Protein AF-A0A959WPE6-F1 (afdb_monomer)

Mean predicted aligned error: 22.68 Å

Sequence (386 aa):
MSDYEPSEREGISTDWSSEASPLPSPNVQQTMQEMTDQMQSVISAAERAAEAIRFDAEEQARRHLAEAQRKADRLTAERVGLISELTDDLMRHASTVRDHSEQMIRALENAINSVTEKLDQPGMTEPFSSGPGSPIPSPSFASEPPKFEEPGAEVAGRESSPEPGLTSELPPPPPPPPVTPEFEASGLGAGEPDEVVPERSAESSTREDTDQITAPAPPPPPPPPPPPSGASATGSEAPAPEPEPSYTDLVGISPPPAEPHTSGGDSPTPEGQLPGSPQEAGNPSLPPTPAWATGPPPPPPPSAAPPPPPPSGSPPPPADPGEAVPEPQWSPEASQQVAVSQDVLVRAAQMVSAGEGRETVAQVLRETYGISDPDPILDRVFTEES

Structure (mmCIF, N/CA/C/O backbone):
data_AF-A0A959WPE6-F1
#
_entry.id   AF-A0A959WPE6-F1
#
loop_
_atom_site.group_PDB
_atom_site.id
_atom_site.type_symbol
_atom_site.label_atom_id
_atom_site.label_alt_id
_atom_site.label_comp_id
_atom_site.label_asym_id
_atom_site.label_entity_id
_atom_site.label_seq_id
_atom_site.pdbx_PDB_ins_code
_atom_site.Cartn_x
_atom_site.Cartn_y
_atom_site.Cartn_z
_atom_site.occupancy
_atom_site.B_iso_or_equiv
_atom_site.auth_seq_id
_atom_site.auth_comp_id
_atom_site.auth_asym_id
_atom_site.auth_atom_id
_atom_site.pdbx_PDB_model_num
ATOM 1 N N . MET A 1 1 ? 34.104 25.488 3.448 1.00 45.66 1 MET A N 1
ATOM 2 C CA . MET A 1 1 ? 34.017 26.020 2.077 1.00 45.66 1 MET A CA 1
ATOM 3 C C . MET A 1 1 ? 35.416 26.435 1.714 1.00 45.66 1 MET A C 1
ATOM 5 O O . MET A 1 1 ? 35.862 27.486 2.142 1.00 45.66 1 MET A O 1
ATOM 9 N N . SER A 1 2 ? 36.138 25.492 1.124 1.00 56.59 2 SER A N 1
ATOM 10 C CA . SER A 1 2 ? 37.529 25.655 0.733 1.00 56.59 2 SER A CA 1
ATOM 11 C C . SER A 1 2 ? 37.536 26.251 -0.664 1.00 56.59 2 SER A C 1
ATOM 13 O O . SER A 1 2 ? 36.890 25.701 -1.555 1.00 56.59 2 SER A O 1
ATOM 15 N N . ASP A 1 3 ? 38.229 27.371 -0.814 1.00 47.56 3 ASP A N 1
ATOM 16 C CA . ASP A 1 3 ? 38.524 28.024 -2.081 1.00 47.56 3 ASP A CA 1
ATOM 17 C C . ASP A 1 3 ? 39.270 27.040 -2.992 1.00 47.56 3 ASP A C 1
ATOM 19 O O . ASP A 1 3 ? 40.461 26.779 -2.826 1.00 47.56 3 ASP A O 1
ATOM 23 N N . TYR A 1 4 ? 38.536 26.413 -3.911 1.00 55.91 4 TYR A N 1
ATOM 24 C CA . TYR A 1 4 ? 39.113 25.601 -4.973 1.00 55.91 4 TYR A CA 1
ATOM 25 C C . TYR A 1 4 ? 39.405 26.543 -6.137 1.00 55.91 4 TYR A C 1
ATOM 27 O O . TYR A 1 4 ? 38.561 26.754 -7.006 1.00 55.91 4 TYR A O 1
ATOM 35 N N . GLU A 1 5 ? 40.580 27.173 -6.099 1.00 55.44 5 GLU A N 1
ATOM 36 C CA . GLU A 1 5 ? 41.100 27.912 -7.244 1.00 55.44 5 GLU A CA 1
ATOM 37 C C . GLU A 1 5 ? 41.397 26.915 -8.375 1.00 55.44 5 GLU A C 1
ATOM 39 O O . GLU A 1 5 ? 42.242 26.026 -8.202 1.00 55.44 5 GLU A O 1
ATOM 44 N N . PRO A 1 6 ? 40.711 27.013 -9.528 1.00 61.16 6 PRO A N 1
ATOM 45 C CA . PRO A 1 6 ? 41.035 26.195 -10.679 1.00 61.16 6 PRO A CA 1
ATOM 46 C C . PRO A 1 6 ? 42.415 26.625 -11.167 1.00 61.16 6 PRO A C 1
ATOM 48 O O . PRO A 1 6 ? 42.595 27.719 -11.695 1.00 61.16 6 PRO A O 1
ATOM 51 N N . SER A 1 7 ? 43.407 25.766 -10.949 1.00 58.34 7 SER A N 1
ATOM 52 C CA . SER A 1 7 ? 44.750 25.958 -11.477 1.00 58.34 7 SER A CA 1
ATOM 53 C C . SER A 1 7 ? 44.652 26.102 -12.993 1.00 58.34 7 SER A C 1
ATOM 55 O O . SER A 1 7 ? 44.230 25.170 -13.682 1.00 58.34 7 SER A O 1
ATOM 57 N N . GLU A 1 8 ? 45.016 27.280 -13.496 1.00 53.69 8 GLU A N 1
ATOM 58 C CA . GLU A 1 8 ? 45.171 27.568 -14.914 1.00 53.69 8 GLU A CA 1
ATOM 59 C C . GLU A 1 8 ? 46.161 26.553 -15.496 1.00 53.69 8 GLU A C 1
ATOM 61 O O . GLU A 1 8 ? 47.376 26.662 -15.331 1.00 53.69 8 GLU A O 1
ATOM 66 N N . ARG A 1 9 ? 45.632 25.495 -16.122 1.00 53.41 9 ARG A N 1
ATOM 67 C CA . ARG A 1 9 ? 46.430 24.560 -16.910 1.00 53.41 9 ARG A CA 1
ATOM 68 C C . ARG A 1 9 ? 47.062 25.368 -18.032 1.00 53.41 9 ARG A C 1
ATOM 70 O O . ARG A 1 9 ? 46.374 25.775 -18.965 1.00 53.41 9 ARG A O 1
ATOM 77 N N . GLU A 1 10 ? 48.366 25.583 -17.903 1.00 50.94 10 GLU A N 1
ATOM 78 C CA . GLU A 1 10 ? 49.245 26.107 -18.935 1.00 50.94 10 GLU A CA 1
ATOM 79 C C . GLU A 1 10 ? 48.881 25.467 -20.277 1.00 50.94 10 GLU A C 1
ATOM 81 O O . GLU A 1 10 ? 49.013 24.257 -20.483 1.00 50.94 10 GLU A O 1
ATOM 86 N N . GLY A 1 11 ? 48.349 26.298 -21.174 1.00 53.00 11 GLY A N 1
ATOM 87 C CA . GLY A 1 11 ? 48.034 25.920 -22.536 1.00 53.00 11 GLY A CA 1
ATOM 88 C C . GLY A 1 11 ? 49.312 25.479 -23.228 1.00 53.00 11 GLY A C 1
ATOM 89 O O . GLY A 1 11 ? 50.137 26.304 -23.620 1.00 53.00 11 GLY A O 1
ATOM 90 N N . ILE A 1 12 ? 49.463 24.167 -23.387 1.00 55.91 12 ILE A N 1
ATOM 91 C CA . ILE A 1 12 ? 50.455 23.553 -24.260 1.00 55.91 12 ILE A CA 1
ATOM 92 C C . ILE A 1 12 ? 50.026 23.902 -25.687 1.00 55.91 12 ILE A C 1
ATOM 94 O O . ILE A 1 12 ? 49.318 23.148 -26.356 1.00 55.91 12 ILE A O 1
ATOM 98 N N . SER A 1 13 ? 50.384 25.111 -26.117 1.00 51.00 13 SER A N 1
ATOM 99 C CA . SER A 1 13 ? 50.189 25.593 -27.477 1.00 51.00 13 SER A CA 1
ATOM 100 C C . SER A 1 13 ? 51.084 24.744 -28.369 1.00 51.00 13 SER A C 1
ATOM 102 O O . SER A 1 13 ? 52.272 25.010 -28.546 1.00 51.00 13 SER A O 1
ATOM 104 N N . THR A 1 14 ? 50.533 23.619 -28.816 1.00 59.34 14 THR A N 1
ATOM 105 C CA . THR A 1 14 ? 51.236 22.687 -29.683 1.00 59.34 14 THR A CA 1
ATOM 106 C C . THR A 1 14 ? 51.155 23.275 -31.080 1.00 59.34 14 THR A C 1
ATOM 108 O O . THR A 1 14 ? 50.199 23.052 -31.819 1.00 59.34 14 THR A O 1
ATOM 111 N N . ASP A 1 15 ? 52.139 24.115 -31.384 1.00 50.75 15 ASP A N 1
ATOM 112 C CA . ASP A 1 15 ? 52.374 24.731 -32.682 1.00 50.75 15 ASP A CA 1
ATOM 113 C C . ASP A 1 15 ? 52.773 23.644 -33.697 1.00 50.75 15 ASP A C 1
ATOM 115 O O . ASP A 1 15 ? 53.945 23.427 -33.999 1.00 50.75 15 ASP A O 1
ATOM 119 N N . TRP A 1 16 ? 51.779 22.904 -34.200 1.00 63.03 16 TRP A N 1
ATOM 120 C CA . TRP A 1 16 ? 51.898 22.014 -35.361 1.00 63.03 16 TRP A CA 1
ATOM 121 C C . TRP A 1 16 ? 51.865 22.844 -36.646 1.00 63.03 16 TRP A C 1
ATOM 123 O O . TRP A 1 16 ? 50.990 22.690 -37.502 1.00 63.03 16 TRP A O 1
ATOM 133 N N . SER A 1 17 ? 52.819 23.763 -36.768 1.00 54.47 17 SER A N 1
ATOM 134 C CA . SER A 1 17 ? 53.072 24.522 -37.983 1.00 54.47 17 SER A CA 1
ATOM 135 C C . SER A 1 17 ? 53.363 23.578 -39.160 1.00 54.47 17 SER A C 1
ATOM 137 O O . SER A 1 17 ? 54.491 23.155 -39.378 1.00 54.47 17 SER A O 1
ATOM 139 N N . SER A 1 18 ? 52.305 23.248 -39.907 1.00 54.94 18 SER A N 1
ATOM 140 C CA . SER A 1 18 ? 52.235 23.011 -41.357 1.00 54.94 18 SER A CA 1
ATOM 141 C C . SER A 1 18 ? 53.490 22.443 -42.040 1.00 54.94 18 SER A C 1
ATOM 143 O O . SER A 1 18 ? 54.017 23.034 -42.983 1.00 54.94 18 SER A O 1
ATOM 145 N N . GLU A 1 19 ? 53.919 21.239 -41.666 1.00 54.19 19 GLU A N 1
ATOM 146 C CA . GLU A 1 19 ? 54.548 20.358 -42.651 1.00 54.19 19 GLU A CA 1
ATOM 147 C C . GLU A 1 19 ? 53.438 19.854 -43.577 1.00 54.19 19 GLU A C 1
ATOM 149 O O . GLU A 1 19 ? 52.465 19.249 -43.125 1.00 54.19 19 GLU A O 1
ATOM 154 N N . ALA A 1 20 ? 53.551 20.173 -44.870 1.00 61.72 20 ALA A N 1
ATOM 155 C CA . ALA A 1 20 ? 52.620 19.770 -45.917 1.00 61.72 20 ALA A CA 1
ATOM 156 C C . ALA A 1 20 ? 52.496 18.240 -45.938 1.00 61.72 20 ALA A C 1
ATOM 158 O O . ALA A 1 20 ? 53.267 17.541 -46.597 1.00 61.72 20 ALA A O 1
ATOM 159 N N . SER A 1 21 ? 51.543 17.728 -45.160 1.00 71.06 21 SER A N 1
ATOM 160 C CA . SER A 1 21 ? 51.316 16.302 -45.019 1.00 71.06 21 SER A CA 1
ATOM 161 C C . SER A 1 21 ? 50.954 15.744 -46.394 1.00 71.06 21 SER A C 1
ATOM 163 O O . SER A 1 21 ? 50.107 16.325 -47.082 1.00 71.06 21 SER A O 1
ATOM 165 N N . PRO A 1 22 ? 51.622 14.667 -46.839 1.00 75.88 22 PRO A N 1
ATOM 166 C CA . PRO A 1 22 ? 51.390 14.087 -48.151 1.00 75.88 22 PRO A CA 1
ATOM 167 C C . PRO A 1 22 ? 49.903 13.770 -48.295 1.00 75.88 22 PRO A C 1
ATOM 169 O O . PRO A 1 22 ? 49.326 13.089 -47.447 1.00 75.88 22 PRO A O 1
ATOM 172 N N . LEU A 1 23 ? 49.285 14.310 -49.349 1.00 80.81 23 LEU A N 1
ATOM 173 C CA . LEU A 1 23 ? 47.860 14.142 -49.615 1.00 80.81 23 LEU A CA 1
ATOM 174 C C . LEU A 1 23 ? 47.512 12.644 -49.548 1.00 80.81 23 LEU A C 1
ATOM 176 O O . LEU A 1 23 ? 48.157 11.848 -50.243 1.00 80.81 23 LEU A O 1
ATOM 180 N N . PRO A 1 24 ? 46.536 12.239 -48.712 1.00 83.62 24 PRO A N 1
ATOM 181 C CA . PRO A 1 24 ? 46.184 10.838 -48.563 1.00 83.62 24 PRO A CA 1
ATOM 182 C C . PRO A 1 24 ? 45.771 10.288 -49.924 1.00 83.62 24 PRO A C 1
ATOM 184 O O . PRO A 1 24 ? 44.999 10.918 -50.651 1.00 83.62 24 PRO A O 1
ATOM 187 N N . SER A 1 25 ? 46.317 9.122 -50.274 1.00 93.12 25 SER A N 1
ATOM 188 C CA . SER A 1 25 ? 46.021 8.466 -51.548 1.00 93.12 25 SER A CA 1
ATOM 189 C C . SER A 1 25 ? 44.502 8.291 -51.731 1.00 93.12 25 SER A C 1
ATOM 191 O O . SER A 1 25 ? 43.797 8.084 -50.740 1.00 93.12 25 SER A O 1
ATOM 193 N N . PRO A 1 26 ? 43.975 8.338 -52.966 1.00 92.38 26 PRO A N 1
ATOM 194 C CA . PRO A 1 26 ? 42.530 8.317 -53.222 1.00 92.38 26 PRO A CA 1
ATOM 195 C C . PRO A 1 26 ? 41.817 7.090 -52.630 1.00 92.38 26 PRO A C 1
ATOM 197 O O . PRO A 1 26 ? 40.683 7.202 -52.176 1.00 92.38 26 PRO A O 1
ATOM 200 N N . ASN A 1 27 ? 42.502 5.945 -52.538 1.00 92.75 27 ASN A N 1
ATOM 201 C CA . ASN A 1 27 ? 41.952 4.745 -51.900 1.00 92.75 27 ASN A CA 1
ATOM 202 C C . ASN A 1 27 ? 41.719 4.939 -50.393 1.00 92.75 27 ASN A C 1
ATOM 204 O O . ASN A 1 27 ? 40.720 4.470 -49.862 1.00 92.75 27 ASN A O 1
ATOM 208 N N . VAL A 1 28 ? 42.608 5.663 -49.705 1.00 94.00 28 VAL A N 1
ATOM 209 C CA . VAL A 1 28 ? 42.466 5.948 -48.267 1.00 94.00 28 VAL A CA 1
ATOM 210 C C . VAL A 1 28 ? 41.285 6.883 -48.017 1.00 94.00 28 VAL A C 1
ATOM 212 O O . VAL A 1 28 ? 40.540 6.675 -47.066 1.00 94.00 28 VAL A O 1
ATOM 215 N N . GLN A 1 29 ? 41.075 7.874 -48.888 1.00 93.56 29 GLN A N 1
ATOM 216 C CA . GLN A 1 29 ? 39.931 8.785 -48.780 1.00 93.56 29 GLN A CA 1
ATOM 217 C C . GLN A 1 29 ? 38.602 8.038 -48.935 1.00 93.56 29 GLN A C 1
ATOM 219 O O . GLN A 1 29 ? 37.687 8.252 -48.145 1.00 93.56 29 GLN A O 1
ATOM 224 N N . GLN A 1 30 ? 38.521 7.111 -49.896 1.00 95.56 30 GLN A N 1
ATOM 225 C CA . GLN A 1 30 ? 37.328 6.289 -50.095 1.00 95.56 30 GLN A CA 1
ATOM 226 C C . GLN A 1 30 ? 37.037 5.399 -48.880 1.00 95.56 30 GLN A C 1
ATOM 228 O O . GLN A 1 30 ? 35.898 5.339 -48.428 1.00 95.56 30 GLN A O 1
ATOM 233 N N . THR A 1 31 ? 38.060 4.758 -48.307 1.00 96.25 31 THR A N 1
ATOM 234 C CA . THR A 1 31 ? 37.892 3.946 -47.092 1.00 96.25 31 THR A CA 1
ATOM 235 C C . THR A 1 31 ? 37.472 4.789 -45.886 1.00 96.25 31 THR A C 1
ATOM 237 O O . THR A 1 31 ? 36.621 4.360 -45.113 1.00 96.25 31 THR A O 1
ATOM 240 N N . MET A 1 32 ? 38.022 5.997 -45.715 1.00 95.94 32 MET A N 1
ATOM 241 C CA . MET A 1 32 ? 37.590 6.907 -44.644 1.00 95.94 32 MET A CA 1
ATOM 242 C C . MET A 1 32 ? 36.129 7.332 -44.815 1.00 95.94 32 MET A C 1
ATOM 244 O O . MET A 1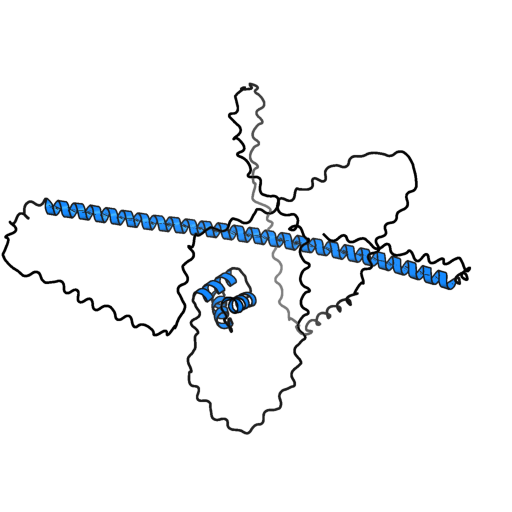 32 ? 35.399 7.420 -43.827 1.00 95.94 32 MET A O 1
ATOM 248 N N . GLN A 1 33 ? 35.690 7.562 -46.053 1.00 96.31 33 GLN A N 1
ATOM 249 C CA . GLN A 1 33 ? 34.303 7.904 -46.347 1.00 96.31 33 GLN A CA 1
ATOM 250 C C . GLN A 1 33 ? 33.357 6.736 -46.040 1.00 96.31 33 GLN A C 1
ATOM 252 O O . GLN A 1 33 ? 32.392 6.927 -45.310 1.00 96.31 33 GLN A O 1
ATOM 257 N N . GLU A 1 34 ? 33.691 5.517 -46.474 1.00 97.44 34 GLU A N 1
ATOM 258 C CA . GLU A 1 34 ? 32.920 4.307 -46.152 1.00 97.44 34 GLU A CA 1
ATOM 259 C C . GLU A 1 34 ? 32.836 4.065 -44.637 1.00 97.44 34 GLU A C 1
ATOM 261 O O . GLU A 1 34 ? 31.764 3.778 -44.106 1.00 97.44 34 GLU A O 1
ATOM 266 N N . MET A 1 35 ? 33.944 4.252 -43.912 1.00 96.94 35 MET A N 1
ATOM 267 C CA . MET A 1 35 ? 33.953 4.145 -42.452 1.00 96.94 35 MET A CA 1
ATOM 268 C C . MET A 1 35 ? 33.090 5.229 -41.787 1.00 96.94 35 MET A C 1
ATOM 270 O O . MET A 1 35 ? 32.433 4.957 -40.782 1.00 96.94 35 MET A O 1
ATOM 274 N N . THR A 1 36 ? 33.062 6.443 -42.344 1.00 97.12 36 THR A N 1
ATOM 275 C CA . THR A 1 36 ? 32.210 7.537 -41.849 1.00 97.12 36 THR A CA 1
ATOM 276 C C . THR A 1 36 ? 30.734 7.214 -42.062 1.00 97.12 36 THR A C 1
ATOM 278 O O . THR A 1 36 ? 29.946 7.348 -41.126 1.00 97.12 36 THR A O 1
ATOM 281 N N . ASP A 1 37 ? 30.368 6.712 -43.241 1.00 97.81 37 ASP A N 1
ATOM 282 C CA . ASP A 1 37 ? 28.998 6.297 -43.560 1.00 97.81 37 ASP A CA 1
ATOM 283 C C . ASP A 1 37 ? 28.551 5.135 -42.657 1.00 97.81 37 ASP A C 1
ATOM 285 O O . ASP A 1 37 ? 27.446 5.143 -42.107 1.00 97.81 37 ASP A O 1
ATOM 289 N N . GLN A 1 38 ? 29.436 4.159 -42.425 1.00 97.56 38 GLN A N 1
ATOM 290 C CA . GLN A 1 38 ? 29.181 3.057 -41.499 1.00 97.56 38 GLN A CA 1
ATOM 291 C C . GLN A 1 38 ? 28.972 3.562 -40.065 1.00 97.56 38 GLN A C 1
ATOM 293 O O . GLN A 1 38 ? 28.042 3.119 -39.389 1.00 97.56 38 GLN A O 1
ATOM 298 N N . MET A 1 39 ? 29.802 4.498 -39.595 1.00 98.12 39 MET A N 1
ATOM 299 C CA . MET A 1 39 ? 29.681 5.071 -38.252 1.00 98.12 39 MET A CA 1
ATOM 300 C C . MET A 1 39 ? 28.380 5.861 -38.092 1.00 98.12 39 MET A C 1
ATOM 302 O O . MET A 1 39 ? 27.679 5.667 -37.102 1.00 98.12 39 MET A O 1
ATOM 306 N N . GLN A 1 40 ? 28.005 6.680 -39.078 1.00 97.94 40 GLN A N 1
ATOM 307 C CA . GLN A 1 40 ? 26.725 7.397 -39.078 1.00 97.94 40 GLN A CA 1
ATOM 308 C C . GLN A 1 40 ? 25.540 6.426 -39.051 1.00 97.94 40 GLN A C 1
ATOM 310 O O . GLN A 1 40 ? 24.611 6.613 -38.267 1.00 97.94 40 GLN A O 1
ATOM 315 N N . SER A 1 41 ? 25.599 5.338 -39.827 1.00 97.94 41 SER A N 1
ATOM 316 C CA . SER A 1 41 ? 24.565 4.299 -39.798 1.00 97.94 41 SER A CA 1
ATOM 317 C C . SER A 1 41 ? 24.450 3.622 -38.430 1.00 97.94 41 SER A C 1
ATOM 319 O O . SER A 1 41 ? 23.335 3.315 -38.005 1.00 97.94 41 SER A O 1
ATOM 321 N N . VAL A 1 42 ? 25.569 3.362 -37.746 1.00 97.75 42 VAL A N 1
ATOM 322 C CA . VAL A 1 42 ? 25.559 2.779 -36.394 1.00 97.75 42 VAL A CA 1
ATOM 323 C C . VAL A 1 42 ? 24.978 3.766 -35.386 1.00 97.75 42 VAL A C 1
ATOM 325 O O . VAL A 1 42 ? 24.167 3.355 -34.562 1.00 97.75 42 VAL A O 1
ATOM 328 N N . ILE A 1 43 ? 25.323 5.055 -35.477 1.00 97.94 43 ILE A N 1
ATOM 329 C CA . ILE A 1 43 ? 24.779 6.101 -34.598 1.00 97.94 43 ILE A CA 1
ATOM 330 C C . ILE A 1 43 ? 23.259 6.192 -34.760 1.00 97.94 43 ILE A C 1
ATOM 332 O O . ILE A 1 43 ? 22.544 6.060 -33.773 1.00 97.94 43 ILE A O 1
ATOM 336 N N . SER A 1 44 ? 22.741 6.291 -35.988 1.00 98.19 44 SER A N 1
ATOM 337 C CA . SER A 1 44 ? 21.288 6.344 -36.211 1.00 98.19 44 SER A CA 1
ATOM 338 C C . SER A 1 44 ? 20.563 5.069 -35.760 1.00 98.19 44 SER A C 1
ATOM 340 O O . SER A 1 44 ? 19.423 5.128 -35.295 1.00 98.19 44 SER A O 1
ATOM 342 N N . ALA A 1 45 ? 21.201 3.899 -35.884 1.00 98.12 45 ALA A N 1
ATOM 343 C CA . ALA A 1 45 ? 20.648 2.649 -35.364 1.00 98.12 45 ALA A CA 1
ATOM 344 C C . ALA A 1 45 ? 20.630 2.627 -33.826 1.00 98.12 45 ALA A C 1
ATOM 346 O O . ALA A 1 45 ? 19.638 2.200 -33.236 1.00 98.12 45 ALA A O 1
ATOM 347 N N . ALA A 1 46 ? 21.696 3.114 -33.186 1.00 98.12 46 ALA A N 1
ATOM 348 C CA . ALA A 1 46 ? 21.802 3.217 -31.736 1.00 98.12 46 ALA A CA 1
ATOM 349 C C . ALA A 1 46 ? 20.798 4.226 -31.160 1.00 98.12 46 ALA A C 1
ATOM 351 O O . ALA A 1 46 ? 20.137 3.916 -30.174 1.00 98.12 46 ALA A O 1
ATOM 352 N N . GLU A 1 47 ? 20.613 5.381 -31.802 1.00 98.50 47 GLU A N 1
ATOM 353 C CA . GLU A 1 47 ? 19.613 6.385 -31.414 1.00 98.50 47 GLU A CA 1
ATOM 354 C C . GLU A 1 47 ? 18.195 5.811 -31.466 1.00 98.50 47 GLU A C 1
ATOM 356 O O . GLU A 1 47 ? 17.446 5.916 -30.496 1.00 98.50 47 GLU A O 1
ATOM 361 N N . ARG A 1 48 ? 17.846 5.107 -32.552 1.00 98.38 48 ARG A N 1
ATOM 362 C CA . ARG A 1 48 ? 16.539 4.444 -32.671 1.00 98.38 48 ARG A CA 1
ATOM 363 C C . ARG A 1 48 ? 16.344 3.355 -31.612 1.00 98.38 48 ARG A C 1
ATOM 365 O O . ARG A 1 48 ? 15.243 3.200 -31.089 1.00 98.38 48 ARG A O 1
ATOM 372 N N . ALA A 1 49 ? 17.389 2.591 -31.298 1.00 97.94 49 ALA A N 1
ATOM 373 C CA . ALA A 1 49 ? 17.330 1.578 -30.247 1.00 97.94 49 ALA A CA 1
ATOM 374 C C . ALA A 1 49 ? 17.160 2.213 -28.856 1.00 97.94 49 ALA A C 1
ATOM 376 O O . ALA A 1 49 ? 16.349 1.735 -28.066 1.00 97.94 49 ALA A O 1
ATOM 377 N N . ALA A 1 50 ? 17.869 3.308 -28.572 1.00 98.31 50 ALA A N 1
ATOM 378 C CA . ALA A 1 50 ? 17.743 4.045 -27.319 1.00 98.31 50 ALA A CA 1
ATOM 379 C C . ALA A 1 50 ? 16.336 4.638 -27.143 1.00 98.31 50 ALA A C 1
ATOM 381 O O . ALA A 1 50 ? 15.765 4.548 -26.056 1.00 98.31 50 ALA A O 1
ATOM 382 N N . GLU A 1 51 ? 15.744 5.181 -28.210 1.00 98.31 51 GLU A N 1
ATOM 383 C CA . GLU A 1 51 ? 14.368 5.687 -28.189 1.00 98.31 51 GLU A CA 1
ATOM 384 C C . GLU A 1 51 ? 13.350 4.569 -27.913 1.00 98.31 51 GLU A C 1
ATOM 386 O O . GLU A 1 51 ? 12.454 4.742 -27.086 1.00 98.31 51 GLU A O 1
ATOM 391 N N . ALA A 1 52 ? 13.532 3.389 -28.515 1.00 97.81 52 ALA A N 1
ATOM 392 C CA . ALA A 1 52 ? 12.683 2.228 -28.250 1.00 97.81 52 ALA A CA 1
ATOM 393 C C . ALA A 1 52 ? 12.786 1.741 -26.792 1.00 97.81 52 ALA A C 1
ATOM 395 O O . ALA A 1 52 ? 11.764 1.453 -26.171 1.00 97.81 52 ALA A O 1
ATOM 396 N N . ILE A 1 53 ? 14.000 1.692 -26.229 1.00 98.12 53 ILE A N 1
ATOM 397 C CA . ILE A 1 53 ? 14.221 1.316 -24.821 1.00 98.12 53 ILE A CA 1
ATOM 398 C C . ILE A 1 53 ? 13.565 2.333 -23.886 1.00 98.12 53 ILE A C 1
ATOM 400 O O . ILE A 1 53 ? 12.912 1.948 -22.918 1.00 98.12 53 ILE A O 1
ATOM 404 N N . ARG A 1 54 ? 13.707 3.633 -24.174 1.00 98.00 54 ARG A N 1
ATOM 405 C CA . ARG A 1 54 ? 13.080 4.687 -23.373 1.00 98.00 54 ARG A CA 1
ATOM 406 C C . ARG A 1 54 ? 11.559 4.565 -23.388 1.00 98.00 54 ARG A C 1
ATOM 408 O O . ARG A 1 54 ? 10.942 4.651 -22.331 1.00 98.00 54 ARG A O 1
ATOM 415 N N . PHE A 1 55 ? 10.967 4.341 -24.559 1.00 98.31 55 PHE A N 1
ATOM 416 C CA . PHE A 1 55 ? 9.523 4.170 -24.687 1.00 98.31 55 PHE A CA 1
ATOM 417 C C . PHE A 1 55 ? 9.009 2.962 -23.886 1.00 98.31 55 PHE A C 1
ATOM 419 O O . PHE A 1 55 ? 8.041 3.097 -23.139 1.00 98.31 55 PHE A O 1
ATOM 426 N N . ASP A 1 56 ? 9.677 1.807 -23.978 1.00 98.19 56 ASP A N 1
ATOM 427 C CA . ASP A 1 56 ? 9.314 0.608 -23.207 1.00 98.19 56 ASP A CA 1
ATOM 428 C C . ASP A 1 56 ? 9.454 0.835 -21.693 1.00 98.19 56 ASP A C 1
ATOM 430 O O . ASP A 1 56 ? 8.541 0.526 -20.927 1.00 98.19 56 ASP A O 1
ATOM 434 N N . ALA A 1 57 ? 10.547 1.465 -21.253 1.00 98.19 57 ALA A N 1
ATOM 435 C CA . ALA A 1 57 ? 10.751 1.804 -19.846 1.00 98.19 57 ALA A CA 1
ATOM 436 C C . ALA A 1 57 ? 9.662 2.753 -19.311 1.00 98.19 57 ALA A C 1
ATOM 438 O O . ALA A 1 57 ? 9.154 2.554 -18.206 1.00 98.19 57 ALA A O 1
ATOM 439 N N . GLU A 1 58 ? 9.261 3.762 -20.092 1.00 98.38 58 GLU A N 1
ATOM 440 C CA . GLU A 1 58 ? 8.162 4.668 -19.737 1.00 98.38 58 GLU A CA 1
ATOM 441 C C . GLU A 1 58 ? 6.816 3.928 -19.659 1.00 98.38 58 GLU A C 1
ATOM 443 O O . GLU A 1 58 ? 6.018 4.179 -18.750 1.00 98.38 58 GLU A O 1
ATOM 448 N N . GLU A 1 59 ? 6.551 2.989 -20.569 1.00 98.75 59 GLU A N 1
ATOM 449 C CA . GLU A 1 59 ? 5.322 2.196 -20.550 1.00 98.75 59 GLU A CA 1
ATOM 450 C C . GLU A 1 59 ? 5.273 1.240 -19.349 1.00 98.75 59 GLU A C 1
ATOM 452 O O . GLU A 1 59 ? 4.249 1.162 -18.662 1.00 98.75 59 GLU A O 1
ATOM 457 N N . GLN A 1 60 ? 6.383 0.571 -19.032 1.00 98.12 60 GLN A N 1
ATOM 458 C CA . GLN A 1 60 ? 6.505 -0.262 -17.834 1.00 98.12 60 GLN A CA 1
ATOM 459 C C . GLN A 1 60 ? 6.324 0.563 -16.559 1.00 98.12 60 GLN A C 1
ATOM 461 O O . GLN A 1 60 ? 5.550 0.172 -15.684 1.00 98.12 60 GLN A O 1
ATOM 466 N N . ALA A 1 61 ? 6.953 1.739 -16.471 1.00 98.00 61 ALA A N 1
ATOM 467 C CA . ALA A 1 61 ? 6.784 2.641 -15.335 1.00 98.00 61 ALA A CA 1
ATOM 468 C C . ALA A 1 61 ? 5.316 3.064 -15.160 1.00 98.00 61 ALA A C 1
ATOM 470 O O . ALA A 1 61 ? 4.792 3.034 -14.045 1.00 98.00 61 ALA A O 1
ATOM 471 N N . ARG A 1 62 ? 4.612 3.387 -16.255 1.00 98.31 62 ARG A N 1
ATOM 472 C CA . ARG A 1 62 ? 3.174 3.707 -16.213 1.00 98.31 62 ARG A CA 1
ATOM 473 C C . ARG A 1 62 ? 2.330 2.533 -15.727 1.00 98.31 62 ARG A C 1
ATOM 475 O O . ARG A 1 62 ? 1.431 2.743 -14.914 1.00 98.31 62 ARG A O 1
ATOM 482 N N . ARG A 1 63 ? 2.612 1.310 -16.190 1.00 98.38 63 ARG A N 1
ATOM 483 C CA . ARG A 1 63 ? 1.906 0.101 -15.727 1.00 98.38 63 ARG A CA 1
ATOM 484 C C . ARG A 1 63 ? 2.126 -0.126 -14.232 1.00 98.38 63 ARG A C 1
ATOM 486 O O . ARG A 1 63 ? 1.148 -0.264 -13.503 1.00 98.38 63 ARG A O 1
ATOM 493 N N . HIS A 1 64 ? 3.372 -0.056 -13.764 1.00 96.56 64 HIS A N 1
ATOM 494 C CA . HIS A 1 64 ? 3.698 -0.226 -12.347 1.00 96.56 64 HIS A CA 1
ATOM 495 C C . HIS A 1 64 ? 3.050 0.835 -11.451 1.00 96.56 64 HIS A C 1
ATOM 497 O O . HIS A 1 64 ? 2.523 0.492 -10.394 1.00 96.56 64 HIS A O 1
ATOM 503 N N . LEU A 1 65 ? 3.033 2.106 -11.866 1.00 97.88 65 LEU A N 1
ATOM 504 C CA . LEU A 1 65 ? 2.355 3.164 -11.109 1.00 97.88 65 LEU A CA 1
ATOM 505 C C . LEU A 1 65 ? 0.842 2.928 -11.027 1.00 97.88 65 LEU A C 1
ATOM 507 O O . LEU A 1 65 ? 0.262 3.054 -9.950 1.00 97.88 65 LEU A O 1
ATOM 511 N N . ALA A 1 66 ? 0.208 2.529 -12.133 1.00 97.81 66 ALA A N 1
ATOM 512 C CA . ALA A 1 66 ? -1.220 2.222 -12.146 1.00 97.81 66 ALA A CA 1
ATOM 513 C C . ALA A 1 66 ? -1.565 1.013 -11.256 1.00 97.81 66 ALA A C 1
ATOM 515 O O . ALA A 1 66 ? -2.574 1.026 -10.550 1.00 97.81 66 ALA A O 1
ATOM 516 N N . GLU A 1 67 ? -0.733 -0.030 -11.259 1.00 97.56 67 GLU A N 1
ATOM 517 C CA . GLU A 1 67 ? -0.889 -1.196 -10.381 1.00 97.56 67 GLU A CA 1
ATOM 518 C C . GLU A 1 67 ? -0.694 -0.839 -8.906 1.00 97.56 67 GLU A C 1
ATOM 520 O O . GLU A 1 67 ? -1.512 -1.222 -8.066 1.00 97.56 67 GLU A O 1
ATOM 525 N N . ALA A 1 68 ? 0.346 -0.064 -8.589 1.00 97.19 68 ALA A N 1
ATOM 526 C CA . ALA A 1 68 ? 0.609 0.407 -7.234 1.00 97.19 68 ALA A CA 1
ATOM 527 C C . ALA A 1 68 ? -0.548 1.260 -6.701 1.00 97.19 68 ALA A C 1
ATOM 529 O O . ALA A 1 68 ? -0.970 1.069 -5.560 1.00 97.19 68 ALA A O 1
ATOM 530 N N . GLN A 1 69 ? -1.112 2.139 -7.533 1.00 98.19 69 GLN A N 1
ATOM 531 C CA . GLN A 1 69 ? -2.267 2.953 -7.163 1.00 98.19 69 GLN A CA 1
ATOM 532 C C . GLN A 1 69 ? -3.502 2.093 -6.877 1.00 98.19 69 GLN A C 1
ATOM 534 O O . GLN A 1 69 ? -4.089 2.215 -5.806 1.00 98.19 69 GLN A O 1
ATOM 539 N N . ARG A 1 70 ? -3.836 1.137 -7.756 1.00 98.44 70 ARG A N 1
ATOM 540 C CA . ARG A 1 70 ? -4.939 0.187 -7.504 1.00 98.44 70 ARG A CA 1
ATOM 541 C C . ARG A 1 70 ? -4.740 -0.596 -6.207 1.00 98.44 70 ARG A C 1
ATOM 543 O O . ARG A 1 70 ? -5.703 -0.841 -5.483 1.00 98.44 70 ARG A O 1
ATOM 550 N N . LYS A 1 71 ? -3.501 -0.999 -5.905 1.00 97.69 71 LYS A N 1
ATOM 551 C CA . LYS A 1 71 ? -3.169 -1.698 -4.657 1.00 97.69 71 LYS A CA 1
ATOM 552 C C . LYS A 1 71 ? -3.366 -0.792 -3.439 1.00 97.69 71 LYS A C 1
ATOM 554 O O . LYS A 1 71 ? -3.942 -1.239 -2.451 1.00 97.69 71 LYS A O 1
ATOM 559 N N . ALA A 1 72 ? -2.925 0.462 -3.511 1.00 96.81 72 ALA A N 1
ATOM 560 C CA . ALA A 1 72 ? -3.110 1.435 -2.437 1.00 96.81 72 ALA A CA 1
ATOM 561 C C . ALA A 1 72 ? -4.598 1.719 -2.172 1.00 96.81 72 ALA A C 1
ATOM 563 O O . ALA A 1 72 ? -5.026 1.717 -1.015 1.00 96.81 72 ALA A O 1
ATOM 564 N N . ASP A 1 73 ? -5.396 1.879 -3.228 1.00 97.50 73 ASP A N 1
ATOM 565 C CA . ASP A 1 73 ? -6.842 2.099 -3.125 1.00 97.50 73 ASP A CA 1
ATOM 566 C C . ASP A 1 73 ? -7.543 0.891 -2.494 1.00 97.50 73 ASP A C 1
ATOM 568 O O . ASP A 1 73 ? -8.372 1.045 -1.594 1.00 97.50 73 ASP A O 1
ATOM 572 N N . ARG A 1 74 ? -7.156 -0.326 -2.898 1.00 98.12 74 ARG A N 1
ATOM 573 C CA . ARG A 1 74 ? -7.668 -1.568 -2.310 1.00 98.12 74 ARG A CA 1
ATOM 574 C C . ARG A 1 74 ? -7.363 -1.662 -0.814 1.00 98.12 74 ARG A C 1
ATOM 576 O O . ARG A 1 74 ? -8.284 -1.872 -0.031 1.00 98.12 74 ARG A O 1
ATOM 583 N N . LEU A 1 75 ? -6.107 -1.463 -0.411 1.00 96.56 75 LEU A N 1
ATOM 584 C CA . LEU A 1 75 ? -5.712 -1.500 1.004 1.00 96.56 75 LEU A CA 1
ATOM 585 C C . LEU A 1 75 ? -6.424 -0.418 1.825 1.00 96.56 75 LEU A C 1
ATOM 587 O O . LEU A 1 75 ? -6.784 -0.636 2.981 1.00 96.56 75 LEU A O 1
ATOM 591 N N . THR A 1 76 ? -6.656 0.749 1.224 1.00 97.75 76 THR A N 1
ATOM 592 C CA . THR A 1 76 ? -7.412 1.830 1.865 1.00 97.75 76 THR A CA 1
ATOM 593 C C . THR A 1 76 ? -8.866 1.423 2.089 1.00 97.75 76 THR A C 1
ATOM 595 O O . THR A 1 76 ? -9.377 1.598 3.195 1.00 97.75 76 THR A O 1
ATOM 598 N N . ALA A 1 77 ? -9.520 0.826 1.088 1.00 97.06 77 ALA A N 1
ATOM 599 C CA . ALA A 1 77 ? -10.885 0.320 1.219 1.00 97.06 77 ALA A CA 1
ATOM 600 C C . ALA A 1 77 ? -10.991 -0.792 2.279 1.00 97.06 77 ALA A C 1
ATOM 602 O O . ALA A 1 77 ? -11.891 -0.751 3.116 1.00 97.06 77 ALA A O 1
ATOM 603 N N . GLU A 1 78 ? -10.043 -1.733 2.294 1.00 97.75 78 GLU A N 1
ATOM 604 C CA . GLU A 1 78 ? -9.969 -2.806 3.296 1.00 97.75 78 GLU A CA 1
ATOM 605 C C . GLU A 1 78 ? -9.815 -2.231 4.714 1.00 97.75 78 GLU A C 1
ATOM 607 O O . GLU A 1 78 ? -10.565 -2.594 5.621 1.00 97.75 78 GLU A O 1
ATOM 612 N N . ARG A 1 79 ? -8.920 -1.253 4.908 1.00 97.88 79 ARG A N 1
ATOM 613 C CA . ARG A 1 79 ? -8.722 -0.602 6.212 1.00 97.88 79 ARG A CA 1
ATOM 614 C C . ARG A 1 79 ? -9.958 0.161 6.681 1.00 97.88 79 ARG A C 1
ATOM 616 O O . ARG A 1 79 ? -10.283 0.110 7.865 1.00 97.88 79 ARG A O 1
ATOM 623 N N . VAL A 1 80 ? -10.637 0.875 5.783 1.00 98.31 80 VAL A N 1
ATOM 624 C CA . VAL A 1 80 ? -11.888 1.577 6.117 1.00 98.31 80 VAL A CA 1
ATOM 625 C C . VAL A 1 80 ? -12.969 0.575 6.531 1.00 98.31 80 VAL A C 1
ATOM 627 O O . VAL A 1 80 ? -13.662 0.820 7.518 1.00 98.31 80 VAL A O 1
ATOM 630 N N . GLY A 1 81 ? -13.062 -0.572 5.849 1.00 97.69 81 GLY A N 1
ATOM 631 C CA . GLY A 1 81 ? -13.960 -1.667 6.226 1.00 97.69 81 GLY A CA 1
ATOM 632 C C . GLY A 1 81 ? -13.685 -2.197 7.635 1.00 97.69 81 GLY A C 1
ATOM 633 O O . GLY A 1 81 ? -14.590 -2.208 8.467 1.00 97.69 81 GLY A O 1
ATOM 634 N N . LEU A 1 82 ? -12.427 -2.533 7.935 1.00 98.25 82 LEU A N 1
ATOM 635 C CA . LEU A 1 82 ? -12.017 -3.038 9.254 1.00 98.25 82 LEU A CA 1
ATOM 636 C C . LEU A 1 82 ? -12.270 -2.034 10.385 1.00 98.25 82 LEU A C 1
ATOM 638 O O . LEU A 1 82 ? -12.683 -2.415 11.477 1.00 98.25 82 LEU A O 1
ATOM 642 N N . ILE A 1 83 ? -12.035 -0.742 10.142 1.00 98.06 83 ILE A N 1
ATOM 643 C CA . ILE A 1 83 ? -12.322 0.302 11.136 1.00 98.06 83 ILE A CA 1
ATOM 644 C C . ILE A 1 83 ? -13.830 0.394 11.402 1.00 98.06 83 ILE A C 1
ATOM 646 O O . ILE A 1 83 ? -14.229 0.553 12.558 1.00 98.06 83 ILE A O 1
ATOM 650 N N . SER A 1 84 ? -14.665 0.290 10.363 1.00 98.25 84 SER A N 1
ATOM 651 C CA . SER A 1 84 ? -16.124 0.287 10.526 1.00 98.25 84 SER A CA 1
ATOM 652 C C . SER A 1 84 ? -16.586 -0.909 11.356 1.00 98.25 84 SER A C 1
ATOM 654 O O . SER A 1 84 ? -17.319 -0.720 12.321 1.00 98.25 84 SER A O 1
ATOM 656 N N . GLU A 1 85 ? -16.099 -2.111 11.038 1.00 98.38 85 GLU A N 1
ATOM 657 C CA . GLU A 1 85 ? -16.425 -3.341 11.769 1.00 98.38 85 GLU A CA 1
ATOM 658 C C . GLU A 1 85 ? -16.013 -3.250 13.246 1.00 98.38 85 GLU A C 1
ATOM 660 O O . GLU A 1 85 ? -16.829 -3.479 14.139 1.00 98.38 85 GLU A O 1
ATOM 665 N N . LEU A 1 86 ? -14.787 -2.793 13.524 1.00 98.44 86 LEU A N 1
ATOM 666 C CA . LEU A 1 86 ? -14.314 -2.580 14.894 1.00 98.44 86 LEU A CA 1
ATOM 667 C C . LEU A 1 86 ? -15.166 -1.549 15.653 1.00 98.44 86 LEU A C 1
ATOM 669 O O . LEU A 1 86 ? -15.413 -1.699 16.851 1.00 98.44 86 LEU A O 1
ATOM 673 N N . THR A 1 87 ? -15.612 -0.491 14.973 1.00 98.38 87 THR A N 1
ATOM 674 C CA . THR A 1 87 ? -16.474 0.536 15.575 1.00 98.38 87 THR A CA 1
ATOM 675 C C . THR A 1 87 ? -17.846 -0.039 15.927 1.00 98.38 87 THR A C 1
ATOM 677 O O . THR A 1 87 ? -18.353 0.221 17.021 1.00 98.38 87 THR A O 1
ATOM 680 N N . ASP A 1 88 ? -18.424 -0.856 15.046 1.00 98.56 88 ASP A N 1
ATOM 681 C CA . ASP A 1 88 ? -19.701 -1.534 15.282 1.00 98.56 88 ASP A CA 1
ATOM 682 C C . ASP A 1 88 ? -19.618 -2.5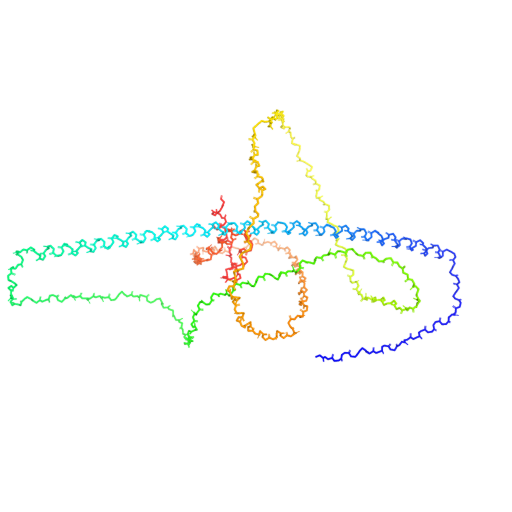15 16.461 1.00 98.56 88 ASP A C 1
ATOM 684 O O . ASP A 1 88 ? -20.505 -2.533 17.324 1.00 98.56 88 ASP A O 1
ATOM 688 N N . ASP A 1 89 ? -18.520 -3.264 16.572 1.00 98.31 89 ASP A N 1
ATOM 689 C CA . ASP A 1 89 ? -18.272 -4.167 17.698 1.00 98.31 89 ASP A CA 1
ATOM 690 C C . ASP A 1 89 ? -18.094 -3.420 19.023 1.00 98.31 89 ASP A C 1
ATOM 692 O O . ASP A 1 89 ? -18.676 -3.811 20.042 1.00 98.31 89 ASP A O 1
ATOM 696 N N . LEU A 1 90 ? -17.358 -2.304 19.024 1.00 98.12 90 LEU A N 1
ATOM 697 C CA . LEU A 1 90 ? -17.222 -1.446 20.203 1.00 98.12 90 LEU A CA 1
ATOM 698 C C . LEU A 1 90 ? -18.573 -0.873 20.644 1.00 98.12 90 LEU A C 1
ATOM 700 O O . LEU A 1 90 ? -18.868 -0.863 21.842 1.00 98.12 90 LEU A O 1
ATOM 704 N N . MET A 1 91 ? -19.419 -0.442 19.702 1.00 98.56 91 MET A N 1
ATOM 705 C CA . MET A 1 91 ? -20.774 0.025 20.011 1.00 98.56 91 MET A CA 1
ATOM 706 C C . MET A 1 91 ? -21.630 -1.094 20.611 1.00 98.56 91 MET A C 1
ATOM 708 O O . MET A 1 91 ? -22.268 -0.890 21.647 1.00 98.56 91 MET A O 1
ATOM 712 N N . ARG A 1 92 ? -21.602 -2.300 20.028 1.00 98.69 92 ARG A N 1
ATOM 713 C CA . ARG A 1 92 ? -22.326 -3.471 20.551 1.00 98.69 92 ARG A CA 1
ATOM 714 C C . ARG A 1 92 ? -21.849 -3.858 21.955 1.00 98.69 92 ARG A C 1
ATOM 716 O O . ARG A 1 92 ? -22.670 -4.166 22.827 1.00 98.69 92 ARG A O 1
ATOM 723 N N . HIS A 1 93 ? -20.542 -3.816 22.200 1.00 98.62 93 HIS A N 1
ATOM 724 C CA . HIS A 1 93 ? -19.971 -4.093 23.515 1.00 98.62 93 HIS A CA 1
ATOM 725 C C . HIS A 1 93 ? -20.392 -3.040 24.548 1.00 98.62 93 HIS A C 1
ATOM 727 O O . HIS A 1 93 ? -20.867 -3.392 25.629 1.00 98.62 93 HIS A O 1
ATOM 733 N N . ALA A 1 94 ? -20.305 -1.753 24.200 1.00 98.44 94 ALA A N 1
ATOM 734 C CA . ALA A 1 94 ? -20.727 -0.658 25.069 1.00 98.44 94 ALA A CA 1
ATOM 735 C C . ALA A 1 94 ? -22.220 -0.745 25.434 1.00 98.44 94 ALA A C 1
ATOM 737 O O . ALA A 1 94 ? -22.574 -0.541 26.597 1.00 98.44 94 ALA A O 1
ATOM 738 N N . SER A 1 95 ? -23.090 -1.112 24.486 1.00 98.44 95 SER A N 1
ATOM 739 C CA . SER A 1 95 ? -24.509 -1.382 24.759 1.00 98.44 95 SER A CA 1
ATOM 740 C C . SER A 1 95 ? -24.697 -2.530 25.750 1.00 98.44 95 SER A C 1
ATOM 742 O O . SER A 1 95 ? -25.445 -2.384 26.710 1.00 98.44 95 SER A O 1
ATOM 744 N N . THR A 1 96 ? -23.953 -3.627 25.592 1.00 98.44 96 THR A N 1
ATOM 745 C CA . THR A 1 96 ? -24.021 -4.776 26.514 1.00 98.44 96 THR A CA 1
ATOM 746 C C . THR A 1 96 ? -23.601 -4.388 27.937 1.00 98.44 96 THR A C 1
ATOM 748 O O . THR A 1 96 ? -24.257 -4.758 28.912 1.00 98.44 96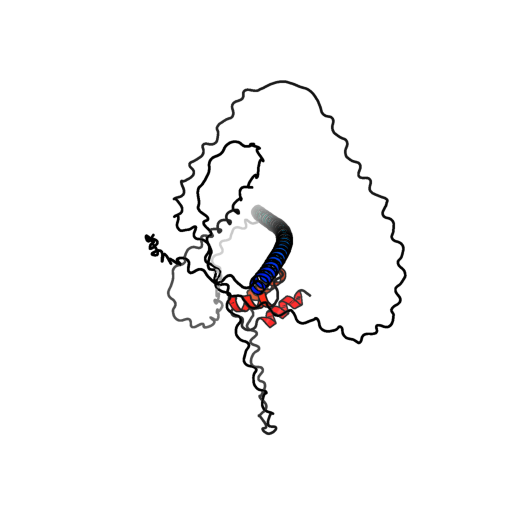 THR A O 1
ATOM 751 N N . VAL A 1 97 ? -22.525 -3.608 28.077 1.00 98.50 97 VAL A N 1
ATOM 752 C CA . VAL A 1 97 ? -22.054 -3.110 29.381 1.00 98.50 97 VAL A CA 1
ATOM 753 C C . VAL A 1 97 ? -23.074 -2.162 30.009 1.00 98.50 97 VAL A C 1
ATOM 755 O O . VAL A 1 97 ? -23.324 -2.237 31.215 1.00 98.50 97 VAL A O 1
ATOM 758 N N . ARG A 1 98 ? -23.694 -1.289 29.208 1.00 98.50 98 ARG A N 1
ATOM 759 C CA . ARG A 1 98 ? -24.768 -0.406 29.670 1.00 98.50 98 ARG A CA 1
ATOM 760 C C . ARG A 1 98 ? -25.956 -1.207 30.194 1.00 98.50 98 ARG A C 1
ATOM 762 O O . ARG A 1 98 ? -26.388 -0.950 31.314 1.00 98.50 98 ARG A O 1
ATOM 769 N N . ASP A 1 99 ? -26.429 -2.192 29.437 1.00 98.56 99 ASP A N 1
ATOM 770 C CA . ASP A 1 99 ? -27.547 -3.049 29.842 1.00 98.56 99 ASP A CA 1
ATOM 771 C C . ASP A 1 99 ? -27.232 -3.790 31.151 1.00 98.56 99 ASP A C 1
ATOM 773 O O . ASP A 1 99 ? -28.067 -3.859 32.057 1.00 98.56 99 ASP A O 1
ATOM 777 N N . HIS A 1 100 ? -25.998 -4.284 31.298 1.00 98.50 100 HIS A N 1
ATOM 778 C CA . HIS A 1 100 ? -25.537 -4.928 32.527 1.00 98.50 100 HIS A CA 1
ATOM 779 C C . HIS A 1 100 ? -25.502 -3.962 33.724 1.00 98.50 100 HIS A C 1
ATOM 781 O O . HIS A 1 100 ? -25.945 -4.306 34.822 1.00 98.50 100 HIS A O 1
ATOM 787 N N . SER A 1 101 ? -25.025 -2.732 33.516 1.00 98.62 101 SER A N 1
ATOM 788 C CA . SER A 1 101 ? -25.037 -1.674 34.533 1.00 98.62 101 SER A CA 1
ATOM 789 C C . SER A 1 101 ? -26.462 -1.323 34.970 1.00 98.62 101 SER A C 1
ATOM 791 O O . SER A 1 101 ? -26.759 -1.295 36.165 1.00 98.62 101 SER A O 1
ATOM 793 N N . GLU A 1 102 ? -27.381 -1.150 34.017 1.00 98.81 102 GLU A N 1
ATOM 794 C CA . GLU A 1 102 ? -28.796 -0.884 34.300 1.00 98.81 102 GLU A CA 1
ATOM 795 C C . GLU A 1 102 ? -29.451 -2.045 35.069 1.00 98.81 102 GLU A C 1
ATOM 797 O O . GLU A 1 102 ? -30.239 -1.818 35.992 1.00 98.81 102 GLU A O 1
ATOM 802 N N . GLN A 1 103 ? -29.089 -3.293 34.759 1.00 98.62 103 GLN A N 1
ATOM 803 C CA . GLN A 1 103 ? -29.541 -4.468 35.506 1.00 98.62 103 GLN A CA 1
ATOM 804 C C . GLN A 1 103 ? -29.037 -4.460 36.957 1.00 98.62 103 GLN A C 1
ATOM 806 O O . GLN A 1 103 ? -29.820 -4.739 37.870 1.00 98.62 103 GLN A O 1
ATOM 811 N N . MET A 1 104 ? -27.764 -4.124 37.189 1.00 98.44 104 MET A N 1
ATOM 812 C CA . MET A 1 104 ? -27.204 -4.010 38.541 1.00 98.44 104 MET A CA 1
ATOM 813 C C . MET A 1 104 ? -27.875 -2.896 39.349 1.00 98.44 104 MET A C 1
ATOM 815 O O . MET A 1 104 ? -28.203 -3.113 40.515 1.00 98.44 104 MET A O 1
ATOM 819 N N . ILE A 1 105 ? -28.139 -1.738 38.736 1.00 98.50 105 ILE A N 1
ATOM 820 C CA . ILE A 1 105 ? -28.848 -0.625 39.388 1.00 98.50 105 ILE A CA 1
ATOM 821 C C . ILE A 1 105 ? -30.245 -1.076 39.830 1.00 98.50 105 ILE A C 1
ATOM 823 O O . ILE A 1 105 ? -30.579 -0.945 41.006 1.00 98.50 105 ILE A O 1
ATOM 827 N N . ARG A 1 106 ? -31.022 -1.716 38.944 1.00 98.62 106 ARG A N 1
ATOM 828 C CA . ARG A 1 106 ? -32.350 -2.256 39.299 1.00 98.62 106 ARG A CA 1
ATOM 829 C C . ARG A 1 106 ? -32.277 -3.309 40.405 1.00 98.62 106 ARG A C 1
ATOM 831 O O . ARG A 1 106 ? -33.147 -3.360 41.272 1.00 98.62 106 ARG A O 1
ATOM 838 N N . ALA A 1 107 ? -31.258 -4.170 40.390 1.00 98.38 107 ALA A N 1
ATOM 839 C CA . ALA A 1 107 ? -31.064 -5.173 41.434 1.00 98.38 107 ALA A CA 1
ATOM 840 C C . ALA A 1 107 ? -30.789 -4.527 42.805 1.00 98.38 107 ALA A C 1
ATOM 842 O O . ALA A 1 107 ? -31.361 -4.960 43.807 1.00 98.38 107 ALA A O 1
ATOM 843 N N . LEU A 1 108 ? -29.972 -3.469 42.845 1.00 98.56 108 LEU A N 1
ATOM 844 C CA . LEU A 1 108 ? -29.694 -2.699 44.060 1.00 98.56 108 LEU A CA 1
ATOM 845 C C . LEU A 1 108 ? -30.934 -1.953 44.564 1.00 98.56 108 LEU A C 1
ATOM 847 O O . LEU A 1 108 ? -31.229 -2.015 45.755 1.00 98.56 108 LEU A O 1
ATOM 851 N N . GLU A 1 109 ? -31.697 -1.309 43.681 1.00 98.31 109 GLU A N 1
ATOM 852 C CA . GLU A 1 109 ? -32.959 -0.641 44.033 1.00 98.31 109 GLU A CA 1
ATOM 853 C C . GLU A 1 109 ? -33.966 -1.624 44.646 1.00 98.31 109 GLU A C 1
ATOM 855 O O . GLU A 1 109 ? -34.549 -1.356 45.698 1.00 98.31 109 GLU A O 1
ATOM 860 N N . ASN A 1 110 ? -34.113 -2.809 44.048 1.00 98.31 110 ASN A N 1
ATOM 861 C CA . ASN A 1 110 ? -34.964 -3.870 44.588 1.00 98.31 110 ASN A CA 1
ATOM 862 C C . ASN A 1 110 ? -34.479 -4.363 45.959 1.00 98.31 110 ASN A C 1
ATOM 864 O O . ASN A 1 110 ? -35.295 -4.602 46.852 1.00 98.31 110 ASN A O 1
ATOM 868 N N . ALA A 1 111 ? -33.164 -4.492 46.155 1.00 98.38 111 ALA A N 1
ATOM 869 C CA . ALA A 1 111 ? -32.591 -4.873 47.443 1.00 98.38 111 ALA A CA 1
ATOM 870 C C . ALA A 1 111 ? -32.846 -3.805 48.520 1.00 98.38 111 ALA A C 1
ATOM 872 O O . ALA A 1 111 ? -33.241 -4.152 49.634 1.00 98.38 111 ALA A O 1
ATOM 873 N N . ILE A 1 112 ? -32.693 -2.520 48.186 1.00 97.81 112 ILE A N 1
ATOM 874 C CA . ILE A 1 112 ? -32.980 -1.391 49.087 1.00 97.81 112 ILE A CA 1
ATOM 875 C C . ILE A 1 112 ? -34.458 -1.384 49.485 1.00 97.81 112 ILE A C 1
ATOM 877 O O . ILE A 1 112 ? -34.776 -1.289 50.673 1.00 97.81 112 ILE A O 1
ATOM 881 N N . ASN A 1 113 ? -35.363 -1.547 48.518 1.00 98.12 113 ASN A N 1
ATOM 882 C CA . ASN A 1 113 ? -36.802 -1.606 48.776 1.00 98.12 113 ASN A CA 1
ATOM 883 C C . ASN A 1 113 ? -37.164 -2.804 49.664 1.00 98.12 113 ASN A C 1
ATOM 885 O O . ASN A 1 113 ? -37.899 -2.643 50.634 1.00 98.12 113 ASN A O 1
ATOM 889 N N . SER A 1 114 ? -36.575 -3.978 49.411 1.00 97.31 114 SER A N 1
ATOM 890 C CA . SER A 1 114 ? -36.782 -5.168 50.245 1.00 97.31 114 SER A CA 1
ATOM 891 C C . SER A 1 114 ? -36.289 -4.980 51.683 1.00 97.31 114 SER A C 1
ATOM 893 O O . SER A 1 114 ? -36.952 -5.412 52.626 1.00 97.31 114 SER A O 1
ATOM 895 N N . VAL A 1 115 ? -35.134 -4.335 51.877 1.00 96.62 115 VAL A N 1
ATOM 896 C CA . VAL A 1 115 ? -34.613 -4.014 53.215 1.00 96.62 115 VAL A CA 1
ATOM 897 C C . VAL A 1 115 ? -35.538 -3.025 53.924 1.00 96.62 115 VAL A C 1
ATOM 899 O O . VAL A 1 115 ? -35.881 -3.248 55.082 1.00 96.62 115 VAL A O 1
ATOM 902 N N . THR A 1 116 ? -36.001 -1.990 53.222 1.00 95.75 116 THR A N 1
ATOM 903 C CA . THR A 1 116 ? -36.910 -0.968 53.767 1.00 95.75 116 THR A CA 1
ATOM 904 C C . THR A 1 116 ? -38.255 -1.571 54.178 1.00 95.75 116 THR A C 1
ATOM 906 O O . THR A 1 116 ? -38.726 -1.309 55.279 1.00 95.75 116 THR A O 1
ATOM 909 N N . GLU A 1 117 ? -38.833 -2.450 53.359 1.00 95.50 117 GLU A N 1
ATOM 910 C CA . GLU A 1 117 ? -40.082 -3.156 53.672 1.00 95.50 117 GLU A CA 1
ATOM 911 C C . GLU A 1 117 ? -39.926 -4.104 54.873 1.00 95.50 117 GLU A C 1
ATOM 913 O O . GLU A 1 117 ? -40.801 -4.172 55.734 1.00 95.50 117 GLU A O 1
ATOM 918 N N . LYS A 1 118 ? -38.786 -4.801 54.988 1.00 93.50 118 LYS A N 1
ATOM 919 C CA . LYS A 1 118 ? -38.475 -5.624 56.172 1.00 93.50 118 LYS A CA 1
ATOM 920 C C . LYS A 1 118 ? -38.314 -4.792 57.445 1.00 93.50 118 LYS A C 1
ATOM 922 O O . LYS A 1 118 ? -38.643 -5.285 58.519 1.00 93.50 118 LYS A O 1
ATOM 927 N N . LEU A 1 119 ? -37.797 -3.568 57.331 1.00 92.75 119 LEU A N 1
ATOM 928 C CA . LEU A 1 119 ? -37.677 -2.616 58.439 1.00 92.75 119 LEU A CA 1
ATOM 929 C C . LEU A 1 119 ? -39.033 -2.019 58.847 1.00 92.75 119 LEU A C 1
ATOM 931 O O . LEU A 1 119 ? -39.237 -1.773 60.032 1.00 92.75 119 LEU A O 1
ATOM 935 N N . ASP A 1 120 ? -39.950 -1.815 57.898 1.00 91.38 120 ASP A N 1
ATOM 936 C CA . ASP A 1 120 ? -41.287 -1.262 58.162 1.00 91.38 120 ASP A CA 1
ATOM 937 C C . ASP A 1 120 ? -42.274 -2.304 58.719 1.00 91.38 120 ASP A C 1
ATOM 939 O O . ASP A 1 120 ? -43.314 -1.944 59.263 1.00 91.38 120 ASP A O 1
ATOM 943 N N . GLN A 1 121 ? -41.954 -3.605 58.652 1.00 86.94 121 GLN A N 1
ATOM 944 C CA . GLN A 1 121 ? -42.770 -4.647 59.283 1.00 86.94 121 GLN A CA 1
ATOM 945 C C . GLN A 1 121 ? -42.783 -4.481 60.821 1.00 86.94 121 GLN A C 1
ATOM 947 O O . GLN A 1 121 ? -41.777 -4.757 61.484 1.00 86.94 121 GLN A O 1
ATOM 952 N N . PRO A 1 122 ? -43.933 -4.126 61.436 1.00 69.75 122 PRO A N 1
ATOM 953 C CA . PRO A 1 122 ? -44.023 -3.697 62.838 1.00 69.75 122 PRO A CA 1
ATOM 954 C C . PRO A 1 122 ? -43.968 -4.850 63.866 1.00 69.75 122 PRO A C 1
ATOM 956 O O . PRO A 1 122 ? -44.541 -4.758 64.948 1.00 69.75 122 PRO A O 1
ATOM 959 N N . GLY A 1 123 ? -43.286 -5.954 63.545 1.00 62.06 123 GLY A N 1
ATOM 960 C CA . GLY A 1 123 ? -43.175 -7.152 64.390 1.00 62.06 123 GLY A CA 1
ATOM 961 C C . GLY A 1 123 ? -41.751 -7.532 64.809 1.00 62.06 123 GLY A C 1
ATOM 962 O O . GLY A 1 123 ? -41.592 -8.433 65.624 1.00 62.06 123 GLY A O 1
ATOM 963 N N . MET A 1 124 ? -40.716 -6.864 64.286 1.00 55.97 124 MET A N 1
ATOM 964 C CA . MET A 1 124 ? -39.306 -7.120 64.637 1.00 55.97 124 MET A CA 1
ATOM 965 C C . MET A 1 124 ? -38.787 -6.242 65.789 1.00 55.97 124 MET A C 1
ATOM 967 O O . MET A 1 124 ? -37.598 -6.259 66.090 1.00 55.97 124 MET A O 1
ATOM 971 N N . THR A 1 125 ? -39.659 -5.516 66.494 1.00 58.44 125 THR A N 1
ATOM 972 C CA . THR A 1 125 ? -39.347 -4.939 67.813 1.00 58.44 125 THR A CA 1
ATOM 973 C C . THR A 1 125 ? -39.531 -5.979 68.920 1.00 58.44 125 THR A C 1
ATOM 975 O O . THR A 1 125 ? -40.098 -5.682 69.973 1.00 58.44 125 THR A O 1
ATOM 978 N N . GLU A 1 126 ? -39.074 -7.214 68.699 1.00 55.62 126 GLU A N 1
ATOM 979 C CA . GLU A 1 126 ? -38.675 -8.026 69.843 1.00 55.62 126 GLU A CA 1
ATOM 980 C C . GLU A 1 126 ? -37.541 -7.238 70.514 1.00 55.62 126 GLU A C 1
ATOM 982 O O . GLU A 1 126 ? -36.576 -6.866 69.836 1.00 55.62 126 GLU A O 1
ATOM 987 N N . PRO A 1 127 ? -37.669 -6.876 71.802 1.00 59.16 127 PRO A N 1
ATOM 988 C CA . PRO A 1 127 ? -36.607 -6.174 72.495 1.00 59.16 127 PRO A CA 1
ATOM 989 C C . PRO A 1 127 ? -35.356 -7.022 72.326 1.00 59.16 127 PRO A C 1
ATOM 991 O O . PRO A 1 127 ? -35.379 -8.203 72.670 1.00 59.16 127 PRO A O 1
ATOM 994 N N . PHE A 1 128 ? -34.289 -6.436 71.774 1.00 55.50 128 PHE A N 1
ATOM 995 C CA . PHE A 1 128 ? -32.955 -7.015 71.828 1.00 55.50 128 PHE A CA 1
ATOM 996 C C . PHE A 1 128 ? -32.648 -7.243 73.305 1.00 55.50 128 PHE A C 1
ATOM 998 O O . PHE A 1 128 ? -32.187 -6.359 74.025 1.00 55.50 128 PHE A O 1
ATOM 1005 N N . SER A 1 129 ? -33.033 -8.422 73.779 1.00 52.81 129 SER A N 1
ATOM 1006 C CA . SER A 1 129 ? -32.765 -8.910 75.104 1.00 52.81 129 SER A CA 1
ATOM 1007 C C . SER A 1 129 ? -31.264 -9.074 75.104 1.00 52.81 129 SER A C 1
ATOM 1009 O O . SER A 1 129 ? -30.734 -10.006 74.498 1.00 52.81 129 SER A O 1
ATOM 1011 N N . SER A 1 130 ? -30.586 -8.078 75.672 1.00 56.03 130 SER A N 1
ATOM 1012 C CA . SER A 1 130 ? -29.164 -8.074 75.977 1.00 56.03 130 SER A CA 1
ATOM 1013 C C . SER A 1 130 ? -28.873 -9.240 76.918 1.00 56.03 130 SER A C 1
ATOM 1015 O O . SER A 1 130 ? -28.696 -9.069 78.122 1.00 56.03 130 SER A O 1
ATOM 1017 N N . GLY A 1 131 ? -28.893 -10.452 76.373 1.00 53.25 131 GLY A N 1
ATOM 1018 C CA . GLY A 1 131 ? -28.465 -11.661 77.037 1.00 53.25 131 GLY A CA 1
ATOM 1019 C C . GLY A 1 131 ? -26.965 -11.535 77.280 1.00 53.25 131 GLY A C 1
ATOM 1020 O O . GLY A 1 131 ? -26.208 -11.373 76.319 1.00 53.25 131 GLY A O 1
ATOM 1021 N N . PRO A 1 132 ? -26.504 -11.559 78.537 1.00 55.94 132 PRO A N 1
ATOM 1022 C CA . PRO A 1 132 ? -25.089 -11.467 78.833 1.00 55.94 132 PRO A CA 1
ATOM 1023 C C . PRO A 1 132 ? -24.377 -12.728 78.332 1.00 55.94 132 PRO A C 1
ATOM 1025 O O . PRO A 1 132 ? -24.648 -13.834 78.789 1.00 55.94 132 PRO A O 1
ATOM 1028 N N . GLY A 1 133 ? -23.421 -12.539 77.423 1.00 54.34 133 GLY A N 1
ATOM 1029 C CA . GLY A 1 133 ? -22.253 -13.410 77.321 1.00 54.34 133 GLY A CA 1
ATOM 1030 C C . GLY A 1 133 ? -22.428 -14.724 76.566 1.00 54.34 133 GLY A C 1
ATOM 1031 O O . GLY A 1 133 ? -22.183 -15.785 77.131 1.00 54.34 133 GLY A O 1
ATOM 1032 N N . SER A 1 134 ? -22.707 -14.664 75.263 1.00 52.44 134 SER A N 1
ATOM 1033 C CA . SER A 1 134 ? -22.178 -15.699 74.366 1.00 52.44 134 SER A CA 1
ATOM 1034 C C . SER A 1 134 ? -20.927 -15.161 73.662 1.00 52.44 134 SER A C 1
ATOM 1036 O O . SER A 1 134 ? -20.995 -14.092 73.052 1.00 52.44 134 SER A O 1
ATOM 1038 N N . PRO A 1 135 ? -19.770 -15.834 73.801 1.00 61.12 135 PRO A N 1
ATOM 1039 C CA . PRO A 1 135 ? -18.512 -15.387 73.225 1.00 61.12 135 PRO A CA 1
ATOM 1040 C C . PRO A 1 135 ? -18.620 -15.372 71.702 1.00 61.12 135 PRO A C 1
ATOM 1042 O O . PRO A 1 135 ? -19.016 -16.355 71.079 1.00 61.12 135 PRO A O 1
ATOM 1045 N N . ILE A 1 136 ? -18.266 -14.230 71.122 1.00 57.47 136 ILE A N 1
ATOM 1046 C CA . ILE A 1 136 ? -18.131 -14.032 69.682 1.00 57.47 136 ILE A CA 1
ATOM 1047 C C . ILE A 1 136 ? -17.156 -15.104 69.164 1.00 57.47 136 ILE A C 1
ATOM 1049 O O . ILE A 1 136 ? -16.016 -15.139 69.637 1.00 57.47 136 ILE A O 1
ATOM 1053 N N . PRO A 1 137 ? -17.558 -15.994 68.237 1.00 58.97 137 PRO A N 1
ATOM 1054 C CA . PRO A 1 137 ? -16.612 -16.878 67.583 1.00 58.97 137 PRO A CA 1
ATOM 1055 C C . PRO A 1 137 ? -15.698 -16.005 66.727 1.00 58.97 137 PRO A C 1
ATOM 1057 O O . PRO A 1 137 ? -16.123 -15.426 65.728 1.00 58.97 137 PRO A O 1
ATOM 1060 N N . SER A 1 138 ? -14.446 -15.869 67.157 1.00 61.91 138 SER A N 1
ATOM 1061 C CA . SER A 1 138 ? -13.384 -15.264 66.365 1.00 61.91 138 SER A CA 1
ATOM 1062 C C . SER A 1 138 ? -13.394 -15.899 64.971 1.00 61.91 138 SER A C 1
ATOM 1064 O O . SER A 1 138 ? -13.238 -17.122 64.885 1.00 61.91 138 SER A O 1
ATOM 1066 N N . PRO A 1 139 ? -13.575 -15.134 63.878 1.00 56.50 139 PRO A N 1
ATOM 1067 C CA . PRO A 1 139 ? -13.357 -15.677 62.551 1.00 56.50 139 PRO A CA 1
ATOM 1068 C C . PRO A 1 139 ? -11.873 -16.027 62.471 1.00 56.50 139 PRO A C 1
ATOM 1070 O O . PRO A 1 139 ? -11.006 -15.154 62.445 1.00 56.50 139 PRO A O 1
ATOM 1073 N N . SER A 1 140 ? -11.582 -17.323 62.528 1.00 53.91 140 SER A N 1
ATOM 1074 C CA . SER A 1 140 ? -10.247 -17.859 62.328 1.00 53.91 140 SER A CA 1
ATOM 1075 C C . SER A 1 140 ? -9.894 -17.645 60.856 1.00 53.91 140 SER A C 1
ATOM 1077 O O . SER A 1 140 ? -10.089 -18.516 60.016 1.00 53.91 140 SER A O 1
ATOM 1079 N N . PHE A 1 141 ? -9.408 -16.446 60.533 1.00 52.97 141 PHE A N 1
ATOM 1080 C CA . PHE A 1 141 ? -8.625 -16.166 59.333 1.00 52.97 141 PHE A CA 1
ATOM 1081 C C . PHE A 1 141 ? -7.254 -16.840 59.495 1.00 52.97 141 PHE A C 1
ATOM 1083 O O . PHE A 1 141 ? -6.212 -16.196 59.556 1.00 52.97 141 PHE A O 1
ATOM 1090 N N . ALA A 1 142 ? -7.253 -18.169 59.590 1.00 49.69 142 ALA A N 1
ATOM 1091 C CA . ALA A 1 142 ? -6.098 -18.983 59.252 1.00 49.69 142 ALA A CA 1
ATOM 1092 C C . ALA A 1 142 ? -6.058 -19.088 57.721 1.00 49.69 142 ALA A C 1
ATOM 1094 O O . ALA A 1 142 ? -6.255 -20.151 57.140 1.00 49.69 142 ALA A O 1
ATOM 1095 N N . SER A 1 143 ? -5.869 -17.945 57.057 1.00 48.78 143 SER A N 1
ATOM 1096 C CA . SER A 1 143 ? -5.385 -17.935 55.685 1.00 48.78 143 SER A CA 1
ATOM 1097 C C . SER A 1 143 ? -3.906 -18.263 55.771 1.00 48.78 143 SER A C 1
ATOM 1099 O O . SER A 1 143 ? -3.055 -17.391 55.923 1.00 48.78 143 SER A O 1
ATOM 1101 N N . GLU A 1 144 ? -3.630 -19.561 55.749 1.00 48.84 144 GLU A N 1
ATOM 1102 C CA . GLU A 1 144 ? -2.381 -20.086 55.229 1.00 48.84 144 GLU A CA 1
ATOM 1103 C C . GLU A 1 144 ? -2.144 -19.386 53.878 1.00 48.84 144 GLU A C 1
ATOM 1105 O O . GLU A 1 144 ? -2.987 -19.505 52.982 1.00 48.84 144 GLU A O 1
ATOM 1110 N N . PRO A 1 145 ? -1.099 -18.549 53.742 1.00 58.62 145 PRO A N 1
ATOM 1111 C CA . PRO A 1 145 ? -0.796 -17.953 52.454 1.00 58.62 145 PRO A CA 1
ATOM 1112 C C . PRO A 1 145 ? -0.515 -19.108 51.488 1.00 58.62 145 PRO A C 1
ATOM 1114 O O . PRO A 1 145 ? 0.194 -20.045 51.874 1.00 58.62 145 PRO A O 1
ATOM 1117 N N . PRO A 1 146 ? -1.051 -19.091 50.255 1.00 56.31 146 PRO A N 1
ATOM 1118 C CA . PRO A 1 146 ? -0.637 -20.066 49.264 1.00 56.31 146 PRO A CA 1
ATOM 1119 C C . PRO A 1 146 ? 0.887 -19.991 49.170 1.00 56.31 146 PRO A C 1
ATOM 1121 O O . PRO A 1 146 ? 1.448 -18.922 48.920 1.00 56.31 146 PRO A O 1
ATOM 1124 N N . LYS A 1 147 ? 1.555 -21.117 49.440 1.00 50.72 147 LYS A N 1
ATOM 1125 C CA . LYS A 1 147 ? 2.960 -21.320 49.095 1.00 50.72 147 LYS A CA 1
ATOM 1126 C C . LYS A 1 147 ? 3.078 -21.084 47.597 1.00 50.72 147 LYS A C 1
ATOM 1128 O O . LYS A 1 147 ? 2.787 -21.962 46.793 1.00 50.72 147 LYS A O 1
ATOM 1133 N N . PHE A 1 148 ? 3.451 -19.866 47.245 1.00 47.00 148 PHE A N 1
ATOM 1134 C CA . PHE A 1 148 ? 4.009 -19.546 45.954 1.00 47.00 148 PHE A CA 1
ATOM 1135 C C . PHE A 1 148 ? 5.367 -20.247 45.933 1.00 47.00 148 PHE A C 1
ATOM 1137 O O . PHE A 1 148 ? 6.316 -19.790 46.570 1.00 47.00 148 PHE A O 1
ATOM 1144 N N . GLU A 1 149 ? 5.414 -21.438 45.334 1.00 46.06 149 GLU A N 1
ATOM 1145 C CA . GLU A 1 149 ? 6.670 -22.060 44.934 1.00 46.06 149 GLU A CA 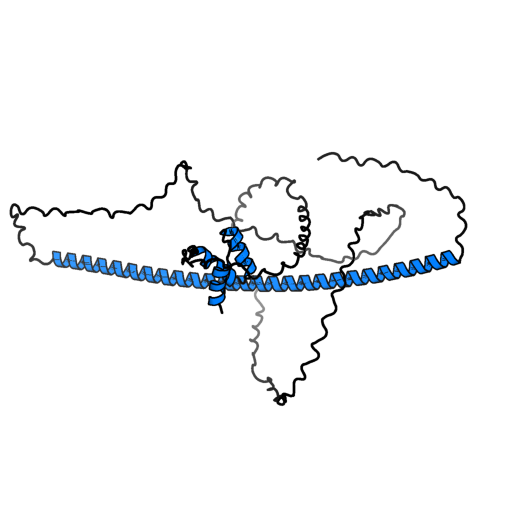1
ATOM 1146 C C . GLU A 1 149 ? 7.350 -21.094 43.973 1.00 46.06 149 GLU A C 1
ATOM 1148 O O . GLU A 1 149 ? 6.972 -20.953 42.815 1.00 46.06 149 GLU A O 1
ATOM 1153 N N . GLU A 1 150 ? 8.306 -20.369 44.533 1.00 42.03 150 GLU A N 1
ATOM 1154 C CA . GLU A 1 150 ? 9.288 -19.545 43.863 1.00 42.03 150 GLU A CA 1
ATOM 1155 C C . GLU A 1 150 ? 10.089 -20.458 42.916 1.00 42.03 150 GLU A C 1
ATOM 1157 O O . GLU A 1 150 ? 10.852 -21.306 43.394 1.00 42.03 150 GLU A O 1
ATOM 1162 N N . PRO A 1 151 ? 9.923 -20.366 41.580 1.00 51.28 151 PRO A N 1
ATOM 1163 C CA . PRO A 1 151 ? 10.876 -20.989 40.684 1.00 51.28 151 PRO A CA 1
ATOM 1164 C C . PRO A 1 151 ? 12.191 -20.237 40.872 1.00 51.28 151 PRO A C 1
ATOM 1166 O O . PRO A 1 151 ? 12.305 -19.061 40.531 1.00 51.28 151 PRO A O 1
ATOM 1169 N N . GLY A 1 152 ? 13.166 -20.918 41.470 1.00 49.56 152 GLY A N 1
ATOM 1170 C CA . GLY A 1 152 ? 14.513 -20.404 41.639 1.00 49.56 152 GLY A CA 1
ATOM 1171 C C . GLY A 1 152 ? 15.073 -19.936 40.301 1.00 49.56 152 GLY A C 1
ATOM 1172 O O . GLY A 1 152 ? 15.420 -20.743 39.442 1.00 49.56 152 GLY A O 1
ATOM 1173 N N . ALA A 1 153 ? 15.175 -18.622 40.149 1.00 44.06 153 ALA A N 1
ATOM 1174 C CA . ALA A 1 153 ? 16.036 -17.986 39.178 1.00 44.06 153 ALA A CA 1
ATOM 1175 C C . ALA A 1 153 ? 17.040 -17.149 39.966 1.00 44.06 153 ALA A C 1
ATOM 1177 O O . ALA A 1 153 ? 16.773 -16.020 40.377 1.00 44.06 153 ALA A O 1
ATOM 1178 N N . GLU A 1 154 ? 18.212 -17.744 40.185 1.00 47.50 154 GLU A N 1
ATOM 1179 C CA . GLU A 1 154 ? 19.450 -16.995 40.344 1.00 47.50 154 GLU A CA 1
ATOM 1180 C C . GLU A 1 154 ? 19.555 -15.978 39.201 1.00 47.50 154 GLU A C 1
ATOM 1182 O O . GLU A 1 154 ? 19.927 -16.314 38.079 1.00 47.50 154 GLU A O 1
ATOM 1187 N N . VAL A 1 155 ? 19.248 -14.715 39.480 1.00 44.53 155 VAL A N 1
ATOM 1188 C CA . VAL A 1 155 ? 19.759 -13.594 38.692 1.00 44.53 155 VAL A CA 1
ATOM 1189 C C . VAL A 1 155 ? 20.408 -12.636 39.670 1.00 44.53 155 VAL A C 1
ATOM 1191 O O . VAL A 1 155 ? 19.788 -11.750 40.257 1.00 44.53 155 VAL A O 1
ATOM 1194 N N . ALA A 1 156 ? 21.698 -12.869 39.877 1.00 48.81 156 ALA A N 1
ATOM 1195 C CA . ALA A 1 156 ? 22.576 -11.927 40.530 1.00 48.81 156 ALA A CA 1
ATOM 1196 C C . ALA A 1 156 ? 22.604 -10.607 39.738 1.00 48.81 156 ALA A C 1
ATOM 1198 O O . ALA A 1 156 ? 22.936 -10.585 38.557 1.00 48.81 156 ALA A O 1
ATOM 1199 N N . GLY A 1 157 ? 22.289 -9.512 40.432 1.00 48.03 157 GLY A N 1
ATOM 1200 C CA . GLY A 1 157 ? 22.846 -8.181 40.197 1.00 48.03 157 GLY A CA 1
ATOM 1201 C C . GLY A 1 157 ? 22.592 -7.538 38.834 1.00 48.03 157 GLY A C 1
ATOM 1202 O O . GLY A 1 157 ? 23.472 -7.538 37.978 1.00 48.03 157 GLY A O 1
ATOM 1203 N N . ARG A 1 158 ? 21.476 -6.817 38.700 1.00 39.19 158 ARG A N 1
ATOM 1204 C CA . ARG A 1 158 ? 21.457 -5.586 37.901 1.00 39.19 158 ARG A CA 1
ATOM 1205 C C . ARG A 1 158 ? 20.740 -4.482 38.662 1.00 39.19 158 ARG A C 1
ATOM 1207 O O . ARG A 1 158 ? 19.623 -4.640 39.137 1.00 39.19 158 ARG A O 1
ATOM 1214 N N . GLU A 1 159 ? 21.486 -3.405 38.829 1.00 39.84 159 GLU A N 1
ATOM 1215 C CA . GLU A 1 159 ? 21.170 -2.205 39.579 1.00 39.84 159 GLU A CA 1
ATOM 1216 C C . GLU A 1 159 ? 19.898 -1.521 39.066 1.00 39.84 159 GLU A C 1
ATOM 1218 O O . GLU A 1 159 ? 19.633 -1.480 37.863 1.00 39.84 159 GLU A O 1
ATOM 1223 N N . SER A 1 160 ? 19.141 -0.949 40.005 1.00 47.38 160 SER A N 1
ATOM 1224 C CA . SER A 1 160 ? 18.052 -0.009 39.758 1.00 47.38 160 SER A CA 1
ATOM 1225 C C . SER A 1 160 ? 18.460 1.072 38.754 1.00 47.38 160 SER A C 1
ATOM 1227 O O . SER A 1 160 ? 19.276 1.939 39.064 1.00 47.38 160 SER A O 1
ATOM 1229 N N . SER A 1 161 ? 17.822 1.066 37.585 1.00 50.69 161 SER A N 1
ATOM 1230 C CA . SER A 1 161 ? 17.712 2.233 36.709 1.00 50.69 161 SER A CA 1
ATOM 1231 C C . SER A 1 161 ? 16.309 2.828 36.878 1.00 50.69 161 SER A C 1
ATOM 1233 O O . SER A 1 161 ? 15.340 2.069 36.828 1.00 50.69 161 SER A O 1
ATOM 1235 N N . PRO A 1 162 ? 16.169 4.141 37.129 1.00 55.53 162 PRO A N 1
ATOM 1236 C CA . PRO A 1 162 ? 14.869 4.777 37.307 1.00 55.53 162 PRO A CA 1
ATOM 1237 C C . PRO A 1 162 ? 14.084 4.799 35.988 1.00 55.53 162 PRO A C 1
ATOM 1239 O O . PRO A 1 162 ? 14.638 5.097 34.930 1.00 55.53 162 PRO A O 1
ATOM 1242 N N . GLU A 1 163 ? 12.792 4.484 36.070 1.00 43.97 163 GLU A N 1
ATOM 1243 C CA . GLU A 1 163 ? 11.842 4.491 34.956 1.00 43.97 163 GLU A CA 1
ATOM 1244 C C . GLU A 1 163 ? 11.808 5.852 34.231 1.00 43.97 163 GLU A C 1
ATOM 1246 O O . GLU A 1 163 ? 11.580 6.882 34.877 1.00 43.97 163 GLU A O 1
ATOM 1251 N N . PRO A 1 164 ? 11.963 5.901 32.894 1.00 49.56 164 PRO A N 1
ATOM 1252 C CA . PRO A 1 164 ? 11.512 7.043 32.120 1.00 49.56 164 PRO A CA 1
ATOM 1253 C C . PRO A 1 164 ? 9.994 6.929 31.931 1.00 49.56 164 PRO A C 1
ATOM 1255 O O . PRO A 1 164 ? 9.484 5.927 31.431 1.00 49.56 164 PRO A O 1
ATOM 1258 N N . GLY A 1 165 ? 9.266 7.964 32.351 1.00 39.25 165 GLY A N 1
ATOM 1259 C CA . GLY A 1 165 ? 7.821 8.050 32.188 1.00 39.25 165 GLY A CA 1
ATOM 1260 C C . GLY A 1 165 ? 7.403 7.862 30.730 1.00 39.25 165 GLY A C 1
ATOM 1261 O O . GLY A 1 165 ? 7.796 8.630 29.855 1.00 39.25 165 GLY A O 1
ATOM 1262 N N . LEU A 1 166 ? 6.568 6.854 30.488 1.00 41.69 166 LEU A N 1
ATOM 1263 C CA . LEU A 1 166 ? 5.869 6.650 29.226 1.00 41.69 166 LEU A CA 1
ATOM 1264 C C . LEU A 1 166 ? 4.738 7.679 29.103 1.00 41.69 166 LEU A C 1
ATOM 1266 O O . LEU A 1 166 ? 3.562 7.379 29.310 1.00 41.69 166 LEU A O 1
ATOM 1270 N N . THR A 1 167 ? 5.085 8.914 28.752 1.00 41.25 167 THR A N 1
ATOM 1271 C CA . THR A 1 167 ? 4.142 9.784 28.052 1.00 41.25 167 THR A CA 1
ATOM 1272 C C . THR A 1 167 ? 3.920 9.161 26.679 1.00 41.25 167 THR A C 1
ATOM 1274 O O . THR A 1 167 ? 4.822 9.159 25.845 1.00 41.25 167 THR A O 1
ATOM 1277 N N . SER A 1 168 ? 2.738 8.579 26.466 1.00 47.03 168 SER A N 1
ATOM 1278 C CA . SER A 1 168 ? 2.254 8.178 25.142 1.00 47.03 168 SER A CA 1
ATOM 1279 C C . SER A 1 168 ? 2.052 9.430 24.288 1.00 47.03 168 SER A C 1
ATOM 1281 O O . SER A 1 168 ? 0.937 9.916 24.118 1.00 47.03 168 SER A O 1
ATOM 1283 N N . GLU A 1 169 ? 3.150 10.001 23.808 1.00 43.97 169 GLU A N 1
ATOM 1284 C CA . GLU A 1 169 ? 3.136 11.002 22.757 1.00 43.97 169 GLU A CA 1
ATOM 1285 C C . GLU A 1 169 ? 2.947 10.236 21.448 1.00 43.97 169 GLU A C 1
ATOM 1287 O O . GLU A 1 169 ? 3.847 9.553 20.959 1.00 43.97 169 GLU A O 1
ATOM 1292 N N . LEU A 1 170 ? 1.708 10.254 20.953 1.00 58.53 170 LEU A N 1
ATOM 1293 C CA . LEU A 1 170 ? 1.348 9.736 19.642 1.00 58.53 170 LEU A CA 1
ATOM 1294 C C . LEU A 1 170 ? 2.323 10.362 18.623 1.00 58.53 170 LEU A C 1
ATOM 1296 O O . LEU A 1 170 ? 2.392 11.594 18.574 1.00 58.53 170 LEU A O 1
ATOM 1300 N N . PRO A 1 171 ? 3.096 9.576 17.849 1.00 65.62 171 PRO A N 1
ATOM 1301 C CA . PRO A 1 171 ? 4.029 10.147 16.888 1.00 65.62 171 PRO A CA 1
ATOM 1302 C C . PRO A 1 171 ? 3.253 11.075 15.942 1.00 65.62 171 PRO A C 1
ATOM 1304 O O . PRO A 1 171 ? 2.156 10.705 15.503 1.00 65.62 171 PRO A O 1
ATOM 1307 N N . PRO A 1 172 ? 3.763 12.288 15.658 1.00 72.31 172 PRO A N 1
ATOM 1308 C CA . PRO A 1 172 ? 3.062 13.232 14.803 1.00 72.31 172 PRO A CA 1
ATOM 1309 C C . PRO A 1 172 ? 2.778 12.575 13.446 1.00 72.31 172 PRO A C 1
ATOM 1311 O O . PRO A 1 172 ? 3.622 11.822 12.944 1.00 72.31 172 PRO A O 1
ATOM 1314 N N . PRO A 1 173 ? 1.595 12.818 12.853 1.00 79.81 173 PRO A N 1
ATOM 1315 C CA . PRO A 1 173 ? 1.268 12.265 11.548 1.00 79.81 173 PRO A CA 1
ATOM 1316 C C . PRO A 1 173 ? 2.356 12.661 10.537 1.00 79.81 173 PRO A C 1
ATOM 1318 O O . PRO A 1 173 ? 2.881 13.777 10.620 1.00 79.81 173 PRO A O 1
ATOM 1321 N N . PRO A 1 174 ? 2.720 11.765 9.600 1.00 80.44 174 PRO A N 1
ATOM 1322 C CA . PRO A 1 174 ? 3.713 12.082 8.586 1.00 80.44 174 PRO A CA 1
ATOM 1323 C C . PRO A 1 174 ? 3.291 13.354 7.834 1.00 80.44 174 PRO A C 1
ATOM 1325 O O . PRO A 1 174 ? 2.095 13.536 7.576 1.00 80.44 174 PRO A O 1
ATOM 1328 N N . PRO A 1 175 ? 4.238 14.250 7.503 1.00 81.62 175 PRO A N 1
ATOM 1329 C CA . PRO A 1 175 ? 3.917 15.460 6.762 1.00 81.62 175 PRO A CA 1
ATOM 1330 C C . PRO A 1 175 ? 3.241 15.083 5.434 1.00 81.62 175 PRO A C 1
ATOM 1332 O O . PRO A 1 175 ? 3.626 14.080 4.823 1.00 81.62 175 PRO A O 1
ATOM 1335 N N . PRO A 1 176 ? 2.235 15.853 4.977 1.00 79.12 176 PRO A N 1
ATOM 1336 C CA . PRO A 1 176 ? 1.644 15.625 3.667 1.00 79.12 176 PRO A CA 1
ATOM 1337 C C . PRO A 1 176 ? 2.746 15.682 2.597 1.00 79.12 176 PRO A C 1
ATOM 1339 O O . PRO A 1 176 ? 3.689 16.471 2.743 1.00 79.12 176 PRO A O 1
ATOM 1342 N N . PRO A 1 177 ? 2.666 14.855 1.538 1.00 76.75 177 PRO A N 1
ATOM 1343 C CA . PRO A 1 177 ? 3.639 14.908 0.458 1.00 76.75 177 PRO A CA 1
ATOM 1344 C C . PRO A 1 177 ? 3.703 16.339 -0.099 1.00 76.75 177 PRO A C 1
ATOM 1346 O O . PRO A 1 177 ? 2.666 17.009 -0.166 1.00 76.75 177 PRO A O 1
ATOM 1349 N N . PRO A 1 178 ? 4.898 16.836 -0.472 1.00 69.00 178 PRO A N 1
ATOM 1350 C CA . PRO A 1 178 ? 5.028 18.165 -1.043 1.00 69.00 178 PRO A CA 1
ATOM 1351 C C . PRO A 1 178 ? 4.129 18.252 -2.275 1.00 69.00 178 PRO A C 1
ATOM 1353 O O . PRO A 1 178 ? 4.269 17.466 -3.211 1.00 69.00 178 PRO A O 1
ATOM 1356 N N . VAL A 1 179 ? 3.188 19.196 -2.254 1.00 62.69 179 VAL A N 1
ATOM 1357 C CA . VAL A 1 179 ? 2.368 19.529 -3.416 1.00 62.69 179 VAL A CA 1
ATOM 1358 C C . VAL A 1 179 ? 3.331 20.099 -4.450 1.00 62.69 179 VAL A C 1
ATOM 1360 O O . VAL A 1 179 ? 3.769 21.243 -4.337 1.00 62.69 179 VAL A O 1
ATOM 1363 N N . THR A 1 180 ? 3.745 19.277 -5.411 1.00 60.12 180 THR A N 1
ATOM 1364 C CA . THR A 1 180 ? 4.467 19.762 -6.584 1.00 60.12 180 THR A CA 1
ATOM 1365 C C . THR A 1 180 ? 3.561 20.778 -7.270 1.00 60.12 180 THR A C 1
ATOM 1367 O O . THR A 1 180 ? 2.446 20.398 -7.634 1.00 60.12 180 THR A O 1
ATOM 1370 N N . PRO A 1 181 ? 3.974 22.049 -7.423 1.00 53.25 181 PRO A N 1
ATOM 1371 C CA . PRO A 1 181 ? 3.194 22.994 -8.201 1.00 53.25 181 PRO A CA 1
ATOM 1372 C C . PRO A 1 181 ? 3.077 22.423 -9.614 1.00 53.25 181 PRO A C 1
ATOM 1374 O O . PRO A 1 181 ? 4.094 22.176 -10.266 1.00 53.25 181 PRO A O 1
ATOM 1377 N N . GLU A 1 182 ? 1.845 22.151 -10.053 1.00 45.00 182 GLU A N 1
ATOM 1378 C CA . GLU A 1 182 ? 1.551 21.889 -11.456 1.00 45.00 182 GLU A CA 1
ATOM 1379 C C . GLU A 1 182 ? 2.158 23.038 -12.255 1.00 45.00 182 GLU A C 1
ATOM 1381 O O . GLU A 1 182 ? 1.764 24.197 -12.126 1.00 45.00 182 GLU A O 1
ATOM 1386 N N . PHE A 1 1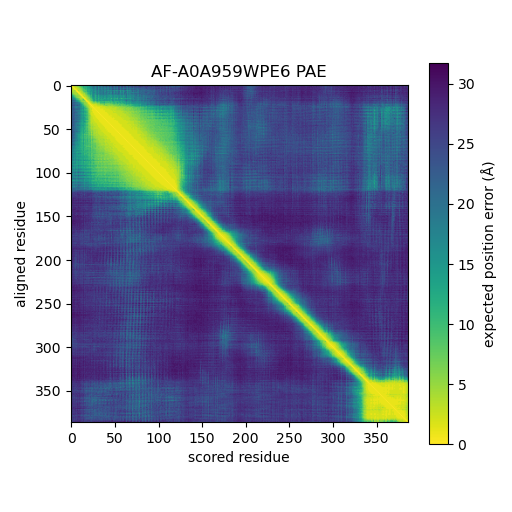83 ? 3.198 22.718 -13.019 1.00 44.12 183 PHE A N 1
ATOM 1387 C CA . PHE A 1 183 ? 3.817 23.650 -13.936 1.00 44.12 183 PHE A CA 1
ATOM 1388 C C . PHE A 1 183 ? 2.793 23.878 -15.047 1.00 44.12 183 PHE A C 1
ATOM 1390 O O . PHE A 1 183 ? 2.711 23.103 -16.000 1.00 44.12 183 PHE A O 1
ATOM 1397 N N . GLU A 1 184 ? 1.961 24.906 -14.883 1.00 41.34 184 GLU A N 1
ATOM 1398 C CA . GLU A 1 184 ? 1.118 25.440 -15.942 1.00 41.34 184 GLU A CA 1
ATOM 1399 C C . GLU A 1 184 ? 2.040 25.877 -17.085 1.00 41.34 184 GLU A C 1
ATOM 1401 O O . GLU A 1 184 ? 2.541 27.002 -17.131 1.00 41.34 184 GLU A O 1
ATOM 1406 N N . ALA A 1 185 ? 2.286 24.959 -18.020 1.00 46.69 185 ALA A N 1
ATOM 1407 C CA . ALA A 1 185 ? 2.867 25.231 -19.323 1.00 46.69 185 ALA A CA 1
ATOM 1408 C C . ALA A 1 185 ? 1.839 26.011 -20.157 1.00 46.69 185 ALA A C 1
ATOM 1410 O O . ALA A 1 185 ? 1.260 25.518 -21.124 1.00 46.69 185 ALA A O 1
ATOM 1411 N N . SER A 1 186 ? 1.581 27.243 -19.734 1.00 51.38 186 SER A N 1
ATOM 1412 C CA . SER A 1 186 ? 0.777 28.205 -20.460 1.00 51.38 186 SER A CA 1
ATOM 1413 C C . SER A 1 186 ? 1.659 28.949 -21.452 1.00 51.38 186 SER A C 1
ATOM 1415 O O . SER A 1 186 ? 2.550 29.704 -21.078 1.00 51.38 186 SER A O 1
ATOM 1417 N N . GLY A 1 187 ? 1.317 28.799 -22.729 1.00 40.34 187 GLY A N 1
ATOM 1418 C CA . GLY A 1 187 ? 1.194 29.969 -23.591 1.00 40.34 187 GLY A CA 1
ATOM 1419 C C . GLY A 1 187 ? 2.376 30.274 -24.499 1.00 40.34 187 GLY A C 1
ATOM 1420 O O . GLY A 1 187 ? 3.175 31.167 -24.243 1.00 40.34 187 GLY A O 1
ATOM 1421 N N . LEU A 1 188 ? 2.361 29.605 -25.649 1.00 50.44 188 LEU A N 1
ATOM 1422 C CA . LEU A 1 188 ? 2.710 30.163 -26.955 1.00 50.44 188 LEU A CA 1
ATOM 1423 C C . LEU A 1 188 ? 2.381 31.668 -27.056 1.00 50.44 188 LEU A C 1
ATOM 1425 O O . LEU A 1 188 ? 1.215 32.058 -27.008 1.00 50.44 188 LEU A O 1
ATOM 1429 N N . GLY A 1 189 ? 3.403 32.496 -27.262 1.00 39.22 189 GLY A N 1
ATOM 1430 C CA . GLY A 1 189 ? 3.272 33.918 -27.565 1.00 39.22 189 GLY A CA 1
ATOM 1431 C C . GLY A 1 189 ? 4.239 34.298 -28.678 1.00 39.22 189 GLY A C 1
ATOM 1432 O O . GLY A 1 189 ? 5.441 34.382 -28.462 1.00 39.22 189 GLY A O 1
ATOM 1433 N N . ALA A 1 190 ? 3.685 34.469 -29.874 1.00 50.22 190 ALA A N 1
ATOM 1434 C CA . ALA A 1 190 ? 4.367 34.823 -31.107 1.00 50.22 190 ALA A CA 1
ATOM 1435 C C . ALA A 1 190 ? 5.100 36.176 -31.028 1.00 50.22 190 ALA A C 1
ATOM 1437 O O . ALA A 1 190 ? 4.550 37.160 -30.536 1.00 50.22 190 ALA A O 1
ATOM 1438 N N . GLY A 1 191 ? 6.305 36.227 -31.598 1.00 39.03 191 GLY A N 1
ATOM 1439 C CA . GLY A 1 191 ? 7.069 37.447 -31.848 1.00 39.03 191 GLY A CA 1
ATOM 1440 C C . GLY A 1 191 ? 8.032 37.227 -33.013 1.00 39.03 191 GLY A C 1
ATOM 1441 O O . GLY A 1 191 ? 9.086 36.625 -32.837 1.00 39.03 191 GLY A O 1
ATOM 1442 N N . GLU A 1 192 ? 7.601 37.654 -34.201 1.00 39.72 192 GLU A N 1
ATOM 1443 C CA . GLU A 1 192 ? 8.353 37.693 -35.463 1.00 39.72 192 GLU A CA 1
ATOM 1444 C C . GLU A 1 192 ? 9.566 38.659 -35.413 1.00 39.72 192 GLU A C 1
ATOM 1446 O O . GLU A 1 192 ? 9.693 39.438 -34.465 1.00 39.72 192 GLU A O 1
ATOM 1451 N N . PRO A 1 193 ? 10.479 38.577 -36.403 1.00 68.00 193 PRO A N 1
ATOM 1452 C CA . PRO A 1 193 ? 11.900 38.863 -36.255 1.00 68.00 193 PRO A CA 1
ATOM 1453 C C . PRO A 1 193 ? 12.282 40.252 -36.769 1.00 68.00 193 PRO A C 1
ATOM 1455 O O . PRO A 1 193 ? 11.717 40.711 -37.755 1.00 68.00 193 PRO A O 1
ATOM 1458 N N . ASP A 1 194 ? 13.320 40.864 -36.195 1.00 39.94 194 ASP A N 1
ATOM 1459 C CA . ASP A 1 194 ? 14.218 41.692 -37.002 1.00 39.94 194 ASP A CA 1
ATOM 1460 C C . ASP A 1 194 ? 15.586 41.940 -36.348 1.00 39.94 194 ASP A C 1
ATOM 1462 O O . ASP A 1 194 ? 15.734 41.985 -35.129 1.00 39.94 194 ASP A O 1
ATOM 1466 N N . GLU A 1 195 ? 16.550 42.125 -37.243 1.00 41.56 195 GLU A N 1
ATOM 1467 C CA . GLU A 1 195 ? 17.852 42.778 -37.107 1.00 41.56 195 GLU A CA 1
ATOM 1468 C C . GLU A 1 195 ? 19.003 42.164 -36.279 1.00 41.56 195 GLU A C 1
ATOM 1470 O O . GLU A 1 195 ? 19.184 42.389 -35.088 1.00 41.56 195 GLU A O 1
ATOM 1475 N N . VAL A 1 196 ? 19.866 41.458 -37.027 1.00 48.75 196 VAL A N 1
ATOM 1476 C CA . VAL A 1 196 ? 21.309 41.731 -37.233 1.00 48.75 196 VAL A CA 1
ATOM 1477 C C . VAL A 1 196 ? 22.137 42.168 -36.010 1.00 48.75 196 VAL A C 1
ATOM 1479 O O . VAL A 1 196 ? 21.974 43.273 -35.512 1.00 48.75 196 VAL A O 1
ATOM 1482 N N . VAL A 1 197 ? 23.153 41.364 -35.652 1.00 41.50 197 VAL A N 1
ATOM 1483 C CA . VAL A 1 197 ? 24.595 41.727 -35.518 1.00 41.50 197 VAL A CA 1
ATOM 1484 C C . VAL A 1 197 ? 25.388 40.501 -34.989 1.00 41.50 197 VAL A C 1
ATOM 1486 O O . VAL A 1 197 ? 24.813 39.667 -34.290 1.00 41.50 197 VAL A O 1
ATOM 1489 N N . PRO A 1 198 ? 26.674 40.326 -35.371 1.00 57.88 198 PRO A N 1
ATOM 1490 C CA . PRO A 1 198 ? 27.336 39.028 -35.469 1.00 57.88 198 PRO A CA 1
ATOM 1491 C C . PRO A 1 198 ? 28.333 38.725 -34.336 1.00 57.88 198 PRO A C 1
ATOM 1493 O O . PRO A 1 198 ? 28.624 39.565 -33.489 1.00 57.88 198 PRO A O 1
ATOM 1496 N N . GLU A 1 199 ? 28.881 37.507 -34.413 1.00 46.31 199 GLU A N 1
ATOM 1497 C CA . GLU A 1 199 ? 30.102 37.021 -33.757 1.00 46.31 199 GLU A CA 1
ATOM 1498 C C . GLU A 1 199 ? 30.166 37.162 -32.238 1.00 46.31 199 GLU A C 1
ATOM 1500 O O . GLU A 1 199 ? 30.673 38.160 -31.733 1.00 46.31 199 GLU A O 1
ATOM 1505 N N . ARG A 1 200 ? 29.834 36.079 -31.521 1.00 37.59 200 ARG A N 1
ATOM 1506 C CA . ARG A 1 200 ? 30.658 35.618 -30.393 1.00 37.59 200 ARG A CA 1
ATOM 1507 C C . ARG A 1 200 ? 30.731 34.101 -30.370 1.00 37.59 200 ARG A C 1
ATOM 1509 O O . ARG A 1 200 ? 29.792 33.412 -29.989 1.00 37.59 200 ARG A O 1
ATOM 1516 N N . SER A 1 201 ? 31.896 33.631 -30.793 1.00 47.72 201 SER A N 1
ATOM 1517 C CA . SER A 1 201 ? 32.545 32.402 -30.369 1.00 47.72 201 SER A CA 1
ATOM 1518 C C . SER A 1 201 ? 32.249 32.070 -28.907 1.00 47.72 201 SER A C 1
ATOM 1520 O O . SER A 1 201 ? 32.457 32.916 -28.040 1.00 47.72 201 SER A O 1
ATOM 1522 N N . ALA A 1 202 ? 31.822 30.837 -28.652 1.00 39.59 202 ALA A N 1
ATOM 1523 C CA . ALA A 1 202 ? 32.233 30.012 -27.515 1.00 39.59 202 ALA A CA 1
ATOM 1524 C C . ALA A 1 202 ? 31.416 28.719 -27.562 1.00 39.59 202 ALA A C 1
ATOM 1526 O O . ALA A 1 202 ? 30.375 28.568 -26.929 1.00 39.59 202 ALA A O 1
ATOM 1527 N N . GLU A 1 203 ? 31.915 27.783 -28.353 1.00 40.97 203 GLU A N 1
ATOM 1528 C CA . GLU A 1 203 ? 31.554 26.380 -28.291 1.00 40.97 203 GLU A CA 1
ATOM 1529 C C . GLU A 1 203 ? 32.097 25.837 -26.959 1.00 40.97 203 GLU A C 1
ATOM 1531 O O . GLU A 1 203 ? 33.238 25.386 -26.880 1.00 40.97 203 GLU A O 1
ATOM 1536 N N . SER A 1 204 ? 31.324 25.908 -25.871 1.00 38.50 204 SER A N 1
ATOM 1537 C CA . SER A 1 204 ? 31.643 25.156 -24.651 1.00 38.50 204 SER A CA 1
ATOM 1538 C C . SER A 1 204 ? 31.122 23.732 -24.817 1.00 38.50 204 SER A C 1
ATOM 1540 O O . SER A 1 204 ? 30.111 23.328 -24.246 1.00 38.50 204 SER A O 1
ATOM 1542 N N . SER A 1 205 ? 31.819 22.990 -25.672 1.00 42.31 205 SER A N 1
ATOM 1543 C CA . SER A 1 205 ? 31.736 21.541 -25.754 1.00 42.31 205 SER A CA 1
ATOM 1544 C C . SER A 1 205 ? 32.395 20.967 -24.501 1.00 42.31 205 SER A C 1
ATOM 1546 O O . SER A 1 205 ? 33.590 20.670 -24.492 1.00 42.31 205 SER A O 1
ATOM 1548 N N . THR A 1 206 ? 31.628 20.835 -23.422 1.00 42.03 206 THR A N 1
ATOM 1549 C CA . THR A 1 206 ? 32.044 20.098 -22.227 1.00 42.03 206 THR A CA 1
ATOM 1550 C C . THR A 1 206 ? 32.044 18.615 -22.577 1.00 42.03 206 THR A C 1
ATOM 1552 O O . THR A 1 206 ? 31.050 17.907 -22.455 1.00 42.03 206 THR A O 1
ATOM 1555 N N . ARG A 1 207 ? 33.173 18.166 -23.123 1.00 40.53 207 ARG A N 1
ATOM 1556 C CA . ARG A 1 207 ? 33.501 16.763 -23.342 1.00 40.53 207 ARG A CA 1
ATOM 1557 C C . ARG A 1 207 ? 33.799 16.174 -21.966 1.00 40.53 207 ARG A C 1
ATOM 1559 O O . ARG A 1 207 ? 34.924 16.261 -21.486 1.00 40.53 207 ARG A O 1
ATOM 1566 N N . GLU A 1 208 ? 32.766 15.666 -21.304 1.00 40.62 208 GLU A N 1
ATOM 1567 C CA . GLU A 1 208 ? 32.944 14.792 -20.151 1.00 40.62 208 GLU A CA 1
ATOM 1568 C C . GLU A 1 208 ? 33.611 13.511 -20.649 1.00 40.62 208 GLU A C 1
ATOM 1570 O O . GLU A 1 208 ? 33.008 12.667 -21.314 1.00 40.62 208 GLU A O 1
ATOM 1575 N N . ASP A 1 209 ? 34.905 13.429 -20.362 1.00 40.97 209 ASP A N 1
ATOM 1576 C CA . ASP A 1 209 ? 35.739 12.239 -20.418 1.00 40.97 209 ASP A CA 1
ATOM 1577 C C . ASP A 1 209 ? 35.198 11.251 -19.370 1.00 40.97 209 ASP A C 1
ATOM 1579 O O . ASP A 1 209 ? 35.680 11.140 -18.247 1.00 40.97 209 ASP A O 1
ATOM 1583 N N . THR A 1 210 ? 34.071 10.621 -19.702 1.00 43.47 210 THR A N 1
ATOM 1584 C CA . THR A 1 210 ? 33.577 9.452 -18.986 1.00 43.47 210 THR A CA 1
ATOM 1585 C C . THR A 1 210 ? 34.316 8.269 -19.578 1.00 43.47 210 THR A C 1
ATOM 1587 O O . THR A 1 210 ? 34.006 7.837 -20.691 1.00 43.47 210 THR A O 1
ATOM 1590 N N . ASP A 1 211 ? 35.298 7.759 -18.838 1.00 37.50 211 ASP A N 1
ATOM 1591 C CA . ASP A 1 211 ? 35.827 6.410 -19.004 1.00 37.50 211 ASP A CA 1
ATOM 1592 C C . ASP A 1 211 ? 34.645 5.427 -19.057 1.00 37.50 211 ASP A C 1
ATOM 1594 O O . ASP A 1 211 ? 34.114 4.977 -18.039 1.00 37.50 211 ASP A O 1
ATOM 1598 N N . GLN A 1 212 ? 34.188 5.120 -20.274 1.00 40.38 212 GLN A N 1
ATOM 1599 C CA . GLN A 1 212 ? 33.240 4.051 -20.528 1.00 40.38 212 GLN A CA 1
ATOM 1600 C C . GLN A 1 212 ? 33.943 2.736 -20.216 1.00 40.38 212 GLN A C 1
ATOM 1602 O O . GLN A 1 212 ? 34.555 2.102 -21.079 1.00 40.38 212 GLN A O 1
ATOM 1607 N N . ILE A 1 213 ? 33.794 2.281 -18.975 1.00 41.12 213 ILE A N 1
ATOM 1608 C CA . ILE A 1 213 ? 33.807 0.857 -18.674 1.00 41.12 213 ILE A CA 1
ATOM 1609 C C . ILE A 1 213 ? 32.627 0.273 -19.455 1.00 41.12 213 ILE A C 1
ATOM 1611 O O . ILE A 1 213 ? 31.492 0.241 -18.987 1.00 41.12 213 ILE A O 1
ATOM 1615 N N . THR A 1 214 ? 32.896 -0.127 -20.698 1.00 39.72 214 THR A N 1
ATOM 1616 C CA . THR A 1 214 ? 31.994 -0.945 -21.503 1.00 39.72 214 THR A CA 1
ATOM 1617 C C . THR A 1 214 ? 31.823 -2.250 -20.742 1.00 39.72 214 THR A C 1
ATOM 1619 O O . THR A 1 214 ? 32.663 -3.148 -20.822 1.00 39.72 214 THR A O 1
ATOM 1622 N N . ALA A 1 215 ? 30.765 -2.338 -19.939 1.00 45.88 215 ALA A N 1
ATOM 1623 C CA . ALA A 1 215 ? 30.330 -3.609 -19.399 1.00 45.88 215 ALA A CA 1
ATOM 1624 C C . ALA A 1 215 ? 30.033 -4.520 -20.604 1.00 45.88 215 ALA A C 1
ATOM 1626 O O . ALA A 1 215 ? 29.299 -4.102 -21.507 1.00 45.88 215 ALA A O 1
ATOM 1627 N N . PRO A 1 216 ? 30.632 -5.723 -20.684 1.00 56.25 216 PRO A N 1
ATOM 1628 C CA . PRO A 1 216 ? 30.352 -6.639 -21.776 1.00 56.25 216 PRO A CA 1
ATOM 1629 C C . PRO A 1 216 ? 28.848 -6.906 -21.809 1.00 56.25 216 PRO A C 1
ATOM 1631 O O . PRO A 1 216 ? 28.245 -7.180 -20.770 1.00 56.25 216 PRO A O 1
ATOM 1634 N N . ALA A 1 217 ? 28.255 -6.790 -22.999 1.00 63.22 217 ALA A N 1
ATOM 1635 C CA . ALA A 1 217 ? 26.844 -7.071 -23.208 1.00 63.22 217 ALA A CA 1
ATOM 1636 C C . ALA A 1 217 ? 26.495 -8.426 -22.561 1.00 63.22 217 ALA A C 1
ATOM 1638 O O . ALA A 1 217 ? 27.233 -9.398 -22.775 1.00 63.22 217 ALA A O 1
ATOM 1639 N N . PRO A 1 218 ? 25.423 -8.503 -21.750 1.00 69.69 218 PRO A N 1
ATOM 1640 C CA . PRO A 1 218 ? 25.025 -9.756 -21.132 1.00 69.69 218 PRO A CA 1
ATOM 1641 C C . PRO A 1 218 ? 24.823 -10.807 -22.233 1.00 69.69 218 PRO A C 1
ATOM 1643 O O . PRO A 1 218 ? 24.278 -10.480 -23.294 1.00 69.69 218 PRO A O 1
ATOM 1646 N N . PRO A 1 219 ? 25.294 -12.052 -22.032 1.00 78.00 219 PRO A N 1
ATOM 1647 C CA . PRO A 1 219 ? 25.129 -13.096 -23.029 1.00 78.00 219 PRO A CA 1
ATOM 1648 C C . PRO A 1 219 ? 23.637 -13.257 -23.352 1.00 78.00 219 PRO A C 1
ATOM 1650 O O . PRO A 1 219 ? 22.805 -13.149 -22.444 1.00 78.00 219 PRO A O 1
ATOM 1653 N N . PRO A 1 220 ? 23.277 -13.500 -24.625 1.00 83.25 220 PRO A N 1
ATOM 1654 C CA . PRO A 1 220 ? 21.886 -13.703 -24.998 1.00 83.25 220 PRO A CA 1
ATOM 1655 C C . PRO A 1 220 ? 21.293 -14.847 -24.161 1.00 83.25 220 PRO A C 1
ATOM 1657 O O . PRO A 1 220 ? 21.996 -15.831 -23.897 1.00 83.25 220 PRO A O 1
ATOM 1660 N N . PRO A 1 221 ? 20.023 -14.736 -23.730 1.00 80.75 221 PRO A N 1
ATOM 1661 C CA . PRO A 1 221 ? 19.375 -15.796 -22.973 1.00 80.75 221 PRO A CA 1
ATOM 1662 C C . PRO A 1 221 ? 19.450 -17.112 -23.763 1.00 80.75 221 PRO A C 1
ATOM 1664 O O . PRO A 1 221 ? 19.335 -17.093 -24.995 1.00 80.75 221 PRO A O 1
ATOM 1667 N N . PRO A 1 222 ? 19.668 -18.256 -23.088 1.00 84.06 222 PRO A N 1
ATOM 1668 C CA . PRO A 1 222 ? 19.700 -19.541 -23.766 1.00 84.06 222 PRO A CA 1
ATOM 1669 C C . PRO A 1 222 ? 18.379 -19.754 -24.521 1.00 84.06 222 PRO A C 1
ATOM 1671 O O . PRO A 1 222 ? 17.320 -19.367 -24.017 1.00 84.06 222 PRO A O 1
ATOM 1674 N N . PRO A 1 223 ? 18.416 -20.353 -25.725 1.00 85.75 223 PRO A N 1
ATOM 1675 C CA . PRO A 1 223 ? 17.198 -20.656 -26.457 1.00 85.75 223 PRO A CA 1
ATOM 1676 C C . PRO A 1 223 ? 16.287 -21.533 -25.585 1.00 85.75 223 PRO A C 1
ATOM 1678 O O . PRO A 1 223 ? 16.792 -22.414 -24.878 1.00 85.75 223 PRO A O 1
ATOM 1681 N N . PRO A 1 224 ? 14.960 -21.309 -25.613 1.00 83.94 224 PRO A N 1
ATOM 1682 C CA . PRO A 1 224 ? 14.030 -22.127 -24.853 1.00 83.94 224 PRO A CA 1
ATOM 1683 C C . PRO A 1 224 ? 14.225 -23.605 -25.223 1.00 83.94 224 PRO A C 1
ATOM 1685 O O . PRO A 1 224 ? 14.481 -23.913 -26.395 1.00 83.94 224 PRO A O 1
ATOM 1688 N N . PRO A 1 225 ? 14.131 -24.528 -24.247 1.00 82.31 225 PRO A N 1
ATOM 1689 C CA . PRO A 1 225 ? 14.253 -25.948 -24.528 1.00 82.31 225 PRO A CA 1
ATOM 1690 C C . PRO A 1 225 ? 13.220 -26.347 -25.590 1.00 82.31 225 PRO A C 1
ATOM 1692 O O . PRO A 1 225 ? 12.091 -25.843 -25.564 1.00 82.31 225 PRO A O 1
ATOM 1695 N N . PRO A 1 226 ? 13.581 -27.232 -26.536 1.00 81.25 226 PRO A N 1
ATOM 1696 C CA . PRO A 1 226 ? 12.627 -27.717 -27.517 1.00 81.25 226 PRO A CA 1
ATOM 1697 C C . PRO A 1 226 ? 11.426 -28.327 -26.782 1.00 81.25 226 PRO A C 1
ATOM 1699 O O . PRO A 1 226 ? 11.623 -29.031 -25.784 1.00 81.25 226 PRO A O 1
ATOM 1702 N N . PRO A 1 227 ? 10.189 -28.070 -27.244 1.00 75.00 227 PRO A N 1
ATOM 1703 C CA . PRO A 1 227 ? 9.017 -28.677 -26.637 1.00 75.00 227 PRO A CA 1
ATOM 1704 C C . PRO A 1 227 ? 9.183 -30.203 -26.638 1.00 75.00 227 PRO A C 1
ATOM 1706 O O . PRO A 1 227 ? 9.727 -30.755 -27.606 1.00 75.00 227 PRO A O 1
ATOM 1709 N N . PRO A 1 228 ? 8.747 -30.899 -25.572 1.00 68.44 228 PRO A N 1
ATOM 1710 C CA . PRO A 1 228 ? 8.856 -32.346 -25.491 1.00 68.44 228 PRO A CA 1
ATOM 1711 C C . PRO A 1 228 ? 8.174 -32.966 -26.711 1.00 68.44 228 PRO A C 1
ATOM 1713 O O . PRO A 1 228 ? 6.955 -32.917 -26.875 1.00 68.44 228 PRO A O 1
ATOM 1716 N N . SER A 1 229 ? 8.991 -33.533 -27.598 1.00 68.31 229 SER A N 1
ATOM 1717 C CA . SER A 1 229 ? 8.537 -34.292 -28.758 1.00 68.31 229 SER A CA 1
ATOM 1718 C C . SER A 1 229 ? 7.978 -35.617 -28.257 1.00 68.31 229 SER A C 1
ATOM 1720 O O . SER A 1 229 ? 8.689 -36.615 -28.205 1.00 68.31 229 SER A O 1
ATOM 1722 N N . GLY A 1 230 ? 6.731 -35.619 -27.792 1.00 55.59 230 GLY A N 1
ATOM 1723 C CA . GLY A 1 230 ? 6.164 -36.838 -27.226 1.00 55.59 230 GLY A CA 1
ATOM 1724 C C . GLY A 1 230 ? 4.901 -36.656 -26.406 1.00 55.59 230 GLY A C 1
ATOM 1725 O O . GLY A 1 230 ? 4.826 -37.174 -25.301 1.00 55.59 230 GLY A O 1
ATOM 1726 N N . ALA A 1 231 ? 3.897 -35.969 -26.940 1.00 46.75 231 ALA A N 1
ATOM 1727 C CA . ALA A 1 231 ? 2.526 -36.153 -26.479 1.00 46.75 231 ALA A CA 1
ATOM 1728 C C . ALA A 1 231 ? 1.581 -35.996 -27.670 1.00 46.75 231 ALA A C 1
ATOM 1730 O O . ALA A 1 231 ? 0.964 -34.955 -27.882 1.00 46.75 231 ALA A O 1
ATOM 1731 N N . SER A 1 232 ? 1.491 -37.054 -28.476 1.00 45.41 232 SER A N 1
ATOM 1732 C CA . SER A 1 232 ? 0.340 -37.265 -29.347 1.00 45.41 232 SER A CA 1
ATOM 1733 C C . SER A 1 232 ? -0.889 -37.430 -28.452 1.00 45.41 232 SER A C 1
ATOM 1735 O O . SER A 1 232 ? -1.203 -38.535 -28.017 1.00 45.41 232 SER A O 1
ATOM 1737 N N . ALA A 1 233 ? -1.553 -36.320 -28.136 1.00 43.84 233 ALA A N 1
ATOM 1738 C CA . ALA A 1 233 ? -2.881 -36.330 -27.554 1.00 43.84 233 ALA A CA 1
ATOM 1739 C C . ALA A 1 233 ? -3.854 -36.813 -28.636 1.00 43.84 233 ALA A C 1
ATOM 1741 O O . ALA A 1 233 ? -4.198 -36.100 -29.578 1.00 43.84 233 ALA A O 1
ATOM 1742 N N . THR A 1 234 ? -4.232 -38.081 -28.524 1.00 46.19 234 THR A N 1
ATOM 1743 C CA . THR A 1 234 ? -5.383 -38.666 -29.203 1.00 46.19 234 THR A CA 1
ATOM 1744 C C . THR A 1 234 ? -6.638 -37.860 -28.885 1.00 46.19 234 THR A C 1
ATOM 1746 O O . THR A 1 234 ? -6.835 -37.443 -27.746 1.00 46.19 234 THR A O 1
ATOM 1749 N N . GLY A 1 235 ? -7.449 -37.647 -29.920 1.00 52.78 235 GLY A N 1
ATOM 1750 C CA . GLY A 1 235 ? -8.581 -36.731 -29.949 1.00 52.78 235 GLY A CA 1
ATOM 1751 C C . GLY A 1 235 ? -9.538 -36.810 -28.762 1.00 52.78 235 GLY A C 1
ATOM 1752 O O . GLY A 1 235 ? -10.041 -37.877 -28.421 1.00 52.78 235 GLY A O 1
ATOM 1753 N N . SER A 1 236 ? -9.856 -35.630 -28.235 1.00 45.72 236 SER A N 1
ATOM 1754 C CA . SER A 1 236 ? -11.170 -35.343 -27.673 1.00 45.72 236 SER A CA 1
ATOM 1755 C C . SER A 1 236 ? -11.875 -34.391 -28.628 1.00 45.72 236 SER A C 1
ATOM 1757 O O . SER A 1 236 ? -11.463 -33.252 -28.840 1.00 45.72 236 SER A O 1
ATOM 1759 N N . GLU A 1 237 ? -12.902 -34.945 -29.251 1.00 52.03 237 GLU A N 1
ATOM 1760 C CA . GLU A 1 237 ? -13.916 -34.304 -30.069 1.00 52.03 237 GLU A CA 1
ATOM 1761 C C . GLU A 1 237 ? -14.541 -33.131 -29.298 1.00 52.03 237 GLU A C 1
ATOM 1763 O O . GLU A 1 237 ? -15.148 -33.314 -28.243 1.00 52.03 237 GLU A O 1
ATOM 1768 N N . ALA A 1 238 ? -14.328 -31.912 -29.793 1.00 45.88 238 ALA A N 1
ATOM 1769 C CA . ALA A 1 238 ? -14.937 -30.709 -29.247 1.00 45.88 238 ALA A CA 1
ATOM 1770 C C . ALA A 1 238 ? -16.427 -30.663 -29.644 1.00 45.88 238 ALA A C 1
ATOM 1772 O O . ALA A 1 238 ? -16.728 -30.783 -30.837 1.00 45.88 238 ALA A O 1
ATOM 1773 N N . PRO A 1 239 ? -17.367 -30.478 -28.700 1.00 58.34 239 PRO A N 1
ATOM 1774 C CA . PRO A 1 239 ? -18.757 -30.217 -29.043 1.00 58.34 239 PRO A CA 1
ATOM 1775 C C . PRO A 1 239 ? -18.887 -28.843 -29.713 1.00 58.34 239 PRO A C 1
ATOM 1777 O O . PRO A 1 239 ? -18.210 -27.881 -29.350 1.00 58.34 239 PRO A O 1
ATOM 1780 N N . ALA A 1 240 ? -19.746 -28.788 -30.728 1.00 60.53 240 ALA A N 1
ATOM 1781 C CA . ALA A 1 240 ? -20.042 -27.605 -31.524 1.00 60.53 240 ALA A CA 1
ATOM 1782 C C . ALA A 1 240 ? -20.425 -26.390 -30.649 1.00 60.53 240 ALA A C 1
ATOM 1784 O O . ALA A 1 240 ? -21.127 -26.568 -29.653 1.00 60.53 240 ALA A O 1
ATOM 1785 N N . PRO A 1 241 ? -20.015 -25.162 -31.022 1.00 59.69 241 PRO A N 1
ATOM 1786 C CA . PRO A 1 241 ? -20.413 -23.961 -30.301 1.00 59.69 241 PRO A CA 1
ATOM 1787 C C . PRO A 1 241 ? -21.926 -23.746 -30.437 1.00 59.69 241 PRO A C 1
ATOM 1789 O O . PRO A 1 241 ? -22.451 -23.617 -31.546 1.00 59.69 241 PRO A O 1
ATOM 1792 N N . GLU A 1 242 ? -22.625 -23.727 -29.301 1.00 57.69 242 GLU A N 1
ATOM 1793 C CA . GLU A 1 242 ? -24.008 -23.260 -29.220 1.00 57.69 242 GLU A CA 1
ATOM 1794 C C . GLU A 1 242 ? -24.088 -21.769 -29.603 1.00 57.69 242 GLU A C 1
ATOM 1796 O O . GLU A 1 242 ? -23.165 -21.004 -29.313 1.00 57.69 242 GLU A O 1
ATOM 1801 N N . PRO A 1 243 ? -25.168 -21.336 -30.279 1.00 62.88 243 PRO A N 1
ATOM 1802 C CA . PRO A 1 243 ? -25.343 -19.946 -30.675 1.00 62.88 243 PRO A CA 1
ATOM 1803 C C . PRO A 1 243 ? -25.561 -19.054 -29.448 1.00 62.88 243 PRO A C 1
ATOM 1805 O O . PRO A 1 243 ? -26.443 -19.310 -28.629 1.00 62.88 243 PRO A O 1
ATOM 1808 N N . GLU A 1 244 ? -24.767 -17.988 -29.345 1.00 57.84 244 GLU A N 1
ATOM 1809 C CA . GLU A 1 244 ? -24.865 -17.010 -28.264 1.00 57.84 244 GLU A CA 1
ATOM 1810 C C . GLU A 1 244 ? -26.261 -16.362 -28.188 1.00 57.84 244 GLU A C 1
ATOM 1812 O O . GLU A 1 244 ? -26.843 -16.018 -29.225 1.00 57.84 244 GLU A O 1
ATOM 1817 N N . PRO A 1 245 ? -26.809 -16.139 -26.979 1.00 56.53 245 PRO A N 1
ATOM 1818 C CA . PRO A 1 245 ? -28.015 -15.350 -26.820 1.00 56.53 245 PRO A CA 1
ATOM 1819 C C . PRO A 1 245 ? -27.700 -13.879 -27.105 1.00 56.53 245 PRO A C 1
ATOM 1821 O O . PRO A 1 245 ? -26.956 -13.218 -26.382 1.00 56.53 245 PRO A O 1
ATOM 1824 N N . SER A 1 246 ? -28.314 -13.352 -28.159 1.00 46.69 246 SER A N 1
ATOM 1825 C CA . SER A 1 246 ? -28.383 -11.927 -28.464 1.00 46.69 246 SER A CA 1
ATOM 1826 C C . SER A 1 246 ? -28.960 -11.144 -27.276 1.00 46.69 246 SER A C 1
ATOM 1828 O O . SER A 1 246 ? -30.174 -11.115 -27.064 1.00 46.69 246 SER A O 1
ATOM 1830 N N . TYR A 1 247 ? -28.079 -10.500 -26.511 1.00 50.34 247 TYR A N 1
ATOM 1831 C CA . TYR A 1 247 ? -28.403 -9.522 -25.473 1.00 50.34 247 TYR A CA 1
ATOM 1832 C C . TYR A 1 247 ? -28.712 -8.172 -26.143 1.00 50.34 247 TYR A C 1
ATOM 1834 O O . TYR A 1 247 ? -27.868 -7.283 -26.220 1.00 50.34 247 TYR A O 1
ATOM 1842 N N . THR A 1 248 ? -29.914 -8.032 -26.702 1.00 51.97 248 THR A N 1
ATOM 1843 C CA . THR A 1 248 ? -30.384 -6.770 -27.317 1.00 51.97 248 THR A CA 1
ATOM 1844 C C . THR A 1 248 ? -31.661 -6.211 -26.701 1.00 51.97 248 THR A C 1
ATOM 1846 O O . THR A 1 248 ? -32.253 -5.308 -27.278 1.00 51.97 248 THR A O 1
ATOM 1849 N N . ASP A 1 249 ? -32.086 -6.668 -25.525 1.00 53.59 249 ASP A N 1
ATOM 1850 C CA . ASP A 1 249 ? -33.300 -6.126 -24.914 1.00 53.59 249 ASP A CA 1
ATOM 1851 C C . ASP A 1 249 ? -33.192 -6.027 -23.390 1.00 53.59 249 ASP A C 1
ATOM 1853 O O . ASP A 1 249 ? -32.704 -6.953 -22.746 1.00 53.59 249 ASP A O 1
ATOM 1857 N N . LEU A 1 250 ? -33.692 -4.909 -22.848 1.00 49.38 250 LEU A N 1
ATOM 1858 C CA . LEU A 1 250 ? -33.700 -4.465 -21.440 1.00 49.38 250 LEU A CA 1
ATOM 1859 C C . LEU A 1 250 ? -32.338 -3.925 -20.954 1.00 49.38 250 LEU A C 1
ATOM 1861 O O . LEU A 1 250 ? -31.410 -4.677 -20.705 1.00 49.38 250 LEU A O 1
ATOM 1865 N N . VAL A 1 251 ? -32.132 -2.617 -20.767 1.00 49.53 251 VAL A N 1
ATOM 1866 C CA . VAL A 1 251 ? -32.923 -1.736 -19.896 1.00 49.53 251 VAL A CA 1
ATOM 1867 C C . VAL A 1 251 ? -32.957 -0.312 -20.462 1.00 49.53 251 VAL A C 1
ATOM 1869 O O . VAL A 1 251 ? -31.927 0.339 -20.625 1.00 49.53 251 VAL A O 1
ATOM 1872 N N . GLY A 1 252 ? -34.166 0.195 -20.705 1.00 51.47 252 GLY A N 1
ATOM 1873 C CA . GLY A 1 252 ? -34.410 1.619 -20.889 1.00 51.47 252 GLY A CA 1
ATOM 1874 C C . GLY A 1 252 ? -34.197 2.363 -19.573 1.00 51.47 252 GLY A C 1
ATOM 1875 O O . GLY A 1 252 ? -35.043 2.310 -18.683 1.00 51.47 252 GLY A O 1
ATOM 1876 N N . ILE A 1 253 ? -33.080 3.076 -19.460 1.00 51.34 253 ILE A N 1
ATOM 1877 C CA . ILE A 1 253 ? -32.905 4.119 -18.450 1.00 51.34 253 ILE A CA 1
ATOM 1878 C C . ILE A 1 253 ? -33.366 5.421 -19.099 1.00 51.34 253 ILE A C 1
ATOM 1880 O O . ILE A 1 253 ? -32.675 6.018 -19.922 1.00 51.34 253 ILE A O 1
ATOM 1884 N N . SER A 1 254 ? -34.594 5.810 -18.763 1.00 56.00 254 SER A N 1
ATOM 1885 C CA . SER A 1 254 ? -35.157 7.114 -19.094 1.00 56.00 254 SER A CA 1
ATOM 1886 C C . SER A 1 254 ? -34.274 8.210 -18.480 1.00 56.00 254 SER A C 1
ATOM 1888 O O . SER A 1 254 ? -34.049 8.171 -17.268 1.00 56.00 254 SER A O 1
ATOM 1890 N N . PRO A 1 255 ? -33.781 9.195 -19.252 1.00 62.62 255 PRO A N 1
ATOM 1891 C CA . PRO A 1 255 ? -33.115 10.352 -18.669 1.00 62.62 255 PRO A CA 1
ATOM 1892 C C . PRO A 1 255 ? -34.128 11.163 -17.838 1.00 62.62 255 PRO A C 1
ATOM 1894 O O . PRO A 1 255 ? -35.295 11.265 -18.239 1.00 62.62 255 PRO A O 1
ATOM 1897 N N . PRO A 1 256 ? -33.732 11.729 -16.683 1.00 61.28 256 PRO A N 1
ATOM 1898 C CA . PRO A 1 256 ? -34.607 12.614 -15.926 1.00 61.28 256 PRO A CA 1
ATOM 1899 C C . PRO A 1 256 ? -34.886 13.902 -16.726 1.00 61.28 256 PRO A C 1
ATOM 1901 O O . PRO A 1 256 ? -34.023 14.357 -17.483 1.00 61.28 256 PRO A O 1
ATOM 1904 N N . PRO A 1 257 ? -36.089 14.488 -16.596 1.00 58.31 257 PRO A N 1
ATOM 1905 C CA . PRO A 1 257 ? -36.461 15.695 -17.319 1.00 58.31 257 PRO A CA 1
ATOM 1906 C C . PRO A 1 257 ? -35.617 16.890 -16.867 1.00 58.31 257 PRO A C 1
ATOM 1908 O O . PRO A 1 257 ? -35.411 17.110 -15.675 1.00 58.31 257 PRO A O 1
ATOM 1911 N N . ALA A 1 258 ? -35.156 17.665 -17.849 1.00 51.84 258 ALA A N 1
ATOM 1912 C CA . ALA A 1 258 ? -34.478 18.934 -17.653 1.00 51.84 258 ALA A CA 1
ATOM 1913 C C . ALA A 1 258 ? -35.369 19.900 -16.858 1.00 51.84 258 ALA A C 1
ATOM 1915 O O . ALA A 1 258 ? -36.500 20.188 -17.261 1.00 51.84 258 ALA A O 1
ATOM 1916 N N . GLU A 1 259 ? -34.853 20.404 -15.739 1.00 54.00 259 GLU A N 1
ATOM 1917 C CA . GLU A 1 259 ? -35.515 21.465 -14.991 1.00 54.00 259 GLU A CA 1
ATOM 1918 C C . GLU A 1 259 ? -35.443 22.792 -15.768 1.00 54.00 259 GLU A C 1
ATOM 1920 O O . GLU A 1 259 ? -34.417 23.108 -16.380 1.00 54.00 259 GLU A O 1
ATOM 1925 N N . PRO A 1 260 ? -36.535 23.573 -15.789 1.00 60.28 260 PRO A N 1
ATOM 1926 C CA . PRO A 1 260 ? -36.613 24.796 -16.566 1.00 60.28 260 PRO A CA 1
ATOM 1927 C C . PRO A 1 260 ? -35.767 25.908 -15.944 1.00 60.28 260 PRO A C 1
ATOM 1929 O O . PRO A 1 260 ? -35.913 26.263 -14.777 1.00 60.28 260 PRO A O 1
ATOM 1932 N N . HIS A 1 261 ? -34.940 26.524 -16.784 1.00 45.88 261 HIS A N 1
ATOM 1933 C CA . HIS A 1 261 ? -34.275 27.791 -16.516 1.00 45.88 261 HIS A CA 1
ATOM 1934 C C . HIS A 1 261 ? -35.319 28.865 -16.165 1.00 45.88 261 HIS A C 1
ATOM 1936 O O . HIS A 1 261 ? -36.005 29.396 -17.043 1.00 45.88 261 HIS A O 1
ATOM 1942 N N . THR A 1 262 ? -35.447 29.211 -14.884 1.00 48.12 262 THR A N 1
ATOM 1943 C CA . THR A 1 262 ? -36.177 30.410 -14.470 1.00 48.12 262 THR A CA 1
ATOM 1944 C C . THR A 1 262 ? -35.280 31.621 -14.674 1.00 48.12 262 THR A C 1
ATOM 1946 O O . THR A 1 262 ? -34.433 31.969 -13.855 1.00 48.12 262 THR A O 1
ATOM 1949 N N . SER A 1 263 ? -35.484 32.237 -15.828 1.00 53.66 263 SER A N 1
ATOM 1950 C CA . SER A 1 263 ? -35.165 33.623 -16.126 1.00 53.66 263 SER A CA 1
ATOM 1951 C C . SER A 1 263 ? -35.915 34.576 -15.179 1.00 53.66 263 SER A C 1
ATOM 1953 O O . SER A 1 263 ? -37.142 34.525 -15.128 1.00 53.66 263 SER A O 1
ATOM 1955 N N . GLY A 1 264 ? -35.199 35.516 -14.550 1.00 45.66 264 GLY A N 1
ATOM 1956 C CA . GLY A 1 264 ? -35.726 36.850 -14.214 1.00 45.66 264 GLY A CA 1
ATOM 1957 C C . GLY A 1 264 ? -35.900 37.207 -12.728 1.00 45.66 264 GLY A C 1
ATOM 1958 O O . GLY A 1 264 ? -36.639 36.547 -12.006 1.00 45.66 264 GLY A O 1
ATOM 1959 N N . GLY A 1 265 ? -35.296 38.340 -12.339 1.00 38.69 265 GLY A N 1
ATOM 1960 C CA . GLY A 1 265 ? -35.469 39.063 -11.066 1.00 38.69 265 GLY A CA 1
ATOM 1961 C C . GLY A 1 265 ? -34.119 39.234 -10.366 1.00 38.69 265 GLY A C 1
ATOM 1962 O O . GLY A 1 265 ? -33.636 38.296 -9.752 1.00 38.69 265 GLY A O 1
ATOM 1963 N N . ASP A 1 266 ? -33.334 40.284 -10.603 1.00 46.94 266 ASP A N 1
ATOM 1964 C CA . ASP A 1 266 ? -33.550 41.694 -10.234 1.00 46.94 266 ASP A CA 1
ATOM 1965 C C . ASP A 1 266 ? -33.850 41.900 -8.736 1.00 46.94 266 ASP A C 1
ATOM 1967 O O . ASP A 1 266 ? -34.778 41.300 -8.195 1.00 46.94 266 ASP A O 1
ATOM 1971 N N . SER A 1 267 ? -33.090 42.827 -8.133 1.00 44.31 267 SER A N 1
ATOM 1972 C CA . SER A 1 267 ? -33.130 43.340 -6.748 1.00 44.31 267 SER A CA 1
ATOM 1973 C C . SER A 1 267 ? -32.277 42.603 -5.687 1.00 44.31 267 SER A C 1
ATOM 1975 O O . SER A 1 267 ? -31.997 41.415 -5.800 1.00 44.31 267 SER A O 1
ATOM 1977 N N . PRO A 1 268 ? -31.840 43.305 -4.622 1.00 55.84 268 PRO A N 1
ATOM 1978 C CA . PRO A 1 268 ? -30.787 44.317 -4.667 1.00 55.84 268 PRO A CA 1
ATOM 1979 C C . PRO A 1 268 ? -29.669 44.018 -3.651 1.00 55.84 268 PRO A C 1
ATOM 1981 O O . PRO A 1 268 ? -29.860 43.309 -2.667 1.00 55.84 268 PRO A O 1
ATOM 1984 N N . THR A 1 269 ? -28.506 44.626 -3.870 1.00 49.78 269 THR A N 1
ATOM 1985 C CA . THR A 1 269 ? -27.385 44.724 -2.927 1.00 49.78 269 THR A CA 1
ATOM 1986 C C . THR A 1 269 ? -27.838 45.060 -1.498 1.00 49.78 269 THR A C 1
ATOM 1988 O O . THR A 1 269 ? -28.378 46.149 -1.288 1.00 49.78 269 THR A O 1
ATOM 1991 N N . PRO A 1 270 ? -27.540 44.223 -0.488 1.00 49.81 270 PRO A N 1
ATOM 1992 C CA . PRO A 1 270 ? -27.376 44.692 0.871 1.00 49.81 270 PRO A CA 1
ATOM 1993 C C . PRO A 1 270 ? -25.888 44.958 1.123 1.00 49.81 270 PRO A C 1
ATOM 1995 O O . PRO A 1 270 ? -25.080 44.043 1.282 1.00 49.81 270 PRO A O 1
ATOM 1998 N N . GLU A 1 271 ? -25.535 46.244 1.169 1.00 49.72 271 GLU A N 1
ATOM 1999 C CA . GLU A 1 271 ? -24.421 46.730 1.983 1.00 49.72 271 GLU A CA 1
ATOM 2000 C C . GLU A 1 271 ? -24.604 46.176 3.400 1.00 49.72 271 GLU A C 1
ATOM 2002 O O . GLU A 1 271 ? -25.533 46.543 4.118 1.00 49.72 271 GLU A O 1
ATOM 2007 N N . GLY A 1 272 ? -23.750 45.231 3.776 1.00 41.97 272 GLY A N 1
ATOM 2008 C CA . GLY A 1 272 ? -23.886 44.486 5.017 1.00 41.97 272 GLY A CA 1
ATOM 2009 C C . GLY A 1 272 ? -22.556 43.888 5.434 1.00 41.97 272 GLY A C 1
ATOM 2010 O O . GLY A 1 272 ? -22.361 42.685 5.340 1.00 41.97 272 GLY A O 1
ATOM 2011 N N . GLN A 1 273 ? -21.642 44.770 5.841 1.00 49.16 273 GLN A N 1
ATOM 2012 C CA . GLN A 1 273 ? -20.726 44.577 6.967 1.00 49.16 273 GLN A CA 1
ATOM 2013 C C . GLN A 1 273 ? -20.280 43.117 7.214 1.00 49.16 273 GLN A C 1
ATOM 2015 O O . GLN A 1 273 ? -20.851 42.413 8.045 1.00 49.16 273 GLN A O 1
ATOM 2020 N N . LEU A 1 274 ? -19.217 42.672 6.537 1.00 38.75 274 LEU A N 1
ATOM 2021 C CA . LEU A 1 274 ? -18.510 41.458 6.947 1.00 38.75 274 LEU A CA 1
ATOM 2022 C C . LEU A 1 274 ? -17.797 41.724 8.288 1.00 38.75 274 LEU A C 1
ATOM 2024 O O . LEU A 1 274 ? -16.985 42.653 8.364 1.00 38.75 274 LEU A O 1
ATOM 2028 N N . PRO A 1 275 ? -18.081 40.956 9.353 1.00 51.88 275 PRO A N 1
ATOM 2029 C CA . PRO A 1 275 ? -17.311 41.020 10.582 1.00 51.88 275 PRO A CA 1
ATOM 2030 C C . PRO A 1 275 ? -15.937 40.376 10.369 1.00 51.88 275 PRO A C 1
ATOM 2032 O O . PRO A 1 275 ? -15.840 39.235 9.936 1.00 51.88 275 PRO A O 1
ATOM 2035 N N . GLY A 1 276 ? -14.902 41.152 10.697 1.00 41.75 276 GLY A N 1
ATOM 2036 C CA . GLY A 1 276 ? -13.599 40.716 11.198 1.00 41.75 276 GLY A CA 1
ATOM 2037 C C . GLY A 1 276 ? -13.000 39.452 10.591 1.00 41.75 276 GLY A C 1
ATOM 2038 O O . GLY A 1 276 ? -13.262 38.347 11.061 1.00 41.75 276 GLY A O 1
ATOM 2039 N N . SER A 1 277 ? -12.070 39.646 9.656 1.00 48.88 277 SER A N 1
ATOM 2040 C CA . SER A 1 277 ? -10.996 38.688 9.404 1.00 48.88 277 SER A CA 1
ATOM 2041 C C . SER A 1 277 ? -10.419 38.221 10.748 1.00 48.88 277 SER A C 1
ATOM 2043 O O . SER A 1 277 ? -10.043 39.080 11.556 1.00 48.88 277 SER A O 1
ATOM 2045 N N . PRO A 1 278 ? -10.351 36.907 11.033 1.00 50.72 278 PRO A N 1
ATOM 2046 C CA . PRO A 1 278 ? -9.620 36.435 12.190 1.00 50.72 278 PRO A CA 1
ATOM 2047 C C . PRO A 1 278 ? -8.177 36.893 12.023 1.00 50.72 278 PRO A C 1
ATOM 2049 O O . PRO A 1 278 ? -7.505 36.594 11.039 1.00 50.72 278 PRO A O 1
ATOM 2052 N N . GLN A 1 279 ? -7.771 37.714 12.981 1.00 47.97 279 GLN A N 1
ATOM 2053 C CA . GLN A 1 279 ? -6.432 38.214 13.170 1.00 47.97 279 GLN A CA 1
ATOM 2054 C C . GLN A 1 279 ? -5.475 37.022 13.092 1.00 47.97 279 GLN A C 1
ATOM 2056 O O . GLN A 1 279 ? -5.511 36.136 13.945 1.00 47.97 279 GLN A O 1
ATOM 2061 N N . GLU A 1 280 ? -4.694 36.998 12.015 1.00 44.44 280 GLU A N 1
ATOM 2062 C CA . GLU A 1 280 ? -3.599 36.077 11.742 1.00 44.44 280 GLU A CA 1
ATOM 2063 C C . GLU A 1 280 ? -2.638 36.140 12.934 1.00 44.44 280 GLU A C 1
ATOM 2065 O O . GLU A 1 280 ? -1.798 37.033 13.063 1.00 44.44 280 GLU A O 1
ATOM 2070 N N . ALA A 1 281 ? -2.876 35.258 13.903 1.00 43.25 281 ALA A N 1
ATOM 2071 C CA . ALA A 1 281 ? -2.029 35.099 15.062 1.00 43.25 281 ALA A CA 1
ATOM 2072 C C . ALA A 1 281 ? -0.679 34.612 14.546 1.00 43.25 281 ALA A C 1
ATOM 2074 O O . ALA A 1 281 ? -0.604 33.591 13.866 1.00 43.25 281 ALA A O 1
ATOM 2075 N N . GLY A 1 282 ? 0.346 35.414 14.842 1.00 41.78 282 GLY A N 1
ATOM 2076 C CA . GLY A 1 282 ? 1.717 35.278 14.382 1.00 41.78 282 GLY A CA 1
ATOM 2077 C C . GLY A 1 282 ? 2.134 33.841 14.117 1.00 41.78 282 GLY A C 1
ATOM 2078 O O . GLY A 1 282 ? 2.277 33.043 15.040 1.00 41.78 282 GLY A O 1
ATOM 2079 N N . ASN A 1 283 ? 2.373 33.566 12.838 1.00 42.47 283 ASN A N 1
ATOM 2080 C CA . ASN A 1 283 ? 3.164 32.438 12.396 1.00 42.47 283 ASN A CA 1
ATOM 2081 C C . ASN A 1 283 ? 4.504 32.512 13.157 1.00 42.47 283 ASN A C 1
ATOM 2083 O O . ASN A 1 283 ? 5.238 33.492 12.968 1.00 42.47 283 ASN A O 1
ATOM 2087 N N . PRO A 1 284 ? 4.806 31.590 14.093 1.00 52.03 284 PRO A N 1
ATOM 2088 C CA . PRO A 1 284 ? 6.086 31.609 14.774 1.00 52.03 284 PRO A CA 1
ATOM 2089 C C . PRO A 1 284 ? 7.138 31.391 13.697 1.00 52.03 284 PRO A C 1
ATOM 2091 O O . PRO A 1 284 ? 7.183 30.336 13.073 1.00 52.03 284 PRO A O 1
ATOM 2094 N N . SER A 1 285 ? 7.927 32.434 13.449 1.00 45.56 285 SER A N 1
ATOM 2095 C CA . SER A 1 285 ? 9.061 32.418 12.537 1.00 45.56 285 SER A CA 1
ATOM 2096 C C . SER A 1 285 ? 9.933 31.214 12.892 1.00 45.56 285 SER A C 1
ATOM 2098 O O . SER A 1 285 ? 10.671 31.241 13.881 1.00 45.56 285 SER A O 1
ATOM 2100 N N . LEU A 1 286 ? 9.761 30.116 12.153 1.00 57.28 286 LEU A N 1
ATOM 2101 C CA . LEU A 1 286 ? 10.579 28.928 12.314 1.00 57.28 286 LEU A CA 1
ATOM 2102 C C . LEU A 1 286 ? 12.020 29.358 12.019 1.00 57.28 286 LEU A C 1
ATOM 2104 O O . LEU A 1 286 ? 12.248 30.093 11.051 1.00 57.28 286 LEU A O 1
ATOM 2108 N N . PRO A 1 287 ? 12.993 28.971 12.862 1.00 66.94 287 PRO A N 1
ATOM 2109 C CA . PRO A 1 287 ? 14.380 29.328 12.628 1.00 66.94 287 PRO A CA 1
ATOM 2110 C C . PRO A 1 287 ? 14.787 28.838 11.232 1.00 66.94 287 PRO A C 1
ATOM 2112 O O . PRO A 1 287 ? 14.348 27.759 10.823 1.00 66.94 287 PRO A O 1
ATOM 2115 N N . PRO A 1 288 ? 15.605 29.606 10.491 1.00 60.22 288 PRO A N 1
ATOM 2116 C CA . PRO A 1 288 ? 16.057 29.196 9.172 1.00 60.22 288 PRO A CA 1
ATOM 2117 C C . PRO A 1 288 ? 16.684 27.806 9.277 1.00 60.22 288 PRO A C 1
ATOM 2119 O O . PRO A 1 288 ? 17.652 27.604 10.015 1.00 60.22 288 PRO A O 1
ATOM 2122 N N . THR A 1 289 ? 16.107 26.840 8.562 1.00 54.94 289 THR A N 1
ATOM 2123 C CA . THR A 1 289 ? 16.702 25.516 8.395 1.00 54.94 289 THR A CA 1
ATOM 2124 C C . THR A 1 289 ? 18.119 25.712 7.868 1.00 54.94 289 THR A C 1
ATOM 2126 O O . THR A 1 289 ? 18.301 26.413 6.866 1.00 54.94 289 THR A O 1
ATOM 2129 N N . PRO A 1 290 ? 19.143 25.171 8.541 1.00 50.72 290 PRO A N 1
ATOM 2130 C CA . PRO A 1 290 ? 20.513 25.446 8.163 1.00 50.72 290 PRO A CA 1
ATOM 2131 C C . PRO A 1 290 ? 20.779 24.849 6.773 1.00 50.72 290 PRO A C 1
ATOM 2133 O O . PRO A 1 290 ? 20.483 23.686 6.510 1.00 50.72 290 PRO A O 1
ATOM 2136 N N . ALA A 1 291 ? 21.333 25.669 5.878 1.00 51.12 291 ALA A N 1
ATOM 2137 C CA . ALA A 1 291 ? 21.487 25.412 4.441 1.00 51.12 291 ALA A CA 1
ATOM 2138 C C . ALA A 1 291 ? 22.401 24.221 4.061 1.00 51.12 291 ALA A C 1
ATOM 2140 O O . ALA A 1 291 ? 22.735 24.050 2.894 1.00 51.12 291 ALA A O 1
ATOM 2141 N N . TRP A 1 292 ? 22.820 23.391 5.020 1.00 56.12 292 TRP A N 1
ATOM 2142 C CA . TRP A 1 292 ? 23.613 22.185 4.770 1.00 56.12 292 TRP A CA 1
ATOM 2143 C C . TRP A 1 292 ? 22.762 20.920 4.557 1.00 56.12 292 TRP A C 1
ATOM 2145 O O . TRP A 1 292 ? 23.320 19.877 4.230 1.00 56.12 292 TRP A O 1
ATOM 2155 N N . ALA A 1 293 ? 21.432 20.990 4.717 1.00 45.88 293 ALA A N 1
ATOM 2156 C CA . ALA A 1 293 ? 20.544 19.821 4.636 1.00 45.88 293 ALA A CA 1
ATOM 2157 C C . ALA A 1 293 ? 20.038 19.471 3.216 1.00 45.88 293 ALA A C 1
ATOM 2159 O O . ALA A 1 293 ? 19.412 18.432 3.037 1.00 45.88 293 ALA A O 1
ATOM 2160 N N . THR A 1 294 ? 20.329 20.289 2.200 1.00 51.41 294 THR A N 1
ATOM 2161 C CA . THR A 1 294 ? 19.975 20.054 0.782 1.00 51.41 294 THR A CA 1
ATOM 2162 C C . THR A 1 294 ? 21.179 19.582 -0.039 1.00 51.41 294 THR A C 1
ATOM 2164 O 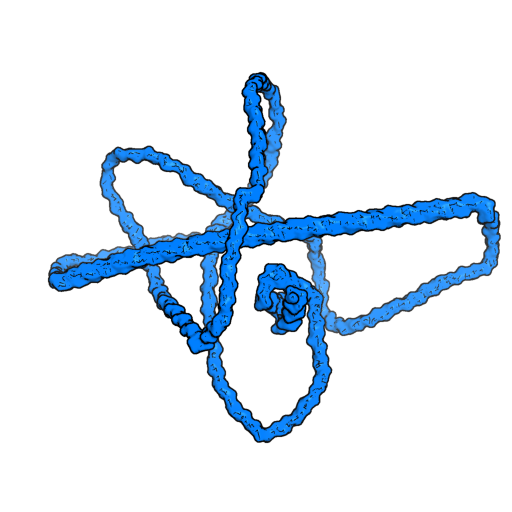O . THR A 1 294 ? 21.416 20.027 -1.160 1.00 51.41 294 THR A O 1
ATOM 2167 N N . GLY A 1 295 ? 21.981 18.682 0.530 1.00 58.97 295 GLY A N 1
ATOM 2168 C CA . GLY A 1 295 ? 22.927 17.910 -0.270 1.00 58.97 295 GLY A CA 1
ATOM 2169 C C . GLY A 1 295 ? 22.168 16.930 -1.176 1.00 58.97 295 GLY A C 1
ATOM 2170 O O . GLY A 1 295 ? 21.130 16.413 -0.751 1.00 58.97 295 GLY A O 1
ATOM 2171 N N . PRO A 1 296 ? 22.645 16.655 -2.404 1.00 71.81 296 PRO A N 1
ATOM 2172 C CA . PRO A 1 296 ? 22.123 15.542 -3.189 1.00 71.81 296 PRO A CA 1
ATOM 2173 C C . PRO A 1 296 ? 22.182 14.259 -2.343 1.00 71.81 296 PRO A C 1
ATOM 2175 O O . PRO A 1 296 ? 23.134 14.094 -1.569 1.00 71.81 296 PRO A O 1
ATOM 2178 N N . PRO A 1 297 ? 21.175 13.371 -2.439 1.00 72.44 297 PRO A N 1
ATOM 2179 C CA . PRO A 1 297 ? 21.186 12.123 -1.689 1.00 72.44 297 PRO A CA 1
ATOM 2180 C C . PRO A 1 297 ? 22.498 11.380 -1.978 1.00 72.44 297 PRO A C 1
ATOM 2182 O O . PRO A 1 297 ? 22.960 11.396 -3.126 1.00 72.44 297 PRO A O 1
ATOM 2185 N N . PRO A 1 298 ? 23.134 10.764 -0.963 1.00 75.75 298 PRO A N 1
ATOM 2186 C CA . PRO A 1 298 ? 24.345 9.992 -1.193 1.00 75.75 298 PRO A CA 1
ATOM 2187 C C . PRO A 1 298 ? 24.054 8.929 -2.261 1.00 75.75 298 PRO A C 1
ATOM 2189 O O . PRO A 1 298 ? 22.956 8.359 -2.260 1.00 75.75 298 PRO A O 1
ATOM 2192 N N . PRO A 1 299 ? 24.995 8.668 -3.186 1.00 77.00 299 PRO A N 1
ATOM 2193 C CA . PRO A 1 299 ? 24.806 7.622 -4.176 1.00 77.00 299 PRO A CA 1
ATOM 2194 C C . PRO A 1 299 ? 24.501 6.302 -3.453 1.00 77.00 299 PRO A C 1
ATOM 2196 O O . PRO A 1 299 ? 25.062 6.057 -2.376 1.00 77.00 299 PRO A O 1
ATOM 2199 N N . PRO A 1 300 ? 23.609 5.459 -4.004 1.00 74.56 300 PRO A N 1
ATOM 2200 C CA . PRO A 1 300 ? 23.326 4.162 -3.411 1.00 74.56 300 PRO A CA 1
ATOM 2201 C C . PRO A 1 300 ? 24.645 3.395 -3.228 1.00 74.56 300 PRO A C 1
ATOM 2203 O O . PRO A 1 300 ? 25.533 3.502 -4.083 1.00 74.56 300 PRO A O 1
ATOM 2206 N N . PRO A 1 301 ? 24.811 2.644 -2.122 1.00 73.69 301 PRO A N 1
ATOM 2207 C CA . PRO A 1 301 ? 26.001 1.828 -1.941 1.00 73.69 301 PRO A CA 1
ATOM 2208 C C . PRO A 1 301 ? 26.159 0.907 -3.160 1.00 73.69 301 PRO A C 1
ATOM 2210 O O . PRO A 1 301 ? 25.147 0.424 -3.684 1.00 73.69 301 PRO A O 1
ATOM 2213 N N . PRO A 1 302 ? 27.393 0.668 -3.643 1.00 68.94 302 PRO A N 1
ATOM 2214 C CA . PRO A 1 302 ? 27.609 -0.239 -4.760 1.00 68.94 302 PRO A CA 1
ATOM 2215 C C . PRO A 1 302 ? 26.959 -1.576 -4.407 1.00 68.94 302 PRO A C 1
ATOM 2217 O O . PRO A 1 302 ? 27.247 -2.135 -3.347 1.00 68.94 302 PRO A O 1
ATOM 2220 N N . SER A 1 303 ? 26.046 -2.046 -5.265 1.00 73.56 303 SER A N 1
ATOM 2221 C CA . SER A 1 303 ? 25.415 -3.356 -5.101 1.00 73.56 303 SER A CA 1
ATOM 2222 C C . SER A 1 303 ? 26.518 -4.374 -4.862 1.00 73.56 303 SER A C 1
ATOM 2224 O O . SER A 1 303 ? 27.394 -4.550 -5.712 1.00 73.56 303 SER A O 1
ATOM 2226 N N . ALA A 1 304 ? 26.516 -4.967 -3.667 1.00 57.03 304 ALA A N 1
ATOM 2227 C CA . ALA A 1 304 ? 27.490 -5.969 -3.286 1.00 57.03 304 ALA A CA 1
ATOM 2228 C C . ALA A 1 304 ? 27.506 -7.039 -4.379 1.00 57.03 304 ALA A C 1
ATOM 2230 O O . ALA A 1 304 ? 26.464 -7.605 -4.717 1.00 57.03 304 ALA A O 1
ATOM 2231 N N . ALA A 1 305 ? 28.682 -7.256 -4.972 1.00 63.72 305 ALA A N 1
ATOM 2232 C CA . ALA A 1 305 ? 28.868 -8.296 -5.965 1.00 63.72 305 ALA A CA 1
ATOM 2233 C C . ALA A 1 305 ? 28.327 -9.621 -5.397 1.00 63.72 305 ALA A C 1
ATOM 2235 O O . ALA A 1 305 ? 28.577 -9.911 -4.220 1.00 63.72 305 ALA A O 1
ATOM 2236 N N . PRO A 1 306 ? 27.575 -10.408 -6.188 1.00 69.75 306 PRO A N 1
ATOM 2237 C CA . PRO A 1 306 ? 27.054 -11.683 -5.722 1.00 69.75 306 PRO A CA 1
ATOM 2238 C C . PRO A 1 306 ? 28.217 -12.530 -5.184 1.00 69.75 306 PRO A C 1
ATOM 2240 O O . PRO A 1 306 ? 29.283 -12.561 -5.812 1.00 69.75 306 PRO A O 1
ATOM 2243 N N . PRO A 1 307 ? 28.056 -13.179 -4.015 1.00 71.38 307 PRO A N 1
ATOM 2244 C CA . PRO A 1 307 ? 29.112 -14.001 -3.448 1.00 71.38 307 PRO A CA 1
ATOM 2245 C C . PRO A 1 307 ? 29.527 -15.069 -4.470 1.00 71.38 307 PRO A C 1
ATOM 2247 O O . PRO A 1 307 ? 28.668 -15.602 -5.182 1.00 71.38 307 PRO A O 1
ATOM 2250 N N . PRO A 1 308 ? 30.832 -15.376 -4.583 1.00 74.31 308 PRO A N 1
ATOM 2251 C CA . PRO A 1 308 ? 31.300 -16.391 -5.512 1.00 74.31 308 PRO A CA 1
ATOM 2252 C C . PRO A 1 308 ? 30.597 -17.725 -5.218 1.00 74.31 308 PRO A C 1
ATOM 2254 O O . PRO A 1 308 ? 30.368 -18.046 -4.047 1.00 74.31 308 PRO A O 1
ATOM 2257 N N . PRO A 1 309 ? 30.253 -18.511 -6.255 1.00 72.06 309 PRO A N 1
ATOM 2258 C CA . PRO A 1 309 ? 29.637 -19.813 -6.055 1.00 72.06 309 PRO A CA 1
ATOM 2259 C C . PRO A 1 309 ? 30.543 -20.684 -5.171 1.00 72.06 309 PRO A C 1
ATOM 2261 O O . PRO A 1 309 ? 31.771 -20.637 -5.324 1.00 72.06 309 PRO A O 1
ATOM 2264 N N . PRO A 1 310 ? 29.973 -21.472 -4.242 1.00 69.81 310 PRO A N 1
ATOM 2265 C CA . PRO A 1 310 ? 30.763 -22.344 -3.389 1.00 69.81 310 PRO A CA 1
ATOM 2266 C C . PRO A 1 310 ? 31.582 -23.317 -4.253 1.00 69.81 310 PRO A C 1
ATOM 2268 O O . PRO A 1 310 ? 31.091 -23.783 -5.288 1.00 69.81 310 PRO A O 1
ATOM 2271 N N . PRO A 1 311 ? 32.830 -23.636 -3.858 1.00 64.50 311 PRO A N 1
ATOM 2272 C CA . PRO A 1 311 ? 33.644 -24.595 -4.588 1.00 64.50 311 PRO A CA 1
ATOM 2273 C C . PRO A 1 311 ? 32.891 -25.923 -4.654 1.00 64.50 311 PRO A C 1
ATOM 2275 O O . PRO A 1 311 ? 32.468 -26.451 -3.626 1.00 64.50 311 PRO A O 1
ATOM 2278 N N . SER A 1 312 ? 32.700 -26.441 -5.871 1.00 62.06 312 SER A N 1
ATOM 2279 C CA . SER A 1 312 ? 32.093 -27.751 -6.102 1.00 62.06 312 SER A CA 1
ATOM 2280 C C . SER A 1 312 ? 32.842 -28.797 -5.281 1.00 62.06 312 SER A C 1
ATOM 2282 O O . SER A 1 312 ? 33.999 -29.112 -5.563 1.00 62.06 312 SER A O 1
ATOM 2284 N N . GLY A 1 313 ? 32.188 -29.271 -4.222 1.00 49.12 313 GLY A N 1
ATOM 2285 C CA . GLY A 1 313 ? 32.723 -30.278 -3.324 1.00 49.12 313 GLY A CA 1
ATOM 2286 C C . GLY A 1 313 ? 33.023 -31.562 -4.085 1.00 49.12 313 GLY A C 1
ATOM 2287 O O . GLY A 1 313 ? 32.215 -32.033 -4.886 1.00 49.12 313 GLY A O 1
ATOM 2288 N N . SER A 1 314 ? 34.209 -32.106 -3.833 1.00 60.81 314 SER A N 1
ATOM 2289 C CA . SER A 1 314 ? 34.642 -33.412 -4.311 1.00 60.81 314 SER A CA 1
ATOM 2290 C C . SER A 1 314 ? 33.604 -34.502 -4.003 1.00 60.81 314 SER A C 1
ATOM 2292 O O . SER A 1 314 ? 32.969 -34.456 -2.946 1.00 60.81 314 SER A O 1
ATOM 2294 N N . PRO A 1 315 ? 33.453 -35.509 -4.881 1.00 60.66 315 PRO A N 1
ATOM 2295 C CA . PRO A 1 315 ? 32.564 -36.636 -4.631 1.00 60.66 315 PRO A CA 1
ATOM 2296 C C . PRO A 1 315 ? 32.985 -37.379 -3.349 1.00 60.66 315 PRO A C 1
ATOM 2298 O O . PRO A 1 315 ? 34.187 -37.568 -3.127 1.00 60.66 315 PRO A O 1
ATOM 2301 N N . PRO A 1 316 ? 32.028 -37.806 -2.504 1.00 67.38 316 PRO A N 1
ATOM 2302 C CA . PRO A 1 316 ? 32.341 -38.558 -1.297 1.00 67.38 316 PRO A CA 1
ATOM 2303 C C . PRO A 1 316 ? 32.997 -39.904 -1.658 1.00 67.38 316 PRO A C 1
ATOM 2305 O O . PRO A 1 316 ? 32.596 -40.538 -2.640 1.00 67.38 316 PRO A O 1
ATOM 2308 N N . PRO A 1 317 ? 34.009 -40.355 -0.893 1.00 70.19 317 PRO A N 1
ATOM 2309 C CA . PRO A 1 317 ? 34.619 -41.662 -1.102 1.00 70.19 317 PRO A CA 1
ATOM 2310 C C . PRO A 1 317 ? 33.609 -42.792 -0.824 1.00 70.19 317 PRO A C 1
ATOM 2312 O O . PRO A 1 317 ? 32.704 -42.621 -0.002 1.00 70.19 317 PRO A O 1
ATOM 2315 N N . PRO A 1 318 ? 33.745 -43.952 -1.495 1.00 63.59 318 PRO A N 1
ATOM 2316 C CA . PRO A 1 318 ? 32.863 -45.094 -1.283 1.00 63.59 318 PRO A CA 1
ATOM 2317 C C . PRO A 1 318 ? 32.987 -45.611 0.155 1.00 63.59 318 PRO A C 1
ATOM 2319 O O . PRO A 1 318 ? 34.091 -45.835 0.648 1.00 63.59 318 PRO A O 1
ATOM 2322 N N . ALA A 1 319 ? 31.839 -45.780 0.812 1.00 51.62 319 ALA A N 1
ATOM 2323 C CA . ALA A 1 319 ? 31.739 -46.272 2.178 1.00 51.62 319 ALA A CA 1
ATOM 2324 C C . ALA A 1 319 ? 32.273 -47.710 2.298 1.00 51.62 319 ALA A C 1
ATOM 2326 O O . ALA A 1 319 ? 31.914 -48.590 1.514 1.00 51.62 319 ALA A O 1
ATOM 2327 N N . ASP A 1 320 ? 33.122 -47.912 3.303 1.00 56.09 320 ASP A N 1
ATOM 2328 C CA . ASP A 1 320 ? 33.726 -49.182 3.695 1.00 56.09 320 ASP A CA 1
ATOM 2329 C C . ASP A 1 320 ? 32.689 -50.055 4.441 1.00 56.09 320 ASP A C 1
ATOM 2331 O O . ASP A 1 320 ? 32.135 -49.611 5.453 1.00 56.09 320 ASP A O 1
ATOM 2335 N N . PRO A 1 321 ? 32.347 -51.265 3.959 1.00 58.06 321 PRO A N 1
ATOM 2336 C CA . PRO A 1 321 ? 31.361 -52.127 4.597 1.00 58.06 321 PRO A CA 1
ATOM 2337 C C . PRO A 1 321 ? 32.039 -53.023 5.639 1.00 58.06 321 PRO A C 1
ATOM 2339 O O . PRO A 1 321 ? 32.375 -54.172 5.347 1.00 58.06 321 PRO A O 1
ATOM 2342 N N . GLY A 1 322 ? 32.242 -52.533 6.864 1.00 52.59 322 GLY A N 1
ATOM 2343 C CA . GLY A 1 322 ? 32.927 -53.386 7.833 1.00 52.59 322 GLY A CA 1
ATOM 2344 C C . GLY A 1 322 ? 33.150 -52.884 9.246 1.00 52.59 322 GLY A C 1
ATOM 2345 O O . GLY A 1 322 ? 34.155 -53.274 9.822 1.00 52.59 322 GLY A O 1
ATOM 2346 N N . GLU A 1 323 ? 32.252 -52.108 9.856 1.00 46.16 323 GLU A N 1
ATOM 2347 C CA . GLU A 1 323 ? 32.329 -51.942 11.313 1.00 46.16 323 GLU A CA 1
ATOM 2348 C C . GLU A 1 323 ? 30.939 -51.813 11.938 1.00 46.16 323 GLU A C 1
ATOM 2350 O O . GLU A 1 323 ? 30.166 -50.905 11.638 1.00 46.16 323 GLU A O 1
ATOM 2355 N N . ALA A 1 324 ? 30.599 -52.798 12.771 1.00 52.28 324 ALA A N 1
ATOM 2356 C CA . ALA A 1 324 ? 29.362 -52.854 13.530 1.00 52.28 324 ALA A CA 1
ATOM 2357 C C . ALA A 1 324 ? 29.377 -51.749 14.594 1.00 52.28 324 ALA A C 1
ATOM 2359 O O . ALA A 1 324 ? 29.880 -51.933 15.702 1.00 52.28 324 ALA A O 1
ATOM 2360 N N . VAL A 1 325 ? 28.834 -50.589 14.225 1.00 50.81 325 VAL A N 1
ATOM 2361 C CA . VAL A 1 325 ? 28.527 -49.495 15.145 1.00 50.81 325 VAL A CA 1
ATOM 2362 C C . VAL A 1 325 ? 27.445 -49.990 16.116 1.00 50.81 325 VAL A C 1
ATOM 2364 O O . VAL A 1 325 ? 26.410 -50.478 15.654 1.00 50.81 325 VAL A O 1
ATOM 2367 N N . PRO A 1 326 ? 27.658 -49.917 17.443 1.00 50.22 326 PRO A N 1
ATOM 2368 C CA . PRO A 1 326 ? 26.632 -50.278 18.414 1.00 50.22 326 PRO A CA 1
ATOM 2369 C C . PRO A 1 326 ? 25.403 -49.391 18.203 1.00 50.22 326 PRO A C 1
ATOM 2371 O O . PRO A 1 326 ? 25.534 -48.173 18.079 1.00 50.22 326 PRO A O 1
ATOM 2374 N N . GLU A 1 327 ? 24.224 -50.016 18.139 1.00 43.62 327 GLU A N 1
ATOM 2375 C CA . GLU A 1 327 ? 22.938 -49.332 18.005 1.00 43.62 327 GLU A CA 1
ATOM 2376 C C . GLU A 1 327 ? 22.866 -48.157 18.994 1.00 43.62 327 GLU A C 1
ATOM 2378 O O . GLU A 1 327 ? 22.971 -48.376 20.208 1.00 43.62 327 GLU A O 1
ATOM 2383 N N . PRO A 1 328 ? 22.702 -46.908 18.516 1.00 46.84 328 PRO A N 1
ATOM 2384 C CA . PRO A 1 328 ? 22.401 -45.810 19.407 1.00 46.84 328 PRO A CA 1
ATOM 2385 C C . PRO A 1 328 ? 21.037 -46.127 20.003 1.00 46.84 328 PRO A C 1
ATOM 2387 O O . PRO A 1 328 ? 20.043 -46.265 19.294 1.00 46.84 328 PRO A O 1
ATOM 2390 N N . GLN A 1 329 ? 20.996 -46.311 21.313 1.00 41.28 329 GLN A N 1
ATOM 2391 C CA . GLN A 1 329 ? 19.747 -46.392 22.043 1.00 41.28 329 GLN A CA 1
ATOM 2392 C C . GLN A 1 329 ? 19.091 -45.020 21.892 1.00 41.28 329 GLN A C 1
ATOM 2394 O O . GLN A 1 329 ? 19.581 -44.036 22.441 1.00 41.28 329 GLN A O 1
ATOM 2399 N N . TRP A 1 330 ? 18.040 -44.948 21.070 1.00 44.12 330 TRP A N 1
ATOM 2400 C CA . TRP A 1 330 ? 17.180 -43.778 20.942 1.00 44.12 330 TRP A CA 1
ATOM 2401 C C . TRP A 1 330 ? 16.505 -43.557 22.297 1.00 44.12 330 TRP A C 1
ATOM 2403 O O . TRP A 1 330 ? 15.402 -44.040 22.553 1.00 44.12 330 TRP A O 1
ATOM 2413 N N . SER A 1 331 ? 17.188 -42.848 23.192 1.00 39.97 331 SER A N 1
ATOM 2414 C CA . SER A 1 331 ? 16.512 -42.093 24.232 1.00 39.97 331 SER A CA 1
ATOM 2415 C C . SER A 1 331 ? 15.573 -41.126 23.510 1.00 39.97 331 SER A C 1
ATOM 2417 O O . SER A 1 331 ? 16.046 -40.384 22.646 1.00 39.97 331 SER A O 1
ATOM 2419 N N . PRO A 1 332 ? 14.265 -41.099 23.814 1.00 49.09 332 PRO A N 1
ATOM 2420 C CA . PRO A 1 332 ? 13.423 -39.963 23.476 1.00 49.09 332 PRO A CA 1
ATOM 2421 C C . PRO A 1 332 ? 13.892 -38.790 24.344 1.00 49.09 332 PRO A C 1
ATOM 2423 O O . PRO A 1 332 ? 13.288 -38.448 25.359 1.00 49.09 332 PRO A O 1
ATOM 2426 N N . GLU A 1 333 ? 15.052 -38.240 23.996 1.00 38.47 333 GLU A N 1
ATOM 2427 C CA . GLU A 1 333 ? 15.549 -36.989 24.526 1.00 38.47 333 GLU A CA 1
ATOM 2428 C C . GLU A 1 333 ? 14.548 -35.941 24.073 1.00 38.47 333 GLU A C 1
ATOM 2430 O O . GLU A 1 333 ? 14.360 -35.720 22.879 1.00 38.47 333 GLU A O 1
ATOM 2435 N N . ALA A 1 334 ? 13.800 -35.461 25.064 1.00 44.25 334 ALA A N 1
ATOM 2436 C CA . ALA A 1 334 ? 12.965 -34.281 25.063 1.00 44.25 334 ALA A CA 1
ATOM 2437 C C . ALA A 1 334 ? 12.770 -33.672 23.674 1.00 44.25 334 ALA A C 1
ATOM 2439 O O . ALA A 1 334 ? 13.637 -32.966 23.161 1.00 44.25 334 ALA A O 1
ATOM 2440 N N . SER A 1 335 ? 11.575 -33.864 23.117 1.00 48.69 335 SER A N 1
ATOM 2441 C CA . SER A 1 335 ? 10.977 -32.859 22.257 1.00 48.69 335 SER A CA 1
ATOM 2442 C C . SER A 1 335 ? 11.045 -31.530 23.010 1.00 48.69 335 SER A C 1
ATOM 2444 O O . SER A 1 335 ? 10.131 -31.167 23.747 1.00 48.69 335 SER A O 1
ATOM 2446 N N . GLN A 1 336 ? 12.147 -30.803 22.839 1.00 50.03 336 GLN A N 1
ATOM 2447 C CA . GLN A 1 336 ? 12.206 -29.365 22.980 1.00 50.03 336 GLN A CA 1
ATOM 2448 C C . GLN A 1 336 ? 11.330 -28.837 21.846 1.00 50.03 336 GLN A C 1
ATOM 2450 O O . GLN A 1 336 ? 11.788 -28.276 20.859 1.00 50.03 336 GLN A O 1
ATOM 2455 N N . GLN A 1 337 ? 10.018 -29.033 21.999 1.00 50.16 337 GLN A N 1
ATOM 2456 C CA . GLN A 1 337 ? 9.065 -28.017 21.620 1.00 50.16 337 GLN A CA 1
ATOM 2457 C C . GLN A 1 337 ? 9.489 -26.808 22.443 1.00 50.16 337 GLN A C 1
ATOM 2459 O O . GLN A 1 337 ? 9.030 -26.607 23.566 1.00 50.16 337 GLN A O 1
ATOM 2464 N N . VAL A 1 338 ? 10.474 -26.069 21.922 1.00 54.06 338 VAL A N 1
ATOM 2465 C CA . VAL A 1 338 ? 10.708 -24.686 22.300 1.00 54.06 338 VAL A CA 1
ATOM 2466 C C . VAL A 1 338 ? 9.322 -24.092 22.207 1.00 54.06 338 VAL A C 1
ATOM 2468 O O . VAL A 1 338 ? 8.738 -24.101 21.124 1.00 54.06 338 VAL A O 1
ATOM 2471 N N . ALA A 1 339 ? 8.733 -23.777 23.360 1.00 68.75 339 ALA A N 1
ATOM 2472 C CA . ALA A 1 339 ? 7.379 -23.272 23.427 1.00 68.75 339 ALA A CA 1
ATOM 2473 C C . ALA A 1 339 ? 7.368 -22.021 22.556 1.00 68.75 339 ALA A C 1
ATOM 2475 O O . ALA A 1 339 ? 7.907 -20.987 22.947 1.00 68.75 339 ALA A O 1
ATOM 2476 N N . VAL A 1 340 ? 6.876 -22.165 21.324 1.00 80.81 340 VAL A N 1
ATOM 2477 C CA . VAL A 1 340 ? 6.843 -21.072 20.368 1.00 80.81 340 VAL A CA 1
ATOM 2478 C C . VAL A 1 340 ? 5.902 -20.068 20.992 1.00 80.81 340 VAL A C 1
ATOM 2480 O O . VAL A 1 340 ? 4.717 -20.356 21.175 1.00 80.81 340 VAL A O 1
ATOM 2483 N N . SER A 1 341 ? 6.458 -18.932 21.402 1.00 88.62 341 SER A N 1
ATOM 2484 C CA . SER A 1 341 ? 5.689 -17.868 22.023 1.00 88.62 341 SER A CA 1
ATOM 2485 C C . SER A 1 341 ? 4.499 -17.555 21.125 1.00 88.62 341 SER A C 1
ATOM 2487 O O . SER A 1 341 ? 4.662 -17.358 19.924 1.00 88.62 341 SER A O 1
ATOM 2489 N N . GLN A 1 342 ? 3.298 -17.526 21.699 1.00 91.50 342 GLN A N 1
ATOM 2490 C CA . GLN A 1 342 ? 2.053 -17.304 20.959 1.00 91.50 342 GLN A CA 1
ATOM 2491 C C . GLN A 1 342 ? 2.109 -16.033 20.092 1.00 91.50 342 GLN A C 1
ATOM 2493 O O . GLN A 1 342 ? 1.549 -15.999 19.002 1.00 91.50 342 GLN A O 1
ATOM 2498 N N . ASP A 1 343 ? 2.866 -15.032 20.539 1.00 92.88 343 ASP A N 1
ATOM 2499 C CA . ASP A 1 343 ? 3.133 -13.789 19.815 1.00 92.88 343 ASP A CA 1
ATOM 2500 C C . ASP A 1 343 ? 3.829 -14.006 18.455 1.00 92.88 343 ASP A C 1
ATOM 2502 O O . ASP A 1 343 ? 3.474 -13.380 17.459 1.00 92.88 343 ASP A O 1
ATOM 2506 N N . VAL A 1 344 ? 4.753 -14.970 18.372 1.00 95.88 344 VAL A N 1
ATOM 2507 C CA . VAL A 1 344 ? 5.454 -15.340 17.130 1.00 95.88 344 VAL A CA 1
ATOM 2508 C C . VAL A 1 344 ? 4.474 -15.908 16.103 1.00 95.88 344 VAL A C 1
ATOM 2510 O O . VAL A 1 344 ? 4.542 -15.563 14.925 1.00 95.88 344 VAL A O 1
ATOM 2513 N N . LEU A 1 345 ? 3.541 -16.753 16.551 1.00 95.38 345 LEU A N 1
ATOM 2514 C CA . LEU A 1 345 ? 2.503 -17.330 15.692 1.00 95.38 345 LEU A CA 1
ATOM 2515 C C . LEU A 1 345 ? 1.526 -16.261 15.200 1.00 95.38 345 LEU A C 1
ATOM 2517 O O . LEU A 1 345 ? 1.220 -16.222 14.012 1.00 95.38 345 LEU A O 1
ATOM 2521 N N . VAL A 1 346 ? 1.080 -15.369 16.089 1.00 96.19 346 VAL A N 1
ATOM 2522 C CA . VAL A 1 346 ? 0.182 -14.260 15.728 1.00 96.19 346 VAL A CA 1
ATOM 2523 C C . VAL A 1 346 ? 0.853 -13.331 14.717 1.00 96.19 346 VAL A C 1
ATOM 2525 O O . VAL A 1 346 ? 0.230 -12.946 13.729 1.00 96.19 346 VAL A O 1
ATOM 2528 N N . ARG A 1 347 ? 2.135 -13.006 14.916 1.00 96.81 347 ARG A N 1
ATOM 2529 C CA . ARG A 1 347 ? 2.889 -12.159 13.988 1.00 96.81 347 ARG A CA 1
ATOM 2530 C C . ARG A 1 347 ? 3.094 -12.825 12.629 1.00 96.81 347 ARG A C 1
ATOM 2532 O O . ARG A 1 347 ? 2.900 -12.166 11.611 1.00 96.81 347 ARG A O 1
ATOM 2539 N N . ALA A 1 348 ? 3.453 -14.109 12.608 1.00 96.88 348 ALA A N 1
ATOM 2540 C CA . ALA A 1 348 ? 3.600 -14.870 11.370 1.00 96.88 348 ALA A CA 1
ATOM 2541 C C . ALA A 1 348 ? 2.275 -14.921 10.592 1.00 96.88 348 ALA A C 1
ATOM 2543 O O . ALA A 1 348 ? 2.264 -14.590 9.411 1.00 96.88 348 ALA A O 1
ATOM 2544 N N . ALA A 1 349 ? 1.157 -15.224 11.261 1.00 96.38 349 ALA A N 1
ATOM 2545 C CA . ALA A 1 349 ? -0.173 -15.220 10.649 1.00 96.38 349 ALA A CA 1
ATOM 2546 C C . ALA A 1 349 ? -0.543 -13.848 10.066 1.00 96.38 349 ALA A C 1
ATOM 2548 O O . ALA A 1 349 ? -0.985 -13.773 8.926 1.00 96.38 349 ALA A O 1
ATOM 2549 N N . GLN A 1 350 ? -0.278 -12.752 10.788 1.00 96.19 350 GLN A N 1
ATOM 2550 C CA . GLN A 1 350 ? -0.513 -11.396 10.273 1.00 96.19 350 GLN A CA 1
ATOM 2551 C C . GLN A 1 350 ? 0.279 -11.094 8.994 1.00 96.19 350 GLN A C 1
ATOM 2553 O O . GLN A 1 350 ? -0.258 -10.465 8.086 1.00 96.19 350 GLN A O 1
ATOM 2558 N N . MET A 1 351 ? 1.543 -11.521 8.911 1.00 97.50 351 MET A N 1
ATOM 2559 C CA . MET A 1 351 ? 2.364 -11.306 7.713 1.00 97.50 351 MET A CA 1
ATOM 2560 C C . MET A 1 351 ? 1.879 -12.150 6.528 1.00 97.50 351 MET A C 1
ATOM 2562 O O . MET A 1 351 ? 1.837 -11.654 5.403 1.00 97.50 351 MET A O 1
ATOM 2566 N N . VAL A 1 352 ? 1.442 -13.387 6.781 1.00 96.88 352 VAL A N 1
ATOM 2567 C CA . VAL A 1 352 ? 0.828 -14.240 5.752 1.00 96.88 352 VAL A CA 1
ATOM 2568 C C . VAL A 1 352 ? -0.477 -13.623 5.244 1.00 96.88 352 VAL A C 1
ATOM 2570 O O . VAL A 1 352 ? -0.628 -13.447 4.037 1.00 96.88 352 VAL A O 1
ATOM 2573 N N . SER A 1 353 ? -1.360 -13.161 6.137 1.00 95.56 353 SER A N 1
ATOM 2574 C CA . SER A 1 353 ? -2.595 -12.458 5.755 1.00 95.56 353 SER A CA 1
ATOM 2575 C C . SER A 1 353 ? -2.337 -11.136 5.020 1.00 95.56 353 SER A C 1
ATOM 2577 O O . SER A 1 353 ? -3.159 -10.708 4.212 1.00 95.56 353 SER A O 1
ATOM 2579 N N . ALA A 1 354 ? -1.187 -10.491 5.249 1.00 96.12 354 ALA A N 1
ATOM 2580 C CA . ALA A 1 354 ? -0.745 -9.322 4.484 1.00 96.12 354 ALA A CA 1
ATOM 2581 C C . ALA A 1 354 ? -0.229 -9.670 3.068 1.00 96.12 354 ALA A C 1
ATOM 2583 O O . ALA A 1 354 ? 0.119 -8.772 2.296 1.00 96.12 354 ALA A O 1
ATOM 2584 N N . GLY A 1 355 ? -0.197 -10.957 2.708 1.00 95.88 355 GLY A N 1
ATOM 2585 C CA . GLY A 1 355 ? 0.264 -11.462 1.418 1.00 95.88 355 GLY A CA 1
ATOM 2586 C C . GLY A 1 355 ? 1.784 -11.564 1.303 1.00 95.88 355 GLY A C 1
ATOM 2587 O O . GLY A 1 355 ? 2.304 -11.569 0.185 1.00 95.88 355 GLY A O 1
ATOM 2588 N N . GLU A 1 356 ? 2.511 -11.602 2.422 1.00 97.69 356 GLU A N 1
ATOM 2589 C CA . GLU A 1 356 ? 3.955 -11.823 2.390 1.00 97.69 356 GLU A CA 1
ATOM 2590 C C . GLU A 1 356 ? 4.296 -13.298 2.137 1.00 97.69 356 GLU A C 1
ATOM 2592 O O . GLU A 1 356 ? 3.645 -14.218 2.634 1.00 97.69 356 GLU A O 1
ATOM 2597 N N . GLY A 1 357 ? 5.339 -13.526 1.337 1.00 95.81 357 GLY A N 1
ATOM 2598 C CA . GLY A 1 357 ? 5.791 -14.869 0.983 1.00 95.81 357 GLY A CA 1
ATOM 2599 C C . GLY A 1 357 ? 6.458 -15.597 2.152 1.00 95.81 357 GLY A C 1
ATOM 2600 O O . GLY A 1 357 ? 7.034 -14.975 3.047 1.00 95.81 357 GLY A O 1
ATOM 2601 N N . ARG A 1 358 ? 6.434 -16.936 2.109 1.00 97.56 358 ARG A N 1
ATOM 2602 C CA . ARG A 1 358 ? 7.008 -17.821 3.137 1.00 97.56 358 ARG A CA 1
ATOM 2603 C C . ARG A 1 358 ? 8.458 -17.461 3.488 1.00 97.56 358 ARG A C 1
ATOM 2605 O O . ARG A 1 358 ? 8.778 -17.372 4.672 1.00 97.56 358 ARG A O 1
ATOM 2612 N N . GLU A 1 359 ? 9.319 -17.197 2.501 1.00 97.31 359 GLU A N 1
ATOM 2613 C CA . GLU A 1 359 ? 10.711 -16.779 2.728 1.00 97.31 359 GLU A CA 1
ATOM 2614 C C . GLU A 1 359 ? 10.835 -15.456 3.496 1.00 97.31 359 GLU A C 1
ATOM 2616 O O . GLU A 1 359 ? 11.698 -15.338 4.368 1.00 97.31 359 GLU A O 1
ATOM 2621 N N . THR A 1 360 ? 9.978 -14.473 3.210 1.00 97.56 360 THR A N 1
ATOM 2622 C CA . THR A 1 360 ? 9.997 -13.164 3.882 1.00 97.56 360 THR A CA 1
ATOM 2623 C C . THR A 1 360 ? 9.620 -13.313 5.352 1.00 97.56 360 THR A C 1
ATOM 2625 O O . THR A 1 360 ? 10.340 -12.828 6.227 1.00 97.56 360 THR A O 1
ATOM 2628 N N . VAL A 1 361 ? 8.559 -14.074 5.642 1.00 97.69 361 VAL A N 1
ATOM 2629 C CA . VAL A 1 361 ? 8.153 -14.373 7.023 1.00 97.69 361 VAL A CA 1
ATOM 2630 C C . VAL A 1 361 ? 9.257 -15.153 7.749 1.00 97.69 361 VAL A C 1
ATOM 2632 O O . VAL A 1 361 ? 9.625 -14.803 8.870 1.00 97.69 361 VAL A O 1
ATOM 2635 N N . ALA A 1 362 ? 9.869 -16.149 7.096 1.00 97.69 362 ALA A N 1
ATOM 2636 C CA . ALA A 1 362 ? 10.994 -16.910 7.647 1.00 97.69 362 ALA A CA 1
ATOM 2637 C C . ALA A 1 362 ? 12.189 -16.017 8.017 1.00 97.69 362 ALA A C 1
ATOM 2639 O O . ALA A 1 362 ? 12.846 -16.232 9.038 1.00 97.69 362 ALA A O 1
ATOM 2640 N N . GLN A 1 363 ? 12.497 -15.029 7.176 1.00 97.69 363 GLN A N 1
ATOM 2641 C CA . GLN A 1 363 ? 13.599 -14.104 7.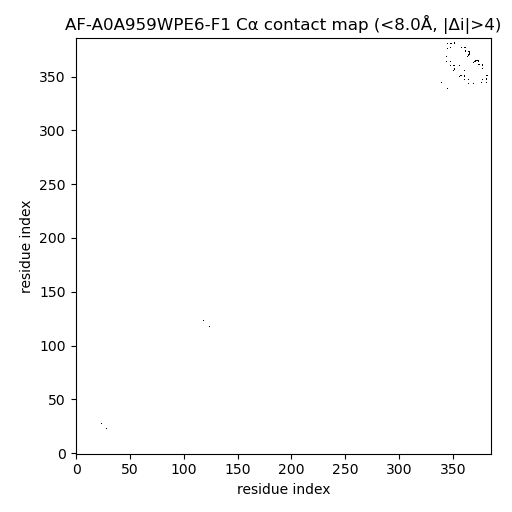411 1.00 97.69 363 GLN A CA 1
ATOM 2642 C C . GLN A 1 363 ? 13.320 -13.183 8.602 1.00 97.69 363 GLN A C 1
ATOM 2644 O O . GLN A 1 363 ? 14.168 -13.072 9.485 1.00 97.69 363 GLN A O 1
ATOM 2649 N N . VAL A 1 364 ? 12.116 -12.614 8.698 1.00 97.56 364 VAL A N 1
ATOM 2650 C CA . VAL A 1 364 ? 11.729 -11.761 9.835 1.00 97.56 364 VAL A CA 1
ATOM 2651 C C . VAL A 1 364 ? 11.725 -12.540 11.151 1.00 97.56 364 VAL A C 1
ATOM 2653 O O . VAL A 1 364 ? 12.178 -12.015 12.170 1.00 97.56 364 VAL A O 1
ATOM 2656 N N . LEU A 1 365 ? 11.285 -13.804 11.144 1.00 97.00 365 LEU A N 1
ATOM 2657 C CA . LEU A 1 365 ? 11.329 -14.673 12.325 1.00 97.00 365 LEU A CA 1
ATOM 2658 C C . LEU A 1 365 ? 12.762 -14.969 12.792 1.00 97.00 365 LEU A C 1
ATOM 2660 O O . LEU A 1 365 ? 13.035 -14.961 13.996 1.00 97.00 365 LEU A O 1
ATOM 2664 N N . ARG A 1 366 ? 13.690 -15.165 11.850 1.00 97.12 366 ARG A N 1
ATOM 2665 C CA . ARG A 1 366 ? 15.122 -15.324 12.144 1.00 97.12 366 ARG A CA 1
ATOM 2666 C C . ARG A 1 366 ? 15.739 -14.048 12.713 1.00 97.12 366 ARG A C 1
ATOM 2668 O O . ARG A 1 366 ? 16.401 -14.111 13.744 1.00 97.12 366 ARG A O 1
ATOM 2675 N N . GLU A 1 367 ? 15.513 -12.907 12.065 1.00 97.31 367 GLU A N 1
ATOM 2676 C CA . GLU A 1 367 ? 16.143 -11.629 12.428 1.00 97.31 367 GLU A CA 1
ATOM 2677 C C . GLU A 1 367 ? 15.578 -11.033 13.723 1.00 97.31 367 GLU A C 1
ATOM 2679 O O . GLU A 1 367 ? 16.337 -10.554 14.563 1.00 97.31 367 GLU A O 1
ATOM 2684 N N . THR A 1 368 ? 14.256 -11.081 13.908 1.00 96.25 368 THR A N 1
ATOM 2685 C CA . THR A 1 368 ? 13.580 -10.395 15.024 1.00 96.25 368 THR A CA 1
ATOM 2686 C C . THR A 1 368 ? 13.493 -11.268 16.271 1.00 96.25 368 THR A C 1
ATOM 2688 O O . THR A 1 368 ? 13.662 -10.775 17.384 1.00 96.25 368 THR A O 1
ATOM 2691 N N . TYR A 1 369 ? 13.237 -12.568 16.098 1.00 95.44 369 TYR A N 1
ATOM 2692 C CA . TYR A 1 369 ? 12.967 -13.490 17.207 1.00 95.44 369 TYR A CA 1
ATOM 2693 C C . TYR A 1 369 ? 14.096 -14.504 17.441 1.00 95.44 369 TYR A C 1
ATOM 2695 O O . TYR A 1 369 ? 14.015 -15.297 18.377 1.00 95.44 369 TYR A O 1
ATOM 2703 N N . GLY A 1 370 ? 15.152 -14.496 16.618 1.00 95.56 370 GLY A N 1
ATOM 2704 C CA . GLY A 1 370 ? 16.296 -15.403 16.761 1.00 95.56 370 GLY A CA 1
ATOM 2705 C C . GLY A 1 370 ? 15.960 -16.877 16.506 1.00 95.56 370 GLY A C 1
ATOM 2706 O O . GLY A 1 370 ? 16.698 -17.764 16.938 1.00 95.56 370 GLY A O 1
ATOM 2707 N N . ILE A 1 371 ? 14.842 -17.163 15.832 1.00 96.00 371 ILE A N 1
ATOM 2708 C CA . ILE A 1 371 ? 14.372 -18.531 15.590 1.00 96.00 371 ILE A CA 1
ATOM 2709 C C . ILE A 1 371 ? 15.198 -19.131 14.460 1.00 96.00 371 ILE A C 1
ATOM 2711 O O . ILE A 1 371 ? 15.036 -18.752 13.307 1.00 96.00 371 ILE A O 1
ATOM 2715 N N . SER A 1 372 ? 16.089 -20.067 14.787 1.00 94.75 372 SER A N 1
ATOM 2716 C CA . SER A 1 372 ? 17.019 -20.653 13.809 1.00 94.75 372 SER A CA 1
ATOM 2717 C C . SER A 1 372 ? 16.311 -21.471 12.723 1.00 94.75 372 SER A C 1
ATOM 2719 O O . SER A 1 372 ? 16.751 -21.462 11.574 1.00 94.75 372 SER A O 1
ATOM 2721 N N . ASP A 1 373 ? 15.202 -22.122 13.080 1.00 95.38 373 ASP A N 1
ATOM 2722 C CA . ASP A 1 373 ? 14.389 -22.938 12.180 1.00 95.38 373 ASP A CA 1
ATOM 2723 C C . ASP A 1 373 ? 12.908 -22.508 12.238 1.00 95.38 373 ASP A C 1
ATOM 2725 O O . ASP A 1 373 ? 12.171 -22.937 13.130 1.00 95.38 373 ASP A O 1
ATOM 2729 N N . PRO A 1 374 ? 12.472 -21.590 11.354 1.00 96.69 374 PRO A N 1
ATOM 2730 C CA . PRO A 1 374 ? 11.095 -21.106 11.332 1.00 96.69 374 PRO A CA 1
ATOM 2731 C C . PRO A 1 374 ? 10.129 -22.043 10.587 1.00 96.69 374 PRO A C 1
ATOM 2733 O O . PRO A 1 374 ? 8.918 -21.852 10.696 1.00 96.69 374 PRO A O 1
ATOM 2736 N N . ASP A 1 375 ? 10.615 -23.047 9.849 1.00 96.69 375 ASP A N 1
ATOM 2737 C CA . ASP A 1 375 ? 9.777 -23.888 8.983 1.00 96.69 375 ASP A CA 1
ATOM 2738 C C . ASP A 1 375 ? 8.615 -24.598 9.702 1.00 96.69 375 ASP A C 1
ATOM 2740 O O . ASP A 1 375 ? 7.504 -24.559 9.172 1.00 96.69 375 ASP A O 1
ATOM 2744 N N . PRO A 1 376 ? 8.767 -25.137 10.928 1.00 95.50 376 PRO A N 1
ATOM 2745 C CA . PRO A 1 376 ? 7.657 -25.766 11.649 1.00 95.50 376 PRO A CA 1
ATOM 2746 C C . PRO A 1 376 ? 6.518 -24.795 11.998 1.00 95.50 376 PRO A C 1
ATOM 2748 O O . PRO A 1 376 ? 5.357 -25.192 12.108 1.00 95.50 376 PRO A O 1
ATOM 2751 N N . ILE A 1 377 ? 6.848 -23.517 12.207 1.00 95.38 377 ILE A N 1
ATOM 2752 C CA . ILE A 1 377 ? 5.880 -22.454 12.510 1.00 95.38 377 ILE A CA 1
ATOM 2753 C C . ILE A 1 377 ? 5.152 -22.069 11.226 1.00 95.38 377 ILE A C 1
ATOM 2755 O O . ILE A 1 377 ? 3.927 -21.961 11.218 1.00 95.38 377 ILE A O 1
ATOM 2759 N N . LEU A 1 378 ? 5.907 -21.905 10.138 1.00 96.31 378 LEU A N 1
ATOM 2760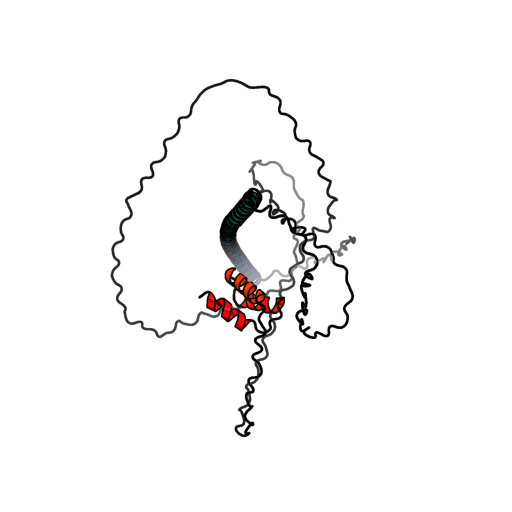 C CA . LEU A 1 378 ? 5.371 -21.542 8.831 1.00 96.31 378 LEU A CA 1
ATOM 2761 C C . LEU A 1 378 ? 4.467 -22.641 8.281 1.00 96.31 378 LEU A C 1
ATOM 2763 O O . LEU A 1 378 ? 3.367 -22.333 7.841 1.00 96.31 378 LEU A O 1
ATOM 2767 N N . ASP A 1 379 ? 4.860 -23.911 8.379 1.00 96.38 379 ASP A N 1
ATOM 2768 C CA . ASP A 1 379 ? 4.006 -25.027 7.966 1.00 96.38 379 ASP A CA 1
ATOM 2769 C C . ASP A 1 379 ? 2.663 -24.985 8.697 1.00 96.38 379 ASP A C 1
ATOM 2771 O O . ASP A 1 379 ? 1.622 -25.163 8.075 1.00 96.38 379 ASP A O 1
ATOM 2775 N N . ARG A 1 380 ? 2.645 -24.665 9.995 1.00 93.94 380 ARG A N 1
ATOM 2776 C CA . ARG A 1 380 ? 1.394 -24.572 10.756 1.00 93.94 380 ARG A CA 1
ATOM 2777 C C . ARG A 1 380 ? 0.503 -23.414 10.299 1.00 93.94 380 ARG A C 1
ATOM 2779 O O . ARG A 1 380 ? -0.695 -23.614 10.153 1.00 93.94 380 ARG A O 1
ATOM 2786 N N . VAL A 1 381 ? 1.081 -22.238 10.049 1.00 95.69 381 VAL A N 1
ATOM 2787 C CA . VAL A 1 381 ? 0.334 -21.039 9.626 1.00 95.69 381 VAL A CA 1
ATOM 2788 C C . VAL A 1 381 ? -0.180 -21.171 8.188 1.00 95.69 381 VAL A C 1
ATOM 2790 O O . VAL A 1 381 ? -1.336 -20.867 7.924 1.00 95.69 381 VAL A O 1
ATOM 2793 N N . PHE A 1 382 ? 0.643 -21.672 7.262 1.00 95.50 382 PHE A N 1
ATOM 2794 C CA . PHE A 1 382 ? 0.256 -21.831 5.855 1.00 95.50 382 PHE A CA 1
ATOM 2795 C C . PHE A 1 382 ? -0.670 -23.032 5.611 1.00 95.50 382 PHE A C 1
ATOM 2797 O O . PHE A 1 382 ? -1.423 -23.021 4.640 1.00 95.50 382 PHE A O 1
ATOM 2804 N N . THR A 1 383 ? -0.647 -24.056 6.474 1.00 92.00 383 THR A N 1
ATOM 2805 C CA . THR A 1 383 ? -1.578 -25.194 6.358 1.00 92.00 383 THR A CA 1
ATOM 2806 C C . THR A 1 383 ? -2.985 -24.844 6.852 1.00 92.00 383 THR A C 1
ATOM 2808 O O . THR A 1 383 ? -3.938 -25.445 6.376 1.00 92.00 383 THR A O 1
ATOM 2811 N N . GLU A 1 384 ? -3.149 -23.887 7.777 1.00 80.25 384 GLU A N 1
ATOM 2812 C CA . GLU A 1 384 ? -4.484 -23.475 8.255 1.00 80.25 384 GLU A CA 1
ATOM 2813 C C . GLU A 1 384 ? -5.245 -22.560 7.272 1.00 80.25 384 GLU A C 1
ATOM 2815 O O . GLU A 1 384 ? -6.461 -22.437 7.400 1.00 80.25 384 GLU A O 1
ATOM 2820 N N . GLU A 1 385 ? -4.572 -21.952 6.285 1.00 65.81 385 GLU A N 1
ATOM 2821 C CA . GLU A 1 385 ? -5.199 -21.071 5.277 1.00 65.81 385 GLU A CA 1
ATOM 2822 C C . GLU A 1 385 ? -5.546 -21.746 3.933 1.00 65.81 385 GLU A C 1
ATOM 2824 O O . GLU A 1 385 ? -6.160 -21.104 3.078 1.00 65.81 385 GLU A O 1
ATOM 2829 N N . SER A 1 386 ? -5.178 -23.017 3.721 1.00 66.69 386 SER A N 1
ATOM 2830 C CA . SER A 1 386 ? -5.596 -23.809 2.542 1.00 66.69 386 SER A CA 1
ATOM 2831 C C . SER A 1 386 ? -6.821 -24.662 2.841 1.00 66.69 386 SER A C 1
ATOM 2833 O O . SER A 1 386 ? -7.692 -24.759 1.945 1.00 66.69 386 SER A O 1
#

Solvent-accessible surface area (backbone atoms only — not comparable to full-atom values): 27012 Å² total; per-residue (Å²): 138,78,87,79,75,79,75,80,74,76,77,79,78,77,81,77,76,76,71,83,70,77,78,75,54,72,69,56,52,52,52,52,49,52,50,48,54,52,49,52,52,50,48,57,51,50,52,54,51,51,53,52,52,50,52,51,52,52,50,52,50,52,51,51,52,54,51,53,49,54,49,52,54,50,54,49,53,53,52,54,50,54,53,50,54,52,49,52,50,50,50,55,49,53,51,52,54,47,53,50,50,53,49,51,52,53,51,50,53,52,51,51,50,52,53,52,53,62,67,67,45,93,73,75,80,61,74,84,73,83,69,86,79,76,81,79,80,74,81,79,80,76,72,73,71,79,82,73,79,73,79,88,70,92,71,82,83,81,79,92,72,84,82,79,80,83,73,86,70,75,78,78,78,79,77,78,78,82,78,72,76,79,78,78,85,74,72,94,74,92,80,87,88,86,81,90,86,82,87,79,90,75,87,80,76,81,76,77,85,67,84,75,78,76,71,77,76,78,77,78,78,78,78,79,76,77,77,81,90,79,74,86,77,75,85,77,86,77,82,78,85,75,84,78,82,82,88,80,75,88,81,89,78,77,78,80,82,83,78,79,83,83,79,86,81,85,87,78,90,73,93,68,83,81,80,72,80,78,76,80,72,75,77,75,80,70,74,80,76,68,89,78,76,78,61,79,78,75,77,78,75,79,77,75,73,77,77,78,80,76,79,84,74,76,81,79,78,87,82,80,92,81,74,91,70,78,80,76,77,82,68,87,70,69,85,75,69,67,77,72,54,66,65,59,56,54,51,50,43,53,42,47,76,72,68,50,53,71,70,58,52,42,48,50,40,32,74,76,70,65,39,90,74,42,62,74,60,48,54,55,52,60,60,74,76,109

Radius of gyration: 44.35 Å; Cα contacts (8 Å, |Δi|>4): 33; chains: 1; bounding box: 99×100×132 Å

pLDDT: mean 70.23, std 22.22, range [37.5, 98.81]

Foldseek 3Di:
DDPPDDPPDPPPPVCPPDPPPPDPDPVVVVVVVVVVVVVVVVVVVVVVVVVVVVVVVVVVVVVVVVVVVVVVVVVVVVVVVVVVVVVVVVVVVVVVVVVVVVVVVVVVVVVVVVVVVVVPPPPPPPPPPCDPDDDDPDPPPPPPDPPPPDPDDPDPDDDDDDDDDPPVPPPPDDDDDPPDPPPPPDDDDDDDDDDDDDDDDDPPPPPPPDPPPPDPDDPPPPDPPDDPPDDPPDDDDDDDDDDDPPPPDDDDDDDDDDDDPDDDDDDDDDPDDDPDDPDPDDPPPDPPDPPPPPDDPPPDDPDPDPPPDPPDDDDDDDDDPDDPDPDDPPDVPDPPPVVCPVVLLVVLLVCVVVVDDPVVSVVCCCPPVVPPDCVVSSCVNVVVVD

Secondary structure (DSSP, 8-state):
--------------------PPPPPHHHHHHHHHHHHHHHHHHHHHHHHHHHHHHHHHHHHHHHHHHHHHHHHHHHHHHHHHHHHHHHHHHHHHHHHHHHHHHHH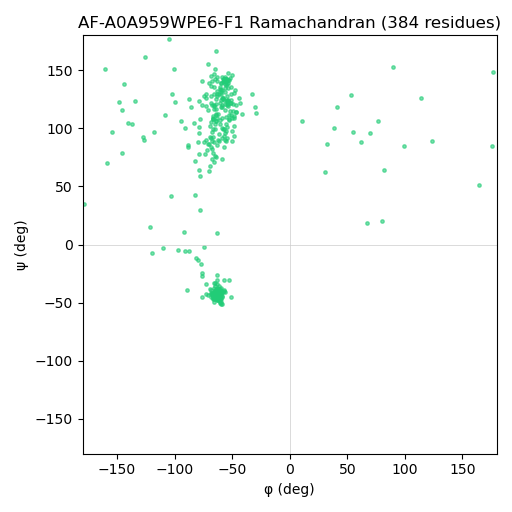HHHHHHHHHHHHHHH-TT--------S-PPP------------------------PPPPP----PPPPPPPPP------------------------------------PPPPPPPPPPPPP-S--------PPPPPPP---------PPPPPPP-------------------------PPPPPTTS-PPPPPPPP-PPPPPPPP-PPPPPPPP----PPPP-------------HHHHHHHHHHHHTT--HHHHHHHHHHHH--S--HHHHHHHHHH--